Protein AF-A0A961C6P1-F1 (afdb_monomer_lite)

pLDDT: mean 75.28, std 19.53, range [23.03, 97.12]

Radius of gyration: 28.21 Å; chains: 1; bounding box: 97×48×79 Å

Secondary structure (DSSP, 8-state):
-----------------------PPPSSPPPPTTEEEEE-TT--B-TT-EEEEEETTS-EEEEE--TTSEEE--TTS-EEEEEEE-TTB--EEESS--S-EEPPB-S----SS-SS--HHHHHHHT--TT-SSSS-SSS-HHHHHS--SS--HHHHT--TTS-EEEEEEEEEGGGGGGGS--HHHHHHHHHHHHTS-PBPTTS-BS-EEEEESSSSS---EE----TT--S---TTTTT--GGGTTTEEEEEE----GGG--SEEEETTTEEEE-----SSHHHHHHHHHHHHHHHHHHHTT-BTTBSSS----TT--STTSTTTGGGGGGT-----BS-SPPEETTSB-TTS-BTTBS---SS-SSS---S-B---SSSS--S-HHHHHHHHHHH---HHHHS--S----EE---B-HHHHHHHS-------SS---------S-SS-EE-

Structure (mmCIF, N/CA/C/O backbone):
data_AF-A0A961C6P1-F1
#
_entry.id   AF-A0A961C6P1-F1
#
loop_
_atom_site.group_PDB
_atom_site.id
_atom_site.type_symbol
_atom_site.label_atom_id
_atom_site.label_alt_id
_atom_site.label_comp_id
_atom_site.label_asym_id
_atom_site.label_entity_id
_atom_site.label_seq_id
_atom_site.pdbx_PDB_ins_code
_atom_site.Cartn_x
_atom_site.Cartn_y
_atom_site.Cartn_z
_atom_site.occupancy
_atom_site.B_iso_or_equiv
_atom_site.auth_seq_id
_atom_site.auth_comp_id
_atom_site.auth_asym_id
_atom_site.auth_atom_id
_atom_site.pdbx_PDB_model_num
ATOM 1 N N . MET A 1 1 ? 68.893 11.210 13.902 1.00 36.19 1 MET A N 1
ATOM 2 C CA . MET A 1 1 ? 68.799 11.130 12.430 1.00 36.19 1 MET A CA 1
ATOM 3 C C . MET A 1 1 ? 67.414 11.625 12.036 1.00 36.19 1 MET A C 1
ATOM 5 O O . MET A 1 1 ? 66.488 11.353 12.783 1.00 36.19 1 MET A O 1
ATOM 9 N N . SER A 1 2 ? 67.378 12.482 11.010 1.00 33.31 2 SER A N 1
ATOM 10 C CA . SER A 1 2 ? 66.311 13.349 10.457 1.00 33.31 2 SER A CA 1
ATOM 11 C C . SER A 1 2 ? 64.860 13.120 10.928 1.00 33.31 2 SER A C 1
ATOM 13 O O . SER A 1 2 ? 64.399 11.991 10.874 1.00 33.31 2 SER A O 1
ATOM 15 N N . ARG A 1 3 ? 64.097 14.097 11.466 1.00 28.48 3 ARG A N 1
ATOM 16 C CA . ARG A 1 3 ? 63.701 15.450 10.959 1.00 28.48 3 ARG A CA 1
ATOM 17 C C . ARG A 1 3 ? 62.933 15.344 9.616 1.00 28.48 3 ARG A C 1
ATOM 19 O O . ARG A 1 3 ? 63.470 14.721 8.722 1.00 28.48 3 ARG A O 1
ATOM 26 N N . PHE A 1 4 ? 61.750 15.909 9.344 1.00 26.94 4 PHE A N 1
ATOM 27 C CA . PHE A 1 4 ? 61.032 17.069 9.882 1.00 26.94 4 PHE A CA 1
ATOM 28 C C . PHE A 1 4 ? 59.612 17.132 9.253 1.00 26.94 4 PHE A C 1
ATOM 30 O O . PHE A 1 4 ? 59.455 16.862 8.068 1.00 26.94 4 PHE A O 1
ATOM 37 N N . LEU A 1 5 ? 58.627 17.534 10.060 1.00 31.03 5 LEU A N 1
ATOM 38 C CA . LEU A 1 5 ? 57.557 18.513 9.794 1.00 31.03 5 LEU A CA 1
ATOM 39 C C . LEU A 1 5 ? 57.827 19.498 8.632 1.00 31.03 5 LEU A C 1
ATOM 41 O O . LEU A 1 5 ? 58.978 19.914 8.530 1.00 31.03 5 LEU A O 1
ATOM 45 N N . VAL A 1 6 ? 56.785 19.941 7.891 1.00 27.56 6 VAL A N 1
ATOM 46 C CA . VAL A 1 6 ? 56.586 21.266 7.207 1.00 27.56 6 VAL A CA 1
ATOM 47 C C . VAL A 1 6 ? 55.614 21.083 6.013 1.00 27.56 6 VAL A C 1
ATOM 49 O O . VAL A 1 6 ? 55.715 20.059 5.356 1.00 27.56 6 VAL A O 1
ATOM 52 N N . ILE A 1 7 ? 54.692 21.956 5.573 1.00 27.31 7 ILE A N 1
ATOM 53 C CA . ILE A 1 7 ? 54.053 23.235 5.964 1.00 27.31 7 ILE A CA 1
ATOM 54 C C . ILE A 1 7 ? 52.841 23.391 5.005 1.00 27.31 7 ILE A C 1
ATOM 56 O O . ILE A 1 7 ? 52.891 22.939 3.863 1.00 27.31 7 ILE A O 1
ATOM 60 N N . ILE A 1 8 ? 51.782 24.064 5.460 1.00 35.50 8 ILE A N 1
ATOM 61 C CA . ILE A 1 8 ? 50.644 24.565 4.667 1.00 35.50 8 ILE A CA 1
ATOM 62 C C . ILE A 1 8 ? 51.072 25.731 3.759 1.00 35.50 8 ILE A C 1
ATOM 64 O O . ILE A 1 8 ? 51.718 26.650 4.254 1.00 35.50 8 ILE A O 1
ATOM 68 N N . SER A 1 9 ? 50.629 25.740 2.492 1.00 28.17 9 SER A N 1
ATOM 69 C CA . SER A 1 9 ? 50.236 26.916 1.671 1.00 28.17 9 SER A CA 1
ATOM 70 C C . SER A 1 9 ? 50.464 26.611 0.183 1.00 28.17 9 SER A C 1
ATOM 72 O O . SER A 1 9 ? 51.571 26.235 -0.192 1.00 28.17 9 SER A O 1
ATOM 74 N N . THR A 1 10 ? 49.495 26.841 -0.711 1.00 28.47 10 THR A N 1
ATOM 75 C CA . THR A 1 10 ? 49.336 28.107 -1.469 1.00 28.47 10 THR A CA 1
ATOM 76 C C . THR A 1 10 ? 48.247 27.966 -2.546 1.00 28.47 10 THR A C 1
ATOM 78 O O . THR A 1 10 ? 48.074 26.925 -3.169 1.00 28.47 10 THR A O 1
ATOM 81 N N . LEU A 1 11 ? 47.531 29.070 -2.725 1.00 28.34 11 LEU A N 1
ATOM 82 C CA . LEU A 1 11 ? 46.499 29.414 -3.696 1.00 28.34 11 LEU A CA 1
ATOM 83 C C . LEU A 1 11 ? 47.044 29.556 -5.143 1.00 28.34 11 LEU A C 1
ATOM 85 O O . LEU A 1 11 ? 48.117 30.123 -5.316 1.00 28.34 11 LEU A O 1
ATOM 89 N N . ALA A 1 12 ? 46.233 29.117 -6.119 1.00 38.38 12 ALA A N 1
ATOM 90 C CA . ALA A 1 12 ? 46.067 29.529 -7.533 1.00 38.38 12 ALA A CA 1
ATOM 91 C C . ALA A 1 12 ? 47.275 29.692 -8.490 1.00 38.38 12 ALA A C 1
ATOM 93 O O . ALA A 1 12 ? 48.227 30.398 -8.192 1.00 38.38 12 ALA A O 1
ATOM 94 N N . ILE A 1 13 ? 47.125 29.183 -9.728 1.00 27.97 13 ILE A N 1
ATOM 95 C CA . ILE A 1 13 ? 47.265 29.938 -10.997 1.00 27.97 13 ILE A CA 1
ATOM 96 C C . ILE A 1 13 ? 46.628 29.131 -12.149 1.00 27.97 13 ILE A C 1
ATOM 98 O O . ILE A 1 13 ? 46.920 27.959 -12.361 1.00 27.97 13 ILE A O 1
ATOM 102 N N . VAL A 1 14 ? 45.755 29.818 -12.886 1.00 39.97 14 VAL A N 1
ATOM 103 C CA . VAL A 1 14 ? 45.136 29.454 -14.167 1.00 39.97 14 VAL A CA 1
ATOM 104 C C . VAL A 1 14 ? 46.202 29.290 -15.256 1.00 39.97 14 VAL A C 1
ATOM 106 O O . VAL A 1 14 ? 47.006 30.201 -15.447 1.00 39.97 14 VAL A O 1
ATOM 109 N N . ALA A 1 15 ? 46.163 28.202 -16.033 1.00 30.09 15 ALA A N 1
ATOM 110 C CA . ALA A 1 15 ? 46.834 28.144 -17.332 1.00 30.09 15 ALA A CA 1
ATOM 111 C C . ALA A 1 15 ? 46.197 27.114 -18.285 1.00 30.09 15 ALA A C 1
ATOM 113 O O . ALA A 1 15 ? 46.428 25.917 -18.170 1.00 30.09 15 ALA A O 1
ATOM 114 N N . GLY A 1 16 ? 45.470 27.630 -19.282 1.00 27.83 16 GLY A N 1
ATOM 115 C CA . GLY A 1 16 ? 45.610 27.183 -20.669 1.00 27.83 16 GLY A CA 1
ATOM 116 C C . GLY A 1 16 ? 44.780 25.991 -21.139 1.00 27.83 16 GLY A C 1
ATOM 117 O O . GLY A 1 16 ? 45.297 24.886 -21.265 1.00 27.83 16 GLY A O 1
ATOM 118 N N . CYS A 1 17 ? 43.558 26.264 -21.604 1.00 33.59 17 CYS A N 1
ATOM 119 C CA . CYS A 1 17 ? 42.979 25.498 -22.705 1.00 33.59 17 CYS A CA 1
ATOM 120 C C . CYS A 1 17 ? 43.930 25.550 -23.912 1.00 33.59 17 CYS A C 1
ATOM 122 O O . CYS A 1 17 ? 44.190 26.627 -24.452 1.00 33.59 17 CYS A O 1
ATOM 124 N N . THR A 1 18 ? 44.402 24.395 -24.376 1.00 30.31 18 THR A N 1
ATOM 125 C CA . THR A 1 18 ? 44.849 24.228 -25.763 1.00 30.31 18 THR A CA 1
ATOM 126 C C . THR A 1 18 ? 44.145 23.008 -26.335 1.00 30.31 18 THR A C 1
ATOM 128 O O . THR A 1 18 ? 44.368 21.884 -25.905 1.00 30.31 18 THR A O 1
ATOM 131 N N . VAL A 1 19 ? 43.238 23.259 -27.277 1.00 34.91 19 VAL A N 1
ATOM 132 C CA . VAL A 1 19 ? 42.609 22.231 -28.109 1.00 34.91 19 VAL A CA 1
ATOM 133 C C . VAL A 1 19 ? 43.631 21.825 -29.173 1.00 34.91 19 VAL A C 1
ATOM 135 O O . VAL A 1 19 ? 44.040 22.698 -29.949 1.00 34.91 19 VAL A O 1
ATOM 138 N N . PRO A 1 20 ? 44.050 20.553 -29.277 1.00 32.94 20 PRO A N 1
ATOM 139 C CA . PRO A 1 20 ? 44.734 20.089 -30.471 1.00 32.94 20 PRO A CA 1
ATOM 140 C C . PRO A 1 20 ? 43.701 19.993 -31.600 1.00 32.94 20 PRO A C 1
ATOM 142 O O . PRO A 1 20 ? 42.811 19.147 -31.578 1.00 32.94 20 PRO A O 1
ATOM 145 N N . LYS A 1 21 ? 43.806 20.892 -32.584 1.00 43.47 21 LYS A N 1
ATOM 146 C CA . LYS A 1 21 ? 43.282 20.646 -33.932 1.00 43.47 21 LYS A CA 1
ATOM 147 C C . LYS A 1 21 ? 44.183 19.611 -34.610 1.00 43.47 21 LYS A C 1
ATOM 149 O O . LYS A 1 21 ? 45.393 19.657 -34.413 1.00 43.47 21 LYS A O 1
ATOM 154 N N . ASP A 1 22 ? 43.563 18.755 -35.417 1.00 45.12 22 ASP A N 1
ATOM 155 C CA . ASP A 1 22 ? 44.107 17.584 -36.121 1.00 45.12 22 ASP A CA 1
ATOM 156 C C . ASP A 1 22 ? 44.251 16.304 -35.289 1.00 45.12 22 ASP A C 1
ATOM 158 O O . ASP A 1 22 ? 45.338 15.890 -34.888 1.00 45.12 22 ASP A O 1
ATOM 162 N N . LYS A 1 23 ? 43.132 15.588 -35.166 1.00 38.41 23 LYS A N 1
ATOM 163 C CA . LYS A 1 23 ? 43.145 14.137 -35.349 1.00 38.41 23 LYS A CA 1
ATOM 164 C C . LYS A 1 23 ? 42.147 13.797 -36.451 1.00 38.41 23 LYS A C 1
ATOM 166 O O . LYS A 1 23 ? 40.971 14.135 -36.354 1.00 38.41 23 LYS A O 1
ATOM 171 N N . THR A 1 24 ? 42.627 13.157 -37.512 1.00 41.19 24 THR A N 1
ATOM 172 C CA . THR A 1 24 ? 41.777 12.304 -38.350 1.00 41.19 24 THR A CA 1
ATOM 173 C C . THR A 1 24 ? 40.989 11.361 -37.433 1.00 41.19 24 THR A C 1
ATOM 175 O O . THR A 1 24 ? 41.597 10.896 -36.463 1.00 41.19 24 THR A O 1
ATOM 178 N N . PRO A 1 25 ? 39.694 11.085 -37.690 1.00 39.91 25 PRO A N 1
ATOM 179 C CA . PRO A 1 25 ? 38.936 10.135 -36.881 1.00 39.91 25 PRO A CA 1
ATOM 180 C C . PRO A 1 25 ? 39.721 8.830 -36.785 1.00 39.91 25 PRO A C 1
ATOM 182 O O . PRO A 1 25 ? 40.210 8.336 -37.805 1.00 39.91 25 PRO A O 1
ATOM 185 N N . ASP A 1 26 ? 39.907 8.332 -35.565 1.00 43.31 26 ASP A N 1
ATOM 186 C CA . ASP A 1 26 ? 40.445 6.993 -35.367 1.00 43.31 26 ASP A CA 1
ATOM 187 C C . ASP A 1 26 ? 39.476 6.015 -36.050 1.00 43.31 26 ASP A C 1
ATOM 189 O O . ASP A 1 26 ? 38.285 6.055 -35.738 1.00 43.31 26 ASP A O 1
ATOM 193 N N . PRO A 1 27 ? 39.916 5.196 -37.020 1.00 41.09 27 PRO A N 1
ATOM 194 C CA . PRO A 1 27 ? 39.038 4.220 -37.654 1.00 41.09 27 PRO A CA 1
ATOM 195 C C . PRO A 1 27 ? 38.602 3.106 -36.693 1.00 41.09 27 PRO A C 1
ATOM 197 O O . PRO A 1 27 ? 37.782 2.286 -37.092 1.00 41.09 27 PRO A O 1
ATOM 200 N N . ASN A 1 28 ? 39.160 3.048 -35.477 1.00 42.62 28 ASN A N 1
ATOM 201 C CA . ASN A 1 28 ? 38.774 2.096 -34.445 1.00 42.62 28 ASN A CA 1
ATOM 202 C C . ASN A 1 28 ? 38.995 2.713 -33.043 1.00 42.62 28 ASN A C 1
ATOM 204 O O . ASN A 1 28 ? 40.012 2.422 -32.408 1.00 42.62 28 ASN A O 1
ATOM 208 N N . PRO A 1 29 ? 38.105 3.607 -32.567 1.00 46.47 29 PRO A N 1
ATOM 209 C CA . PRO A 1 29 ? 38.232 4.168 -31.223 1.00 46.47 29 PRO A CA 1
ATOM 210 C C . PRO A 1 29 ? 38.259 3.036 -30.183 1.00 46.47 29 PRO A C 1
ATOM 212 O O . PRO A 1 29 ? 37.516 2.062 -30.308 1.00 46.47 29 PRO A O 1
ATOM 215 N N . GLU A 1 30 ? 39.129 3.138 -29.169 1.00 46.06 30 GLU A N 1
ATOM 216 C CA . GLU A 1 30 ? 39.019 2.271 -27.987 1.00 46.06 30 GLU A CA 1
ATOM 217 C C . GLU A 1 30 ? 37.585 2.392 -27.437 1.00 46.06 30 GLU A C 1
ATOM 219 O O . GLU A 1 30 ? 37.083 3.520 -27.372 1.00 46.06 30 GLU A O 1
ATOM 224 N N . PRO A 1 31 ? 36.909 1.274 -27.098 1.00 49.41 31 PRO A N 1
ATOM 225 C CA . PRO A 1 31 ? 35.535 1.325 -26.622 1.00 49.41 31 PRO A CA 1
ATOM 226 C C . PRO A 1 31 ? 35.470 2.232 -25.399 1.00 49.41 31 PRO A C 1
ATOM 228 O O . PRO A 1 31 ? 36.271 2.092 -24.470 1.00 49.41 31 PRO A O 1
ATOM 231 N N . ASP A 1 32 ? 34.544 3.186 -25.444 1.00 55.81 32 ASP A N 1
ATOM 232 C CA . ASP A 1 32 ? 34.260 4.064 -24.321 1.00 55.81 32 ASP A CA 1
ATOM 233 C C . ASP A 1 32 ? 33.943 3.177 -23.103 1.00 55.81 32 ASP A C 1
ATOM 235 O O . ASP A 1 32 ? 33.044 2.336 -23.195 1.00 55.81 32 ASP A O 1
ATOM 239 N N . PRO A 1 33 ? 34.694 3.279 -21.991 1.00 53.69 33 PRO A N 1
ATOM 240 C CA . PRO A 1 33 ? 34.437 2.466 -20.805 1.00 53.69 33 PRO A CA 1
ATOM 241 C C . PRO A 1 33 ? 33.033 2.681 -20.221 1.00 53.69 33 PRO A C 1
ATOM 243 O O . PRO A 1 33 ? 32.589 1.835 -19.444 1.00 53.69 33 PRO A O 1
ATOM 246 N N . ASP A 1 34 ? 32.349 3.761 -20.616 1.00 59.09 34 ASP A N 1
ATOM 247 C CA . ASP A 1 34 ? 30.986 4.099 -20.208 1.00 59.09 34 ASP A CA 1
ATOM 248 C C . ASP A 1 34 ? 29.923 3.732 -21.274 1.00 59.09 34 ASP A C 1
ATOM 250 O O . ASP A 1 34 ? 28.730 3.954 -21.059 1.00 59.09 34 ASP A O 1
ATOM 254 N N . ALA A 1 35 ? 30.315 3.141 -22.413 1.00 68.31 35 ALA A N 1
ATOM 255 C CA . ALA A 1 35 ? 29.375 2.667 -23.431 1.00 68.31 35 ALA A CA 1
ATOM 256 C C . ALA A 1 35 ? 28.857 1.255 -23.123 1.00 68.31 35 ALA A C 1
ATOM 258 O O . ALA A 1 35 ? 29.614 0.300 -22.924 1.00 68.31 35 ALA A O 1
ATOM 259 N N . LEU A 1 36 ? 27.534 1.123 -23.149 1.00 83.75 36 LEU A N 1
ATOM 260 C CA . LEU A 1 36 ? 26.835 -0.153 -23.092 1.00 83.75 36 LEU A CA 1
ATOM 261 C C . LEU A 1 36 ? 26.920 -0.842 -24.460 1.00 83.75 36 LEU A C 1
ATOM 263 O O . LEU A 1 36 ? 26.845 -0.173 -25.488 1.00 83.75 36 LEU A O 1
ATOM 267 N N . VAL A 1 37 ? 27.035 -2.172 -24.487 1.00 88.69 37 VAL A N 1
ATOM 268 C CA . VAL A 1 37 ? 26.961 -2.957 -25.732 1.00 88.69 37 VAL A CA 1
ATOM 269 C C . VAL A 1 37 ? 25.879 -4.021 -25.595 1.00 88.69 37 VAL A C 1
ATOM 271 O O . VAL A 1 37 ? 25.933 -4.827 -24.665 1.00 88.69 37 VAL A O 1
ATOM 274 N N . VAL A 1 38 ? 24.915 -4.024 -26.514 1.00 90.81 38 VAL A N 1
ATOM 275 C CA . VAL A 1 38 ? 23.842 -5.022 -26.597 1.00 90.81 38 VAL A CA 1
ATOM 276 C C . VAL A 1 38 ? 24.258 -6.126 -27.564 1.00 90.81 38 VAL A C 1
ATOM 278 O O . VAL A 1 38 ? 24.630 -5.854 -28.708 1.00 90.81 38 VAL A O 1
ATOM 281 N N . VAL A 1 39 ? 24.222 -7.371 -27.095 1.00 91.94 39 VAL A N 1
ATOM 282 C CA . VAL A 1 39 ? 24.658 -8.558 -27.839 1.00 91.94 39 VAL A CA 1
ATOM 283 C C . VAL A 1 39 ? 23.681 -9.721 -27.672 1.00 91.94 39 VAL A C 1
ATOM 285 O O . VAL A 1 39 ? 22.931 -9.777 -26.699 1.00 91.94 39 VAL A O 1
ATOM 288 N N . ASP A 1 40 ? 23.719 -10.674 -28.596 1.00 90.94 40 ASP A N 1
ATOM 289 C CA . ASP A 1 40 ? 23.045 -11.968 -28.457 1.00 90.94 40 ASP A CA 1
ATOM 290 C C . ASP A 1 40 ? 23.863 -12.960 -27.602 1.00 90.94 40 ASP A C 1
ATOM 292 O O . ASP A 1 40 ? 24.957 -12.652 -27.107 1.00 90.94 40 ASP A O 1
ATOM 296 N N . VAL A 1 41 ? 23.335 -14.177 -27.433 1.00 88.06 41 VAL A N 1
ATOM 297 C CA . VAL A 1 41 ? 23.974 -15.275 -26.682 1.00 88.06 41 VAL A CA 1
ATOM 298 C C . VAL A 1 41 ? 25.337 -15.710 -27.229 1.00 88.06 41 VAL A C 1
ATOM 300 O O . VAL A 1 41 ? 26.160 -16.231 -26.472 1.00 88.06 41 VAL A O 1
ATOM 303 N N . ASP A 1 42 ? 25.598 -15.478 -28.515 1.00 90.12 42 ASP A N 1
ATOM 304 C CA . ASP A 1 42 ? 26.863 -15.786 -29.183 1.00 90.12 42 ASP A CA 1
ATOM 305 C C . ASP A 1 42 ? 27.853 -14.604 -29.125 1.00 90.12 42 ASP A C 1
ATOM 307 O O . ASP A 1 42 ? 29.015 -14.726 -29.533 1.00 90.12 42 ASP A O 1
ATOM 311 N N . GLY A 1 43 ? 27.424 -13.466 -28.569 1.00 87.31 43 GLY A N 1
ATOM 312 C CA . GLY A 1 43 ? 28.201 -12.238 -28.452 1.00 87.31 43 GLY A CA 1
ATOM 313 C C . GLY A 1 43 ? 28.201 -11.383 -29.720 1.00 87.31 43 GLY A C 1
ATOM 314 O O . GLY A 1 43 ? 29.049 -10.494 -29.840 1.00 87.31 43 GLY A O 1
ATOM 315 N N . ALA A 1 44 ? 27.303 -11.642 -30.675 1.00 91.25 44 ALA A N 1
ATOM 316 C CA . ALA A 1 44 ? 27.135 -10.790 -31.845 1.00 91.25 44 ALA A CA 1
ATOM 317 C C . ALA A 1 44 ? 26.340 -9.524 -31.474 1.00 91.25 44 ALA A C 1
ATOM 319 O O . ALA A 1 44 ? 25.391 -9.608 -30.696 1.00 91.25 44 ALA A O 1
ATOM 320 N N . PRO A 1 45 ? 26.711 -8.343 -32.000 1.00 92.56 45 PRO A N 1
ATOM 321 C CA . PRO A 1 45 ? 26.029 -7.096 -31.675 1.00 92.56 45 PRO A CA 1
ATOM 322 C C . PRO A 1 45 ? 24.597 -7.066 -32.215 1.00 92.56 45 PRO A C 1
ATOM 324 O O . PRO A 1 45 ? 24.354 -7.442 -33.364 1.00 92.56 45 PRO A O 1
ATOM 327 N N . ILE A 1 46 ? 23.671 -6.554 -31.404 1.00 92.56 46 ILE A N 1
ATOM 328 C CA . ILE A 1 46 ? 22.269 -6.348 -31.783 1.00 92.56 46 ILE A CA 1
ATOM 329 C C . ILE A 1 46 ? 22.065 -4.866 -32.084 1.00 92.56 46 ILE A C 1
ATOM 331 O O . ILE A 1 46 ? 22.155 -4.026 -31.188 1.00 92.56 46 ILE A O 1
ATOM 335 N N . ALA A 1 47 ? 21.782 -4.547 -33.345 1.00 92.94 47 ALA A N 1
ATOM 336 C CA . ALA A 1 47 ? 21.469 -3.196 -33.797 1.00 92.94 47 ALA A CA 1
ATOM 337 C C . ALA A 1 47 ? 19.968 -2.904 -33.678 1.00 92.94 47 ALA A C 1
ATOM 339 O O . ALA A 1 47 ? 19.144 -3.772 -33.967 1.00 92.94 47 ALA A O 1
ATOM 340 N N . GLY A 1 48 ? 19.608 -1.670 -33.320 1.00 91.12 48 GLY A N 1
ATOM 341 C CA . GLY A 1 48 ? 18.209 -1.254 -33.223 1.00 91.12 48 GLY A CA 1
ATOM 342 C C . GLY A 1 48 ? 17.470 -1.748 -31.976 1.00 91.12 48 GLY A C 1
ATOM 343 O O . GLY A 1 48 ? 16.250 -1.619 -31.934 1.00 91.12 48 GLY A O 1
ATOM 344 N N . ALA A 1 49 ? 18.175 -2.295 -30.982 1.00 91.25 49 ALA A N 1
ATOM 345 C CA . ALA A 1 49 ? 17.586 -2.638 -29.692 1.00 91.25 49 ALA A CA 1
ATOM 346 C C . ALA A 1 49 ? 17.109 -1.361 -28.988 1.00 91.25 49 ALA A C 1
ATOM 348 O O . ALA A 1 49 ? 17.849 -0.371 -28.936 1.00 91.25 49 ALA A O 1
ATOM 349 N N . SER A 1 50 ? 15.890 -1.396 -28.457 1.00 90.94 50 SER A N 1
ATOM 350 C CA . SER A 1 50 ? 15.333 -0.359 -27.595 1.00 90.94 50 SER A CA 1
ATOM 351 C C . SER A 1 50 ? 15.996 -0.446 -26.228 1.00 90.94 50 SER A C 1
ATOM 353 O O . SER A 1 50 ? 16.073 -1.519 -25.633 1.00 90.94 50 SER A O 1
ATOM 355 N N . VAL A 1 51 ? 16.528 0.669 -25.739 1.00 88.69 51 VAL A N 1
ATOM 356 C CA . VAL A 1 51 ? 17.215 0.737 -24.448 1.00 88.69 51 VAL A CA 1
ATOM 357 C C . VAL A 1 51 ? 16.625 1.904 -23.683 1.00 88.69 51 VAL A C 1
ATOM 359 O O . VAL A 1 51 ? 16.931 3.058 -23.977 1.00 88.69 51 VAL A O 1
ATOM 362 N N . VAL A 1 52 ? 15.792 1.607 -22.697 1.00 86.81 52 VAL A N 1
ATOM 363 C CA . VAL A 1 52 ? 15.218 2.619 -21.811 1.00 86.81 52 VAL A CA 1
ATOM 364 C C . VAL A 1 52 ? 16.044 2.636 -20.538 1.00 86.81 52 VAL A C 1
ATOM 366 O O . VAL A 1 52 ? 16.261 1.593 -19.926 1.00 86.81 52 VAL A O 1
ATOM 369 N N . VAL A 1 53 ? 16.556 3.799 -20.146 1.00 83.75 53 VAL A N 1
ATOM 370 C CA . VAL A 1 53 ? 17.360 3.953 -18.927 1.00 83.75 53 VAL A CA 1
ATOM 371 C C . VAL A 1 53 ? 16.667 4.894 -17.963 1.00 83.75 53 VAL A C 1
ATOM 373 O O . VAL A 1 53 ? 16.192 5.943 -18.385 1.00 83.75 53 VAL A O 1
ATOM 376 N N . ALA A 1 54 ? 16.639 4.527 -16.684 1.00 80.69 54 ALA A N 1
ATOM 377 C CA . ALA A 1 54 ? 16.110 5.366 -15.619 1.00 80.69 54 ALA A CA 1
ATOM 378 C C . ALA A 1 54 ? 17.218 5.849 -14.687 1.00 80.69 54 ALA A C 1
ATOM 380 O O . ALA A 1 54 ? 18.146 5.108 -14.316 1.00 80.69 54 ALA A O 1
ATOM 381 N N . ASP A 1 55 ? 17.104 7.111 -14.296 1.00 76.81 55 ASP A N 1
ATOM 382 C CA . ASP A 1 55 ? 17.910 7.680 -13.235 1.00 76.81 55 ASP A CA 1
ATOM 383 C C . ASP A 1 55 ? 17.347 7.341 -11.845 1.00 76.81 55 ASP A C 1
ATOM 385 O O . ASP A 1 55 ? 16.287 6.739 -11.686 1.00 76.81 55 ASP A O 1
ATOM 389 N N . TRP A 1 56 ? 18.108 7.689 -10.812 1.00 69.81 56 TRP A N 1
ATOM 390 C CA . TRP A 1 56 ? 17.736 7.493 -9.410 1.00 69.81 56 TRP A CA 1
ATOM 391 C C . TRP A 1 56 ? 16.451 8.213 -8.975 1.00 69.81 56 TRP A C 1
ATOM 393 O O . TRP A 1 56 ? 15.992 7.936 -7.877 1.00 69.81 56 TRP A O 1
ATOM 403 N N . THR A 1 57 ? 15.897 9.128 -9.774 1.00 68.12 57 THR A N 1
ATOM 404 C CA . THR A 1 57 ? 14.602 9.781 -9.514 1.00 68.12 57 THR A CA 1
ATOM 405 C C . THR A 1 57 ? 13.439 9.083 -10.222 1.00 68.12 57 THR A C 1
ATOM 407 O O . THR A 1 57 ? 12.298 9.514 -10.108 1.00 68.12 57 THR A O 1
ATOM 410 N N . GLY A 1 58 ? 13.711 8.002 -10.961 1.00 68.19 58 GLY A N 1
ATOM 411 C CA . GLY A 1 58 ? 12.712 7.286 -11.751 1.00 68.19 58 GLY A CA 1
ATOM 412 C C . GLY A 1 58 ? 12.418 7.936 -13.104 1.00 68.19 58 GLY A C 1
ATOM 413 O O . GLY A 1 58 ? 11.582 7.420 -13.842 1.00 68.19 58 GLY A O 1
ATOM 414 N N . PHE A 1 59 ? 13.106 9.025 -13.468 1.00 74.38 59 PHE A N 1
ATOM 415 C CA . PHE A 1 59 ? 12.970 9.626 -14.791 1.00 74.38 59 PHE A CA 1
ATOM 416 C C . PHE A 1 59 ? 13.656 8.746 -15.836 1.00 74.38 59 PHE A C 1
ATOM 418 O O . PHE A 1 59 ? 14.834 8.405 -15.696 1.00 74.38 59 PHE A O 1
ATOM 425 N N . ALA A 1 60 ? 12.916 8.393 -16.887 1.00 79.06 60 ALA A N 1
ATOM 426 C CA . ALA A 1 60 ? 13.360 7.467 -17.919 1.00 79.06 60 ALA A CA 1
ATOM 427 C C . ALA A 1 60 ? 13.598 8.159 -19.270 1.00 79.06 60 ALA A C 1
ATOM 429 O O . ALA A 1 60 ? 12.835 9.034 -19.684 1.00 79.06 60 ALA A O 1
ATOM 430 N N . VAL A 1 61 ? 14.639 7.732 -19.988 1.00 80.69 61 VAL A N 1
ATOM 431 C CA . VAL A 1 61 ? 14.932 8.164 -21.362 1.00 80.69 61 VAL A CA 1
ATOM 432 C C . VAL A 1 61 ? 15.167 6.970 -22.280 1.00 80.69 61 VAL A C 1
ATOM 434 O O . VAL A 1 61 ? 15.838 6.007 -21.904 1.00 80.69 61 VAL A O 1
ATOM 437 N N . SER A 1 62 ? 14.663 7.068 -23.510 1.00 87.12 62 SER A N 1
ATOM 438 C CA . SER A 1 62 ? 14.817 6.032 -24.532 1.00 87.12 62 SER A CA 1
ATOM 439 C C . SER A 1 62 ? 15.998 6.288 -25.453 1.00 87.12 62 SER A C 1
ATOM 441 O O . SER A 1 62 ? 16.205 7.385 -25.981 1.00 87.12 62 SER A O 1
ATOM 443 N N . LEU A 1 63 ? 16.755 5.226 -25.681 1.00 88.50 63 LEU A N 1
ATOM 444 C CA . LEU A 1 63 ? 17.926 5.149 -26.536 1.00 88.50 63 LEU A CA 1
ATOM 445 C C . LEU A 1 63 ? 17.764 3.957 -27.485 1.00 88.50 63 LEU A C 1
ATOM 447 O O . LEU A 1 63 ? 16.930 3.078 -27.281 1.00 88.50 63 LEU A O 1
ATOM 451 N N . VAL A 1 64 ? 18.582 3.922 -28.534 1.00 91.06 64 VAL A N 1
ATOM 452 C CA . VAL A 1 64 ? 18.597 2.819 -29.500 1.00 91.06 64 VAL A CA 1
ATOM 453 C C . VAL A 1 64 ? 20.036 2.379 -29.723 1.00 91.06 64 VAL A C 1
ATOM 455 O O . VAL A 1 64 ? 20.925 3.228 -29.848 1.00 91.06 64 VAL A O 1
ATOM 458 N N . SER A 1 65 ? 20.280 1.068 -29.774 1.00 92.31 65 SER A N 1
ATOM 459 C CA . SER A 1 65 ? 21.613 0.541 -30.070 1.00 92.31 65 SER A CA 1
ATOM 460 C C . SER A 1 65 ? 22.034 0.818 -31.516 1.00 92.31 65 SER A C 1
ATOM 462 O O . SER A 1 65 ? 21.256 0.688 -32.467 1.00 92.31 65 SER A O 1
ATOM 464 N N . SER A 1 66 ? 23.297 1.206 -31.678 1.00 92.06 66 SER A N 1
ATOM 465 C CA . SER A 1 66 ? 23.931 1.453 -32.976 1.00 92.06 66 SER A CA 1
ATOM 466 C C . SER A 1 66 ? 24.186 0.145 -33.739 1.00 92.06 66 SER A C 1
ATOM 468 O O . SER A 1 66 ? 24.008 -0.946 -33.203 1.00 92.06 66 SER A O 1
ATOM 470 N N . ASP A 1 67 ? 24.661 0.240 -34.986 1.00 91.75 67 ASP A N 1
ATOM 471 C CA . ASP A 1 67 ? 24.970 -0.921 -35.844 1.00 91.75 67 ASP A CA 1
ATOM 472 C C . ASP A 1 67 ? 25.958 -1.926 -35.212 1.00 91.75 67 ASP A C 1
ATOM 474 O O . ASP A 1 67 ? 25.953 -3.108 -35.547 1.00 91.75 67 ASP A O 1
ATOM 478 N N . ASP A 1 68 ? 26.823 -1.460 -34.310 1.00 89.50 68 ASP A N 1
ATOM 479 C CA . ASP A 1 68 ? 27.789 -2.267 -33.557 1.00 89.50 68 ASP A CA 1
ATOM 480 C C . ASP A 1 68 ? 27.290 -2.664 -32.156 1.00 89.50 68 ASP A C 1
ATOM 482 O O . ASP A 1 68 ? 28.071 -3.122 -31.322 1.00 89.50 68 ASP A O 1
ATOM 486 N N . GLY A 1 69 ? 25.992 -2.494 -31.891 1.00 88.62 69 GLY A N 1
ATOM 487 C CA . GLY A 1 69 ? 25.347 -2.790 -30.615 1.00 88.62 69 GLY A CA 1
ATOM 488 C C . GLY A 1 69 ? 25.629 -1.761 -29.523 1.00 88.62 69 GLY A C 1
ATOM 489 O O . GLY A 1 69 ? 25.121 -1.911 -28.412 1.00 88.62 69 GLY A O 1
ATOM 490 N N . THR A 1 70 ? 26.422 -0.719 -29.795 1.00 90.12 70 THR A N 1
ATOM 491 C CA . THR A 1 70 ? 26.780 0.275 -28.778 1.00 90.12 70 THR A CA 1
ATOM 492 C C . THR A 1 70 ? 25.633 1.239 -28.488 1.00 90.12 70 THR A C 1
ATOM 494 O O . THR A 1 70 ? 24.924 1.697 -29.389 1.00 90.12 70 THR A O 1
ATOM 497 N N . VAL A 1 71 ? 25.475 1.586 -27.214 1.00 87.69 71 VAL A N 1
ATOM 498 C CA . VAL A 1 71 ? 24.535 2.595 -26.725 1.00 87.69 71 VAL A CA 1
ATOM 499 C C . VAL A 1 71 ? 25.330 3.595 -25.899 1.00 87.69 71 VAL A C 1
ATOM 501 O O . VAL A 1 71 ? 25.987 3.235 -24.918 1.00 87.69 71 VAL A O 1
ATOM 504 N N . GLN A 1 72 ? 25.283 4.863 -26.304 1.00 83.88 72 GLN A N 1
ATOM 505 C CA . GLN A 1 72 ? 25.870 5.941 -25.518 1.00 83.88 72 GLN A CA 1
ATOM 506 C C . GLN A 1 72 ? 24.890 6.368 -24.438 1.00 83.88 72 GLN A C 1
ATOM 508 O O . GLN A 1 72 ? 23.836 6.931 -24.733 1.00 83.88 72 GLN A O 1
ATOM 513 N N . LEU A 1 73 ? 25.253 6.099 -23.190 1.00 77.81 73 LEU A N 1
ATOM 514 C CA . LEU A 1 73 ? 24.472 6.531 -22.045 1.00 77.81 73 LEU A CA 1
ATOM 515 C C . LEU A 1 73 ? 24.649 8.045 -21.832 1.00 77.81 73 LEU A C 1
ATOM 517 O O . LEU A 1 73 ? 25.750 8.569 -22.033 1.00 77.81 73 LEU A O 1
ATOM 521 N N . PRO A 1 74 ? 23.595 8.774 -21.427 1.00 72.88 74 PRO A N 1
ATOM 522 C CA . PRO A 1 74 ? 23.714 10.187 -21.093 1.00 72.88 74 PRO A CA 1
ATOM 523 C C . PRO A 1 74 ? 24.716 10.377 -19.941 1.00 72.88 74 PRO A C 1
ATOM 525 O O . PRO A 1 74 ? 24.533 9.890 -18.827 1.00 72.88 74 PRO A O 1
ATOM 528 N N . VAL A 1 75 ? 25.822 11.073 -20.222 1.00 54.12 75 VAL A N 1
ATOM 529 C CA . VAL A 1 75 ? 26.906 11.304 -19.256 1.00 54.12 75 VAL A CA 1
ATOM 530 C C . VAL A 1 75 ? 26.459 12.332 -18.214 1.00 54.12 75 VAL A C 1
ATOM 532 O O . VAL A 1 75 ? 26.285 13.504 -18.545 1.00 54.12 75 VAL A O 1
ATOM 535 N N . GLY A 1 76 ? 26.359 11.928 -16.944 1.00 55.34 76 GLY A N 1
ATOM 536 C CA . GLY A 1 76 ? 26.250 12.857 -15.807 1.00 55.34 76 GLY A CA 1
ATOM 537 C C . GLY A 1 76 ? 25.082 12.627 -14.850 1.00 55.34 76 GLY A C 1
ATOM 538 O O . GLY A 1 76 ? 25.085 13.220 -13.772 1.00 55.34 76 GLY A O 1
ATOM 539 N N . GLU A 1 77 ? 24.140 11.751 -15.186 1.00 56.09 77 GLU A N 1
ATOM 540 C CA . GLU A 1 77 ? 23.028 11.390 -14.304 1.00 56.09 77 GLU A CA 1
ATOM 541 C C . GLU A 1 77 ? 23.339 10.078 -13.580 1.00 56.09 77 GLU A C 1
ATOM 543 O O . GLU A 1 77 ? 24.027 9.195 -14.098 1.00 56.09 77 GLU A O 1
ATOM 548 N N . ARG A 1 78 ? 22.907 9.966 -12.322 1.00 68.19 78 ARG A N 1
ATOM 549 C CA . ARG A 1 78 ? 23.015 8.732 -11.534 1.00 68.19 78 ARG A CA 1
ATOM 550 C C . ARG A 1 78 ? 22.017 7.720 -12.105 1.00 68.19 78 ARG A C 1
ATOM 552 O O . ARG A 1 78 ? 20.954 7.518 -11.531 1.00 68.19 78 ARG A O 1
ATOM 559 N N . LEU A 1 79 ? 22.352 7.126 -13.247 1.00 69.31 79 LEU A N 1
ATOM 560 C CA . LEU A 1 79 ? 21.599 6.023 -13.832 1.00 69.31 79 LEU A CA 1
ATOM 561 C C . LEU A 1 79 ? 21.649 4.830 -12.879 1.00 69.31 79 LEU A C 1
ATOM 563 O O . LEU A 1 79 ? 22.731 4.427 -12.436 1.00 69.31 79 LEU A O 1
ATOM 567 N N . VAL A 1 80 ? 20.483 4.280 -12.558 1.00 71.69 80 VAL A N 1
ATOM 568 C CA . VAL A 1 80 ? 20.360 3.131 -11.652 1.00 71.69 80 VAL A CA 1
ATOM 569 C C . VAL A 1 80 ? 19.887 1.888 -12.390 1.00 71.69 80 VAL A C 1
ATOM 571 O O . VAL A 1 80 ? 20.354 0.800 -12.052 1.00 71.69 80 VAL A O 1
ATOM 574 N N . MET A 1 81 ? 19.076 2.053 -13.444 1.00 79.75 81 MET A N 1
ATOM 575 C CA . MET A 1 81 ? 18.392 0.965 -14.149 1.00 79.75 81 MET A CA 1
ATOM 576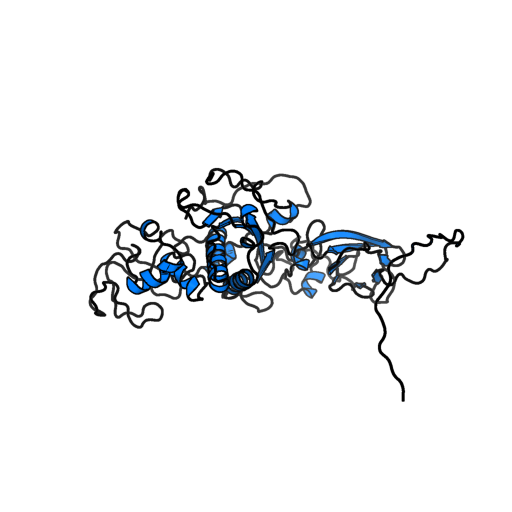 C C . MET A 1 81 ? 18.363 1.132 -15.660 1.00 79.75 81 MET A C 1
ATOM 578 O O . MET A 1 81 ? 18.414 2.247 -16.174 1.00 79.75 81 MET A O 1
ATOM 582 N N . MET A 1 82 ? 18.224 0.009 -16.362 1.00 85.69 82 MET A N 1
ATOM 583 C CA . MET A 1 82 ? 17.827 -0.015 -17.766 1.00 85.69 82 MET A CA 1
ATOM 584 C C . MET A 1 82 ? 16.954 -1.226 -18.066 1.00 85.69 82 MET A C 1
ATOM 586 O O . MET A 1 82 ? 17.179 -2.281 -17.470 1.00 85.69 82 MET A O 1
ATOM 590 N N . THR A 1 83 ? 16.075 -1.093 -19.050 1.00 88.56 83 THR A N 1
ATOM 591 C CA . THR A 1 83 ? 15.428 -2.204 -19.749 1.00 88.56 83 THR A CA 1
ATOM 592 C C . THR A 1 83 ? 15.893 -2.195 -21.195 1.00 88.56 83 THR A C 1
ATOM 594 O O . THR A 1 83 ? 15.900 -1.154 -21.855 1.00 88.56 83 THR A O 1
ATOM 597 N N . VAL A 1 84 ? 16.351 -3.351 -21.668 1.00 87.81 84 VAL A N 1
ATOM 598 C CA . VAL A 1 84 ? 16.793 -3.546 -23.049 1.00 87.81 84 VAL A CA 1
ATOM 599 C C . VAL A 1 84 ? 15.872 -4.552 -23.708 1.00 87.81 84 VAL A C 1
ATOM 601 O O . VAL A 1 84 ? 15.778 -5.678 -23.230 1.00 87.81 84 VAL A O 1
ATOM 604 N N . ASP A 1 85 ? 15.249 -4.142 -24.802 1.00 89.25 85 ASP A N 1
ATOM 605 C CA . ASP A 1 85 ? 14.310 -4.931 -25.592 1.00 89.25 85 ASP A CA 1
ATOM 606 C C . ASP A 1 85 ? 14.766 -4.936 -27.058 1.00 89.25 85 ASP A C 1
ATOM 608 O O . ASP A 1 85 ? 15.238 -3.928 -27.596 1.00 89.25 85 ASP A O 1
ATOM 612 N N . ALA A 1 86 ? 14.674 -6.084 -27.713 1.00 87.88 86 ALA A N 1
ATOM 613 C CA . ALA A 1 86 ? 14.963 -6.223 -29.127 1.00 87.88 86 ALA A CA 1
ATOM 614 C C . ALA A 1 86 ? 13.972 -7.199 -29.765 1.00 87.88 86 ALA A C 1
ATOM 616 O O . ALA A 1 86 ? 13.587 -8.180 -29.131 1.00 87.88 86 ALA A O 1
ATOM 617 N N . PRO A 1 87 ? 13.624 -7.000 -31.052 1.00 83.94 87 PRO A N 1
ATOM 618 C CA . PRO A 1 87 ? 12.773 -7.939 -31.758 1.00 83.94 87 PRO A CA 1
ATOM 619 C C . PRO A 1 87 ? 13.312 -9.354 -31.618 1.00 83.94 87 PRO A C 1
ATOM 621 O O . PRO A 1 87 ? 14.503 -9.583 -31.829 1.00 83.94 87 PRO A O 1
ATOM 624 N N . ASP A 1 88 ? 12.407 -10.280 -31.331 1.00 85.44 88 ASP A N 1
ATOM 625 C CA . ASP A 1 88 ? 12.672 -11.708 -31.233 1.00 85.44 88 ASP A CA 1
ATOM 626 C C . ASP A 1 88 ? 13.410 -12.185 -29.965 1.00 85.44 88 ASP A C 1
ATOM 628 O O . ASP A 1 88 ? 13.642 -13.392 -29.832 1.00 85.44 88 ASP A O 1
ATOM 632 N N . MET A 1 89 ? 13.711 -11.278 -29.031 1.00 87.62 89 MET A N 1
ATOM 633 C CA . MET A 1 89 ? 14.500 -11.529 -27.823 1.00 87.62 89 MET A CA 1
ATOM 634 C C . MET A 1 89 ? 13.702 -11.227 -26.547 1.00 87.62 89 MET A C 1
ATOM 636 O O . MET A 1 89 ? 12.834 -10.364 -26.562 1.00 87.62 89 MET A O 1
ATOM 640 N N . LEU A 1 90 ? 14.035 -11.891 -25.438 1.00 86.19 90 LEU A N 1
ATOM 641 C CA . LEU A 1 90 ? 13.502 -11.566 -24.111 1.00 86.19 90 LEU A CA 1
ATOM 642 C C . LEU A 1 90 ? 14.060 -10.215 -23.664 1.00 86.19 90 LEU A C 1
ATOM 644 O O . LEU A 1 90 ? 15.288 -10.029 -23.711 1.00 86.19 90 LEU A O 1
ATOM 648 N N . ALA A 1 91 ? 13.207 -9.295 -23.200 1.00 84.19 91 ALA A N 1
ATOM 649 C CA . ALA A 1 91 ? 13.716 -8.059 -22.635 1.00 84.19 91 ALA A CA 1
ATOM 650 C C . ALA A 1 91 ? 14.401 -8.336 -21.297 1.00 84.19 91 ALA A C 1
ATOM 652 O O . ALA A 1 91 ? 14.103 -9.276 -20.558 1.00 84.19 91 ALA A O 1
ATOM 653 N N . VAL A 1 92 ? 15.391 -7.506 -20.990 1.00 84.06 92 VAL A N 1
ATOM 654 C CA . VAL A 1 92 ? 16.196 -7.658 -19.783 1.00 84.06 92 VAL A CA 1
ATOM 655 C C . VAL A 1 92 ? 16.246 -6.334 -19.048 1.00 84.06 92 VAL A C 1
ATOM 657 O O . VAL A 1 92 ? 16.846 -5.367 -19.527 1.00 84.06 92 VAL A O 1
ATOM 660 N N . THR A 1 93 ? 15.703 -6.323 -17.834 1.00 82.50 93 THR A N 1
ATOM 661 C CA . THR A 1 93 ? 15.903 -5.239 -16.871 1.00 82.50 93 THR A CA 1
ATOM 662 C C . THR A 1 93 ? 17.181 -5.490 -16.067 1.00 82.50 93 THR A C 1
ATOM 664 O O . THR A 1 93 ? 17.431 -6.594 -15.578 1.00 82.50 93 THR A O 1
ATOM 667 N N . ARG A 1 94 ? 18.054 -4.483 -15.944 1.00 75.69 94 ARG A N 1
ATOM 668 C CA . ARG A 1 94 ? 19.346 -4.607 -15.245 1.00 75.69 94 ARG A CA 1
ATOM 669 C C . ARG A 1 94 ? 19.596 -3.497 -14.236 1.00 75.69 94 ARG A C 1
ATOM 671 O O . ARG A 1 94 ? 19.535 -2.317 -14.573 1.00 75.69 94 ARG A O 1
ATOM 678 N N . GLN A 1 95 ? 20.063 -3.910 -13.053 1.00 71.31 95 GLN A N 1
ATOM 679 C CA . GLN A 1 95 ? 20.760 -3.075 -12.070 1.00 71.31 95 GLN A CA 1
ATOM 680 C C . GLN A 1 95 ? 21.897 -3.846 -11.362 1.00 71.31 95 GLN A C 1
ATOM 682 O O . GLN A 1 95 ? 21.727 -5.025 -11.049 1.00 71.31 95 GLN A O 1
ATOM 687 N N . PRO A 1 96 ? 23.044 -3.210 -11.032 1.00 64.94 96 PRO A N 1
ATOM 688 C CA . PRO A 1 96 ? 23.523 -1.939 -11.573 1.00 64.94 96 PRO A CA 1
ATOM 689 C C . PRO A 1 96 ? 24.018 -2.109 -13.019 1.00 64.94 96 PRO A C 1
ATOM 691 O O . PRO A 1 96 ? 24.457 -3.193 -13.409 1.00 64.94 96 PRO A O 1
ATOM 694 N N . LEU A 1 97 ? 24.021 -1.024 -13.794 1.00 72.19 97 LEU A N 1
ATOM 695 C CA . LEU A 1 97 ? 24.475 -1.005 -15.190 1.00 72.19 97 LEU A CA 1
ATOM 696 C C . LEU A 1 97 ? 25.951 -1.431 -15.310 1.00 72.19 97 LEU A C 1
ATOM 698 O O . LEU A 1 97 ? 26.856 -0.671 -14.960 1.00 72.19 97 LEU A O 1
ATOM 702 N N . LYS A 1 98 ? 26.216 -2.669 -15.754 1.00 66.81 98 LYS A N 1
ATOM 703 C CA . LYS A 1 98 ? 27.579 -3.203 -15.924 1.00 66.81 98 LYS A CA 1
ATOM 704 C C . LYS A 1 98 ? 27.698 -4.151 -17.114 1.00 66.81 98 LYS A C 1
ATOM 706 O O . LYS A 1 98 ? 26.933 -5.107 -17.226 1.00 66.81 98 LYS A O 1
ATOM 711 N N . GLY A 1 99 ? 28.774 -3.966 -17.882 1.00 73.25 99 GLY A N 1
ATOM 712 C CA . GLY A 1 99 ? 29.206 -4.892 -18.931 1.00 73.25 99 GLY A CA 1
ATOM 713 C C . GLY A 1 99 ? 28.255 -4.954 -20.132 1.00 73.25 99 GLY A C 1
ATOM 714 O O . GLY A 1 99 ? 27.345 -4.134 -20.232 1.00 73.25 99 GLY A O 1
ATOM 715 N N . PRO A 1 100 ? 28.463 -5.912 -21.053 1.00 80.69 100 PRO A N 1
ATOM 716 C CA . PRO A 1 100 ? 27.538 -6.126 -22.155 1.00 80.69 100 PRO A CA 1
ATOM 717 C C . PRO A 1 100 ? 26.193 -6.669 -21.653 1.00 80.69 100 PRO A C 1
ATOM 719 O O . PRO A 1 100 ? 26.123 -7.448 -20.688 1.00 80.69 100 PRO A O 1
ATOM 722 N N . VAL A 1 101 ? 25.120 -6.268 -22.328 1.00 86.94 101 VAL A N 1
ATOM 723 C CA . VAL A 1 101 ? 23.778 -6.821 -22.137 1.00 86.94 101 VAL A CA 1
ATOM 724 C C . VAL A 1 101 ? 23.594 -7.923 -23.153 1.00 86.94 101 VAL A C 1
ATOM 726 O O . VAL A 1 101 ? 23.561 -7.667 -24.349 1.00 86.94 101 VAL A O 1
ATOM 729 N N . THR A 1 102 ? 23.518 -9.147 -22.651 1.00 88.81 102 THR A N 1
ATOM 730 C CA . THR A 1 102 ? 23.219 -10.327 -23.453 1.00 88.81 102 THR A CA 1
ATOM 731 C C . THR A 1 102 ? 21.724 -10.574 -23.381 1.00 88.81 102 THR A C 1
ATOM 733 O O . THR A 1 102 ? 21.220 -10.774 -22.274 1.00 88.81 102 THR A O 1
ATOM 736 N N . LEU A 1 103 ? 21.052 -10.547 -24.529 1.00 88.62 103 LEU A N 1
ATOM 737 C CA . LEU A 1 103 ? 19.649 -10.931 -24.650 1.00 88.62 103 LEU A CA 1
ATOM 738 C C . LEU A 1 103 ? 19.538 -12.418 -25.004 1.00 88.62 103 LEU A C 1
ATOM 740 O O . LEU A 1 103 ? 20.408 -12.972 -25.683 1.00 88.62 103 LEU A O 1
ATOM 744 N N . LEU A 1 104 ? 18.475 -13.053 -24.521 1.00 88.56 104 LEU A N 1
ATOM 745 C CA . LEU A 1 104 ? 18.118 -14.440 -24.828 1.00 88.56 104 LEU A CA 1
ATOM 746 C C . LEU A 1 104 ? 16.999 -14.460 -25.876 1.00 88.56 104 LEU A C 1
ATOM 748 O O . LEU A 1 104 ? 16.271 -13.482 -25.990 1.00 88.56 104 LEU A O 1
ATOM 752 N N . ASP A 1 105 ? 16.853 -15.556 -26.621 1.00 87.69 105 ASP A N 1
ATOM 753 C CA . ASP A 1 105 ? 15.734 -15.713 -27.558 1.00 87.69 105 ASP A CA 1
ATOM 754 C C . ASP A 1 105 ? 14.405 -15.780 -26.792 1.00 87.69 105 ASP A C 1
ATOM 756 O O . ASP A 1 105 ? 14.282 -16.575 -25.855 1.00 87.69 105 ASP A O 1
ATOM 760 N N . ASP A 1 106 ? 13.401 -15.019 -27.234 1.00 87.19 106 ASP A N 1
ATOM 761 C CA . ASP A 1 106 ? 12.039 -15.167 -26.719 1.00 87.19 106 ASP A CA 1
ATOM 762 C C . ASP A 1 106 ? 11.302 -16.270 -27.484 1.00 87.19 106 ASP A C 1
ATOM 764 O O . ASP A 1 106 ? 11.023 -16.155 -28.688 1.00 87.19 106 ASP A O 1
ATOM 768 N N . SER A 1 107 ? 11.032 -17.366 -26.771 1.00 87.19 107 SER A N 1
ATOM 769 C CA . SER A 1 107 ? 10.370 -18.552 -27.306 1.00 87.19 107 SER A CA 1
ATOM 770 C C . SER A 1 107 ? 8.846 -18.452 -27.362 1.00 87.19 107 SER A C 1
ATOM 772 O O . SER A 1 107 ? 8.245 -19.229 -28.110 1.00 87.19 107 SER A O 1
ATOM 774 N N . ASP A 1 108 ? 8.242 -17.529 -26.610 1.00 90.56 108 ASP A N 1
ATOM 775 C CA . ASP A 1 108 ? 6.796 -17.306 -26.566 1.00 90.56 108 ASP A CA 1
ATOM 776 C C . ASP A 1 108 ? 6.499 -15.809 -26.430 1.00 90.56 108 ASP A C 1
ATOM 778 O O . ASP A 1 108 ? 6.574 -15.237 -25.352 1.00 90.56 108 ASP A O 1
ATOM 782 N N . ARG A 1 109 ? 6.193 -15.176 -27.563 1.00 89.44 109 ARG A N 1
ATOM 783 C CA . ARG A 1 109 ? 6.101 -13.709 -27.680 1.00 89.44 109 ARG A CA 1
ATOM 784 C C . ARG A 1 109 ? 4.679 -13.189 -27.646 1.00 89.44 109 ARG A C 1
ATOM 786 O O . ARG A 1 109 ? 4.449 -12.019 -27.953 1.00 89.44 109 ARG A O 1
ATOM 793 N N . ASP A 1 110 ? 3.733 -14.094 -27.443 1.00 94.06 110 ASP A N 1
ATOM 794 C CA . ASP A 1 110 ? 2.361 -13.691 -27.225 1.00 94.06 110 ASP A CA 1
ATOM 795 C C . ASP A 1 110 ? 2.325 -12.946 -25.883 1.00 94.06 110 ASP A C 1
ATOM 797 O O . ASP A 1 110 ? 3.046 -13.304 -24.964 1.00 94.06 110 ASP A O 1
ATOM 801 N N . ASP A 1 111 ? 1.554 -11.871 -25.823 1.00 94.06 111 ASP A N 1
ATOM 802 C CA . ASP A 1 111 ? 1.270 -11.091 -24.617 1.00 94.06 111 ASP A CA 1
ATOM 803 C C . ASP A 1 111 ? -0.224 -11.329 -24.372 1.00 94.06 111 ASP A C 1
ATOM 805 O O . ASP A 1 111 ? -1.082 -10.785 -25.086 1.00 94.06 111 ASP A O 1
ATOM 809 N N . SER A 1 112 ? -0.516 -12.344 -23.555 1.00 95.88 112 SER A N 1
ATOM 810 C CA . SER A 1 112 ? -1.851 -12.943 -23.465 1.00 95.88 112 SER A CA 1
ATOM 811 C C . SER A 1 112 ? -2.853 -12.013 -22.767 1.00 95.88 112 SER A C 1
ATOM 813 O O . SER A 1 112 ? -4.031 -11.989 -23.152 1.00 95.88 112 SER A O 1
ATOM 815 N N . ASP A 1 113 ? -2.407 -11.225 -21.792 1.00 94.25 113 ASP A N 1
ATOM 816 C CA . ASP A 1 113 ? -3.232 -10.289 -21.021 1.00 94.25 113 ASP A CA 1
ATOM 817 C C . ASP A 1 113 ? -3.067 -8.812 -21.429 1.00 94.25 113 ASP A C 1
ATOM 819 O O . ASP A 1 113 ? -3.950 -7.996 -21.131 1.00 94.25 113 ASP A O 1
ATOM 823 N N . GLY A 1 114 ? -2.054 -8.491 -22.235 1.00 93.12 114 GLY A N 1
ATOM 824 C CA . GLY A 1 114 ? -1.853 -7.187 -22.855 1.00 93.12 114 GLY A CA 1
ATOM 825 C C . GLY A 1 114 ? -1.169 -6.168 -21.951 1.00 93.12 114 GLY A C 1
ATOM 826 O O . GLY A 1 114 ? -1.419 -4.967 -22.129 1.00 93.12 114 GLY A O 1
ATOM 827 N N . ASP A 1 115 ? -0.388 -6.608 -20.969 1.00 89.12 115 ASP A N 1
ATOM 828 C CA . ASP A 1 115 ? 0.241 -5.745 -19.968 1.00 89.12 115 ASP A CA 1
ATOM 829 C C . ASP A 1 115 ? 1.609 -5.175 -20.406 1.00 89.12 115 ASP A C 1
ATOM 831 O O . ASP A 1 115 ? 2.136 -4.253 -19.777 1.00 89.12 115 ASP A O 1
ATOM 835 N N . GLY A 1 116 ? 2.138 -5.647 -21.543 1.00 87.56 116 GLY A N 1
ATOM 836 C CA . GLY A 1 116 ? 3.418 -5.219 -22.106 1.00 87.56 116 GLY A CA 1
ATOM 837 C C . GLY A 1 116 ? 4.598 -6.143 -21.793 1.00 87.56 116 GLY A C 1
ATOM 838 O O . GLY A 1 116 ? 5.743 -5.799 -22.131 1.00 87.56 116 GLY A O 1
ATOM 839 N N . VAL A 1 117 ? 4.355 -7.306 -21.194 1.00 89.31 117 VAL A N 1
ATOM 840 C CA . VAL A 1 117 ? 5.306 -8.408 -21.006 1.00 89.31 117 VAL A CA 1
ATOM 841 C C . VAL A 1 117 ? 4.869 -9.596 -21.862 1.00 89.31 117 VAL A C 1
ATOM 843 O O . VAL A 1 117 ? 3.688 -9.887 -21.985 1.00 89.31 117 VAL A O 1
ATOM 846 N N . SER A 1 118 ? 5.803 -10.268 -22.539 1.00 92.81 118 SER A N 1
ATOM 847 C CA . SER A 1 118 ? 5.453 -11.496 -23.258 1.00 92.81 118 SER A CA 1
ATOM 848 C C . SER A 1 118 ? 5.331 -12.684 -22.308 1.00 92.81 118 SER A C 1
ATOM 850 O O . SER A 1 118 ? 6.067 -12.779 -21.330 1.00 92.81 118 SER A O 1
ATOM 852 N N . ASN A 1 119 ? 4.527 -13.679 -22.673 1.00 94.62 119 ASN A N 1
ATOM 853 C CA . ASN A 1 119 ? 4.378 -14.939 -21.945 1.00 94.62 119 ASN A CA 1
ATOM 854 C C . ASN A 1 119 ? 5.735 -15.609 -21.639 1.00 94.62 119 ASN A C 1
ATOM 856 O O . ASN A 1 119 ? 5.908 -16.292 -20.625 1.00 94.62 119 ASN A O 1
ATOM 860 N N . GLY A 1 120 ? 6.712 -15.460 -22.541 1.00 92.38 120 GLY A N 1
ATOM 861 C CA . GLY A 1 120 ? 8.079 -15.937 -22.364 1.00 92.38 120 GLY A CA 1
ATOM 862 C C . GLY A 1 120 ? 8.862 -15.147 -21.316 1.00 92.38 120 GLY A C 1
ATOM 863 O O . GLY A 1 120 ? 9.597 -15.746 -20.530 1.00 92.38 120 GLY A O 1
ATOM 864 N N . GLU A 1 121 ? 8.703 -13.826 -21.279 1.00 92.06 121 GLU A N 1
ATOM 865 C CA . GLU A 1 121 ? 9.271 -12.963 -20.239 1.00 92.06 121 GLU A CA 1
ATOM 866 C C . GLU A 1 121 ? 8.615 -13.217 -18.877 1.00 92.06 121 GLU A C 1
ATOM 868 O O . GLU A 1 121 ? 9.316 -13.362 -17.876 1.00 92.06 121 GLU A O 1
ATOM 873 N N . GLU A 1 122 ? 7.295 -13.361 -18.835 1.00 94.94 122 GLU A N 1
ATOM 874 C CA . GLU A 1 122 ? 6.536 -13.668 -17.622 1.00 94.94 122 GLU A CA 1
ATOM 875 C C . GLU A 1 122 ? 6.939 -15.004 -17.006 1.00 94.94 122 GLU A C 1
ATOM 877 O O . GLU A 1 122 ? 7.125 -15.118 -15.794 1.00 94.94 122 GLU A O 1
ATOM 882 N N . ALA A 1 123 ? 7.201 -16.014 -17.839 1.00 94.38 123 ALA A N 1
ATOM 883 C CA . ALA A 1 123 ? 7.732 -17.289 -17.374 1.00 94.38 123 ALA A CA 1
ATOM 884 C C . ALA A 1 123 ? 9.098 -17.150 -16.670 1.00 94.38 123 ALA A C 1
ATOM 886 O O . ALA A 1 123 ? 9.392 -17.921 -15.749 1.00 94.38 123 ALA A O 1
ATOM 887 N N . GLU A 1 124 ? 9.932 -16.189 -17.082 1.00 91.88 124 GLU A N 1
ATOM 888 C CA . GLU A 1 124 ? 11.216 -15.888 -16.433 1.00 91.88 124 GLU A CA 1
ATOM 889 C C . GLU A 1 124 ? 11.047 -15.017 -15.177 1.00 91.88 124 GLU A C 1
ATOM 891 O O . GLU A 1 124 ? 11.801 -15.186 -14.213 1.00 91.88 124 GLU A O 1
ATOM 896 N N . LEU A 1 125 ? 10.054 -14.121 -15.157 1.00 91.56 125 LEU A N 1
ATOM 897 C CA . LEU A 1 125 ? 9.706 -13.298 -13.992 1.00 91.56 125 LEU A CA 1
ATOM 898 C C . LEU A 1 125 ? 8.988 -14.103 -12.902 1.00 91.56 125 LEU A C 1
ATOM 900 O O . LEU A 1 125 ? 9.149 -13.806 -11.720 1.00 91.56 125 LEU A O 1
ATOM 904 N N . GLY A 1 126 ? 8.275 -15.164 -13.283 1.00 95.31 126 GLY A N 1
ATOM 905 C CA . GLY A 1 126 ? 7.428 -15.970 -12.409 1.00 95.31 126 GLY A CA 1
ATOM 906 C C . GLY A 1 126 ? 5.992 -15.458 -12.284 1.00 95.31 126 GLY A C 1
ATOM 907 O O . GLY A 1 126 ? 5.302 -15.904 -11.362 1.00 95.31 126 GLY A O 1
ATOM 908 N N . THR A 1 127 ? 5.575 -14.550 -13.170 1.00 96.75 127 THR A N 1
ATOM 909 C CA . THR A 1 127 ? 4.222 -13.982 -13.256 1.00 96.75 127 THR A CA 1
ATOM 910 C C . THR A 1 127 ? 3.265 -14.909 -14.021 1.00 96.75 127 THR A C 1
ATOM 912 O O . THR A 1 127 ? 3.688 -15.955 -14.534 1.00 96.75 127 THR A O 1
ATOM 915 N N . ASP A 1 128 ? 1.961 -14.623 -13.998 1.00 96.56 128 ASP A N 1
ATOM 916 C CA . ASP A 1 128 ? 0.927 -15.426 -14.664 1.00 96.56 128 ASP A CA 1
ATOM 917 C C . ASP A 1 128 ? 0.505 -14.787 -16.000 1.00 96.56 128 ASP A C 1
ATOM 919 O O . ASP A 1 128 ? -0.203 -13.790 -15.959 1.00 96.56 128 ASP A O 1
ATOM 923 N N . PRO A 1 129 ? 0.784 -15.422 -17.159 1.00 96.44 129 PRO A N 1
ATOM 924 C CA . PRO A 1 129 ? 0.569 -14.826 -18.482 1.00 96.44 129 PRO A CA 1
ATOM 925 C C . PRO A 1 129 ? -0.863 -14.497 -18.876 1.00 96.44 129 PRO A C 1
ATOM 927 O O . PRO A 1 129 ? -1.131 -13.984 -19.956 1.00 96.44 129 PRO A O 1
ATOM 930 N N . GLU A 1 130 ? -1.833 -14.865 -18.052 1.00 96.75 130 GLU A N 1
ATOM 931 C CA . GLU A 1 130 ? -3.237 -14.553 -18.295 1.00 96.75 130 GLU A CA 1
ATOM 932 C C . GLU A 1 130 ? -3.768 -13.499 -17.305 1.00 96.75 130 GLU A C 1
ATOM 934 O O . GLU A 1 130 ? -4.989 -13.286 -17.233 1.00 96.75 130 GLU A O 1
ATOM 939 N N . VAL A 1 131 ? -2.888 -12.882 -16.509 1.00 94.88 131 VAL A N 1
ATOM 940 C CA . VAL A 1 131 ? -3.214 -11.957 -15.423 1.00 94.88 131 VAL A CA 1
ATOM 941 C C . VAL A 1 131 ? -2.225 -10.789 -15.403 1.00 94.88 131 VAL A C 1
ATOM 943 O O . VAL A 1 131 ? -1.195 -10.867 -14.756 1.00 94.88 131 VAL A O 1
ATOM 946 N N . ALA A 1 132 ? -2.660 -9.653 -15.957 1.00 93.19 132 ALA A N 1
ATOM 947 C CA . ALA A 1 132 ? -1.830 -8.454 -16.117 1.00 93.19 132 ALA A CA 1
ATOM 948 C C . ALA A 1 132 ? -1.222 -7.875 -14.824 1.00 93.19 132 ALA A C 1
ATOM 950 O O . ALA A 1 132 ? -0.396 -6.982 -14.905 1.00 93.19 132 ALA A O 1
ATOM 951 N N . ASP A 1 133 ? -1.696 -8.303 -13.655 1.00 93.56 133 ASP A N 1
ATOM 952 C CA . ASP A 1 133 ? -1.268 -7.882 -12.316 1.00 93.56 133 ASP A CA 1
ATOM 953 C C . ASP A 1 133 ? -1.295 -9.135 -11.425 1.00 93.56 133 ASP A C 1
ATOM 955 O O . ASP A 1 133 ? -2.341 -9.537 -10.883 1.00 93.56 133 ASP A O 1
ATOM 959 N N . THR A 1 134 ? -0.159 -9.831 -11.363 1.00 95.56 134 THR A N 1
ATOM 960 C CA . THR A 1 134 ? -0.065 -11.170 -10.771 1.00 95.56 134 THR A CA 1
ATOM 961 C C . THR A 1 134 ? -0.242 -11.146 -9.254 1.00 95.56 134 THR A C 1
ATOM 963 O O . THR A 1 134 ? -0.795 -12.093 -8.669 1.00 95.56 134 THR A O 1
ATOM 966 N N . ASP A 1 135 ? 0.223 -10.099 -8.576 1.00 94.19 135 ASP A N 1
ATOM 967 C CA . ASP A 1 135 ? 0.145 -10.006 -7.120 1.00 94.19 135 ASP A CA 1
ATOM 968 C C . ASP A 1 135 ? -1.078 -9.245 -6.590 1.00 94.19 135 ASP A C 1
ATOM 970 O O . ASP A 1 135 ? -1.432 -9.427 -5.415 1.00 94.19 135 ASP A O 1
ATOM 974 N N . SER A 1 136 ? -1.814 -8.575 -7.476 1.00 91.81 136 SER A N 1
ATOM 975 C CA . SER A 1 136 ? -3.069 -7.871 -7.226 1.00 91.81 136 SER A CA 1
ATOM 976 C C . SER A 1 136 ? -2.938 -6.611 -6.369 1.00 91.81 136 SER A C 1
ATOM 978 O O . SER A 1 136 ? -3.822 -6.353 -5.544 1.00 91.81 136 SER A O 1
ATOM 980 N N . ASP A 1 137 ? -1.865 -5.839 -6.518 1.00 90.62 137 ASP A N 1
ATOM 981 C CA . ASP A 1 137 ? -1.743 -4.500 -5.921 1.00 90.62 137 ASP A CA 1
ATOM 982 C C . ASP A 1 137 ? -2.245 -3.357 -6.816 1.00 90.62 137 ASP A C 1
ATOM 984 O O . ASP A 1 137 ? -2.335 -2.197 -6.389 1.00 90.62 137 ASP A O 1
ATOM 988 N N . GLY A 1 138 ? -2.657 -3.698 -8.033 1.00 86.12 138 GLY A N 1
ATOM 989 C CA . GLY A 1 138 ? -3.174 -2.783 -9.024 1.00 86.12 138 GLY A CA 1
ATOM 990 C C . GLY A 1 138 ? -2.139 -2.284 -10.026 1.00 86.12 138 GLY A C 1
ATOM 991 O O . GLY A 1 138 ? -2.522 -1.497 -10.893 1.00 86.12 138 GLY A O 1
ATOM 992 N N . ILE A 1 139 ? -0.874 -2.667 -9.942 1.00 86.56 139 ILE A N 1
ATOM 993 C CA . ILE A 1 139 ? 0.164 -2.276 -10.892 1.00 86.56 139 ILE A CA 1
ATOM 994 C C . ILE A 1 139 ? 0.395 -3.450 -11.838 1.00 86.56 139 ILE A C 1
ATOM 996 O O . ILE A 1 139 ? 0.455 -4.599 -11.422 1.00 86.56 139 ILE A O 1
ATOM 1000 N N . ASN A 1 140 ? 0.465 -3.171 -13.139 1.00 90.19 140 ASN A N 1
ATOM 1001 C CA . ASN A 1 140 ? 0.663 -4.244 -14.101 1.00 90.19 140 ASN A CA 1
ATOM 1002 C C . ASN A 1 140 ? 2.079 -4.828 -13.988 1.00 90.19 140 ASN A C 1
ATOM 1004 O O . ASN A 1 140 ? 3.034 -4.062 -13.813 1.00 90.19 140 ASN A O 1
ATOM 1008 N N . ASP A 1 141 ? 2.243 -6.131 -14.215 1.00 92.19 141 ASP A N 1
ATOM 1009 C CA . ASP A 1 141 ? 3.536 -6.812 -14.096 1.00 92.19 141 ASP A CA 1
ATOM 1010 C C . ASP A 1 141 ? 4.602 -6.151 -14.989 1.00 92.19 141 ASP A C 1
ATOM 1012 O O . ASP A 1 141 ? 5.760 -5.980 -14.592 1.00 92.19 141 ASP A O 1
ATOM 1016 N N . GLY A 1 142 ? 4.210 -5.682 -16.175 1.00 88.50 142 GLY A N 1
ATOM 1017 C CA . GLY A 1 142 ? 5.059 -4.910 -17.082 1.00 88.50 142 GLY A CA 1
ATOM 1018 C C . GLY A 1 142 ? 5.533 -3.567 -16.548 1.00 88.50 142 GLY A C 1
ATOM 1019 O O . GLY A 1 142 ? 6.709 -3.229 -16.732 1.00 88.50 142 GLY A O 1
ATOM 1020 N N . ASP A 1 143 ? 4.671 -2.827 -15.852 1.00 86.19 143 ASP A N 1
ATOM 1021 C CA . ASP A 1 143 ? 5.023 -1.546 -15.228 1.00 86.19 143 ASP A CA 1
ATOM 1022 C C . ASP A 1 143 ? 6.005 -1.756 -14.056 1.00 86.19 143 ASP A C 1
ATOM 1024 O O . ASP A 1 143 ? 6.851 -0.900 -13.770 1.00 86.19 143 ASP A O 1
ATOM 1028 N N . GLU A 1 144 ? 5.945 -2.918 -13.405 1.00 89.31 144 GLU A N 1
ATOM 1029 C CA . GLU A 1 144 ? 6.802 -3.277 -12.273 1.00 89.31 144 GLU A CA 1
ATOM 1030 C C . GLU A 1 144 ? 8.098 -3.983 -12.660 1.00 89.31 144 GLU A C 1
ATOM 1032 O O . GLU A 1 144 ? 9.091 -3.911 -11.932 1.00 89.31 144 GLU A O 1
ATOM 1037 N N . ALA A 1 145 ? 8.120 -4.668 -13.801 1.00 88.50 145 ALA A N 1
ATOM 1038 C CA . ALA A 1 145 ? 9.282 -5.408 -14.276 1.00 88.50 145 ALA A CA 1
ATOM 1039 C C . ALA A 1 145 ? 10.184 -4.575 -15.195 1.00 88.50 145 ALA A C 1
ATOM 1041 O O . ALA A 1 145 ? 11.392 -4.849 -15.294 1.00 88.50 145 ALA A O 1
ATOM 1042 N N . LYS A 1 146 ? 9.632 -3.569 -15.888 1.00 84.62 146 LYS A N 1
ATOM 1043 C CA . LYS A 1 146 ? 10.329 -2.819 -16.941 1.00 84.62 146 LYS A CA 1
ATOM 1044 C C . LYS A 1 146 ? 10.457 -1.334 -16.613 1.00 84.62 146 LYS A C 1
ATOM 1046 O O . LYS A 1 146 ? 9.633 -0.703 -15.966 1.00 84.62 146 LYS A O 1
ATOM 1051 N N . VAL A 1 147 ? 11.540 -0.748 -17.110 1.00 78.94 147 VAL A N 1
ATOM 1052 C CA . VAL A 1 147 ? 11.687 0.697 -17.236 1.00 78.94 147 VAL A CA 1
ATOM 1053 C C . VAL A 1 147 ? 10.946 1.114 -18.503 1.00 78.94 147 VAL A C 1
ATOM 1055 O O . VAL A 1 147 ? 11.393 0.801 -19.607 1.00 78.94 147 VAL A O 1
ATOM 1058 N N . ILE A 1 148 ? 9.844 1.839 -18.345 1.00 69.38 148 ILE A N 1
ATOM 1059 C CA . ILE A 1 148 ? 9.054 2.400 -19.447 1.00 69.38 148 ILE A CA 1
ATOM 1060 C C . ILE A 1 148 ? 9.222 3.924 -19.530 1.00 69.38 148 ILE A C 1
ATOM 1062 O O . ILE A 1 148 ? 9.757 4.560 -18.620 1.00 69.38 148 ILE A O 1
ATOM 1066 N N . GLU A 1 149 ? 8.834 4.532 -20.655 1.00 62.47 149 GLU A N 1
ATOM 1067 C CA . GLU A 1 149 ? 8.934 5.987 -20.822 1.00 62.47 149 GLU A CA 1
ATOM 1068 C C . GLU A 1 149 ? 8.011 6.732 -19.842 1.00 62.47 149 GLU A C 1
ATOM 1070 O O . GLU A 1 149 ? 6.820 6.447 -19.759 1.00 62.47 149 GLU A O 1
ATOM 1075 N N . GLY A 1 150 ? 8.553 7.740 -19.149 1.00 63.78 150 GLY A N 1
ATOM 1076 C CA . GLY A 1 150 ? 7.799 8.642 -18.269 1.00 63.78 150 GLY A CA 1
ATOM 1077 C C . GLY A 1 150 ? 8.059 8.429 -16.777 1.00 63.78 150 GLY A C 1
ATOM 1078 O O . GLY A 1 150 ? 8.294 9.411 -16.075 1.00 63.78 150 GLY A O 1
ATOM 1079 N N . PHE A 1 151 ? 8.085 7.181 -16.302 1.00 71.94 151 PHE A N 1
ATOM 1080 C CA . PHE A 1 151 ? 8.382 6.828 -14.909 1.00 71.94 151 PHE A CA 1
ATOM 1081 C C . PHE A 1 151 ? 8.689 5.326 -14.770 1.00 71.94 151 PHE A C 1
ATOM 1083 O O . PHE A 1 151 ? 8.164 4.530 -15.541 1.00 71.94 151 PHE A O 1
ATOM 1090 N N . ALA A 1 152 ? 9.514 4.926 -13.795 1.00 77.56 152 ALA A N 1
ATOM 1091 C CA . ALA A 1 152 ? 9.920 3.528 -13.601 1.00 77.56 152 ALA A CA 1
ATOM 1092 C C . ALA A 1 152 ? 9.720 3.051 -12.145 1.00 77.56 152 ALA A C 1
ATOM 1094 O O . ALA A 1 152 ? 10.646 3.195 -11.338 1.00 77.56 152 ALA A O 1
ATOM 1095 N N . PRO A 1 153 ? 8.562 2.450 -11.797 1.00 82.62 153 PRO A N 1
ATOM 1096 C CA . PRO A 1 153 ? 8.296 1.883 -10.464 1.00 82.62 153 PRO A CA 1
ATOM 1097 C C . PRO A 1 153 ? 9.367 0.878 -10.027 1.00 82.62 153 PRO A C 1
ATOM 1099 O O . PRO A 1 153 ? 9.844 0.888 -8.892 1.00 82.62 153 PRO A O 1
ATOM 1102 N N . VAL A 1 154 ? 9.852 0.081 -10.976 1.00 83.12 154 VAL A N 1
ATOM 1103 C CA . VAL A 1 154 ? 10.952 -0.873 -10.798 1.00 83.12 154 VAL A CA 1
ATOM 1104 C C . VAL A 1 154 ? 12.232 -0.229 -10.229 1.00 83.12 154 VAL A C 1
ATOM 1106 O O . VAL A 1 154 ? 12.977 -0.860 -9.477 1.00 83.12 154 VAL A O 1
ATOM 1109 N N . ALA A 1 155 ? 12.483 1.060 -10.501 1.00 77.75 155 ALA A N 1
ATOM 1110 C CA . ALA A 1 155 ? 13.626 1.796 -9.952 1.00 77.75 155 ALA A CA 1
ATOM 1111 C C . ALA A 1 155 ? 13.443 2.183 -8.473 1.00 77.75 155 ALA A C 1
ATOM 1113 O O . ALA A 1 155 ? 14.436 2.435 -7.786 1.00 77.75 155 ALA A O 1
ATOM 1114 N N . LEU A 1 156 ? 12.199 2.202 -7.993 1.00 80.12 156 LEU A N 1
ATOM 1115 C CA . LEU A 1 156 ? 11.833 2.429 -6.595 1.00 80.12 156 LEU A CA 1
ATOM 1116 C C . LEU A 1 156 ? 11.782 1.145 -5.768 1.00 80.12 156 LEU A C 1
ATOM 1118 O O . LEU A 1 156 ? 11.829 1.220 -4.545 1.00 80.12 156 LEU A O 1
ATOM 1122 N N . GLY A 1 157 ? 11.762 -0.015 -6.425 1.00 86.06 157 GLY A N 1
ATOM 1123 C CA . GLY A 1 157 ? 11.722 -1.318 -5.768 1.00 86.06 157 GLY A CA 1
ATOM 1124 C C . GLY A 1 157 ? 10.448 -2.120 -6.009 1.00 86.06 157 GLY A C 1
ATOM 1125 O O . GLY A 1 157 ? 10.265 -3.094 -5.277 1.00 86.06 157 GLY A O 1
ATOM 1126 N N . ALA A 1 158 ? 9.635 -1.737 -7.007 1.00 89.81 158 ALA A N 1
ATOM 1127 C CA . ALA A 1 158 ? 8.466 -2.503 -7.443 1.00 89.81 158 ALA A CA 1
ATOM 1128 C C . ALA A 1 158 ? 8.807 -3.973 -7.748 1.00 89.81 158 ALA A C 1
ATOM 1130 O O . ALA A 1 158 ? 9.953 -4.300 -8.108 1.00 89.81 158 ALA A O 1
ATOM 1131 N N . ASN A 1 159 ? 7.835 -4.862 -7.588 1.00 92.62 159 ASN A N 1
ATOM 1132 C CA . ASN A 1 159 ? 8.000 -6.292 -7.735 1.00 92.62 159 ASN A CA 1
ATOM 1133 C C . ASN A 1 159 ? 6.681 -6.986 -8.112 1.00 92.62 159 ASN A C 1
ATOM 1135 O O . ASN A 1 159 ? 5.892 -7.221 -7.210 1.00 92.62 159 ASN A O 1
ATOM 1139 N N . PRO A 1 160 ? 6.577 -7.567 -9.323 1.00 94.75 160 PRO A N 1
ATOM 1140 C CA . PRO A 1 160 ? 5.328 -8.158 -9.843 1.00 94.75 160 PRO A CA 1
ATOM 1141 C C . PRO A 1 160 ? 4.839 -9.416 -9.111 1.00 94.75 160 PRO A C 1
ATOM 1143 O O . PRO A 1 160 ? 3.886 -10.084 -9.500 1.00 94.75 160 PRO A O 1
ATOM 1146 N N . LEU A 1 161 ? 5.552 -9.836 -8.067 1.00 96.56 161 LEU A N 1
ATOM 1147 C CA . LEU A 1 161 ? 5.221 -10.997 -7.254 1.00 96.56 161 LEU A CA 1
ATOM 1148 C C . LEU A 1 161 ? 5.022 -10.638 -5.782 1.00 96.56 161 LEU A C 1
ATOM 1150 O O . LEU A 1 161 ? 4.958 -11.560 -4.954 1.00 96.56 161 LEU A O 1
ATOM 1154 N N . ARG A 1 162 ? 4.972 -9.353 -5.431 1.00 95.25 162 ARG A N 1
ATOM 1155 C CA . ARG A 1 162 ? 4.730 -8.841 -4.085 1.00 95.25 162 ARG A CA 1
ATOM 1156 C C . ARG A 1 162 ? 4.076 -7.468 -4.166 1.00 95.25 162 ARG A C 1
ATOM 1158 O O . ARG A 1 162 ? 4.752 -6.499 -4.467 1.00 95.25 162 ARG A O 1
ATOM 1165 N N . ARG A 1 163 ? 2.875 -7.409 -3.587 1.00 94.69 163 ARG A N 1
ATOM 1166 C CA . ARG A 1 163 ? 2.110 -6.178 -3.441 1.00 94.69 163 ARG A CA 1
ATOM 1167 C C . ARG A 1 163 ? 2.950 -5.017 -2.933 1.00 94.69 163 ARG A C 1
ATOM 1169 O O . ARG A 1 163 ? 3.480 -5.069 -1.812 1.00 94.69 163 ARG A O 1
ATOM 1176 N N . ASP A 1 164 ? 2.931 -3.951 -3.696 1.00 93.06 164 ASP A N 1
ATOM 1177 C CA . ASP A 1 164 ? 3.606 -2.698 -3.486 1.00 93.06 164 ASP A CA 1
ATOM 1178 C C . ASP A 1 164 ? 2.587 -1.552 -3.336 1.00 93.06 164 ASP A C 1
ATOM 1180 O O . ASP A 1 164 ? 1.473 -1.538 -3.855 1.00 93.06 164 ASP A O 1
ATOM 1184 N N . MET A 1 165 ? 2.951 -0.550 -2.542 1.00 91.81 165 MET A N 1
ATOM 1185 C CA . MET A 1 165 ? 2.177 0.677 -2.388 1.00 91.81 165 MET A CA 1
ATOM 1186 C C . MET A 1 165 ? 3.119 1.871 -2.396 1.00 91.81 165 MET A C 1
ATOM 1188 O O . MET A 1 165 ? 3.978 2.010 -1.527 1.00 91.81 165 MET A O 1
ATOM 1192 N N . PHE A 1 166 ? 2.923 2.774 -3.350 1.00 89.12 166 PHE A N 1
ATOM 1193 C CA . PHE A 1 166 ? 3.742 3.972 -3.500 1.00 89.12 166 PHE A CA 1
ATOM 1194 C C . PHE A 1 166 ? 3.102 5.147 -2.769 1.00 89.12 166 PHE A C 1
ATOM 1196 O O . PHE A 1 166 ? 1.945 5.481 -3.011 1.00 89.12 166 PHE A O 1
ATOM 1203 N N . VAL A 1 167 ? 3.845 5.789 -1.869 1.00 89.31 167 VAL A N 1
ATOM 1204 C CA . VAL A 1 167 ? 3.359 6.921 -1.070 1.00 89.31 167 VAL A CA 1
ATOM 1205 C C . VAL A 1 167 ? 4.295 8.106 -1.248 1.00 89.31 167 VAL A C 1
ATOM 1207 O O . VAL A 1 167 ? 5.479 8.027 -0.934 1.00 89.31 167 VAL A O 1
ATOM 1210 N N . GLU A 1 168 ? 3.761 9.221 -1.730 1.00 87.06 168 GLU A N 1
ATOM 1211 C CA . GLU A 1 168 ? 4.481 10.485 -1.854 1.00 87.06 168 GLU A CA 1
ATOM 1212 C C . GLU A 1 168 ? 4.115 11.395 -0.684 1.00 87.06 168 GLU A C 1
ATOM 1214 O O . GLU A 1 168 ? 2.934 11.579 -0.386 1.00 87.06 168 GLU A O 1
ATOM 1219 N N . LEU A 1 169 ? 5.123 11.955 -0.015 1.00 86.31 169 LEU A N 1
ATOM 1220 C CA . LEU A 1 169 ? 4.952 12.779 1.181 1.00 86.31 169 LEU A CA 1
ATOM 1221 C C . LEU A 1 169 ? 5.467 14.194 0.960 1.00 86.31 169 LEU A C 1
ATOM 1223 O O . LEU A 1 169 ? 6.661 14.471 1.102 1.00 86.31 169 LEU A O 1
ATOM 1227 N N . ASP A 1 170 ? 4.536 15.101 0.714 1.00 83.00 170 ASP A N 1
ATOM 1228 C CA . ASP A 1 170 ? 4.784 16.536 0.699 1.00 83.00 170 ASP A CA 1
ATOM 1229 C C . ASP A 1 170 ? 4.600 17.136 2.095 1.00 83.00 170 ASP A C 1
ATOM 1231 O O . ASP A 1 170 ? 3.915 16.589 2.967 1.00 83.00 170 ASP A O 1
ATOM 1235 N N . TRP A 1 171 ? 5.190 18.305 2.328 1.00 81.38 171 TRP A N 1
ATOM 1236 C CA . TRP A 1 171 ? 5.010 19.026 3.587 1.00 81.38 171 TRP A CA 1
ATOM 1237 C C . TRP A 1 171 ? 4.887 20.523 3.375 1.00 81.38 171 TRP A C 1
ATOM 1239 O O . TRP A 1 171 ? 5.420 21.092 2.427 1.00 81.38 171 TRP A O 1
ATOM 1249 N N . TRP A 1 172 ? 4.208 21.193 4.299 1.00 79.25 172 TRP A N 1
ATOM 1250 C CA . TRP A 1 172 ? 4.074 22.638 4.238 1.00 79.25 172 TRP A CA 1
ATOM 1251 C C . TRP A 1 172 ? 5.425 23.329 4.444 1.00 79.25 172 TRP A C 1
ATOM 1253 O O . TRP A 1 172 ? 6.129 23.091 5.432 1.00 79.25 172 TRP A O 1
ATOM 1263 N N . SER A 1 173 ? 5.773 24.221 3.519 1.00 79.38 173 SER A N 1
ATOM 1264 C CA . SER A 1 173 ? 7.059 24.919 3.475 1.00 79.38 173 SER A CA 1
ATOM 1265 C C . SER A 1 173 ? 7.383 25.697 4.755 1.00 79.38 173 SER A C 1
ATOM 1267 O O . SER A 1 173 ? 8.555 25.782 5.133 1.00 79.38 173 SER A O 1
ATOM 1269 N N . GLU A 1 174 ? 6.374 26.210 5.472 1.00 77.94 174 GLU A N 1
ATOM 1270 C CA . GLU A 1 174 ? 6.567 26.935 6.735 1.00 77.94 174 GLU A CA 1
ATOM 1271 C C . GLU A 1 174 ? 7.189 26.064 7.838 1.00 77.94 174 GLU A C 1
ATOM 1273 O O . GLU A 1 174 ? 7.865 26.590 8.728 1.00 77.94 174 GLU A O 1
ATOM 1278 N N . PHE A 1 175 ? 7.032 24.737 7.777 1.00 74.31 175 PHE A N 1
ATOM 1279 C CA . PHE A 1 175 ? 7.707 23.827 8.704 1.00 74.31 175 PHE A CA 1
ATOM 1280 C C . PHE A 1 175 ? 9.205 23.674 8.411 1.00 74.31 175 PHE A C 1
ATOM 1282 O O . PHE A 1 175 ? 9.954 23.162 9.253 1.00 74.31 175 PHE A O 1
ATOM 1289 N N . GLY A 1 176 ? 9.669 24.088 7.228 1.00 76.19 176 GLY A N 1
ATOM 1290 C CA . GLY A 1 176 ? 10.988 23.721 6.717 1.00 76.19 176 GLY A CA 1
ATOM 1291 C C . GLY A 1 176 ? 11.221 22.209 6.820 1.00 76.19 176 GLY A C 1
ATOM 1292 O O . GLY A 1 176 ? 10.282 21.416 6.797 1.00 76.19 176 GLY A O 1
ATOM 1293 N N . ASP A 1 177 ? 12.468 21.798 7.036 1.00 75.50 177 ASP A N 1
ATOM 1294 C CA . ASP A 1 177 ? 12.823 20.374 7.155 1.00 75.50 177 ASP A CA 1
ATOM 1295 C C . ASP A 1 177 ? 12.188 19.676 8.372 1.00 75.50 177 ASP A C 1
ATOM 1297 O O . ASP A 1 177 ? 12.230 18.453 8.477 1.00 75.50 177 ASP A O 1
ATOM 1301 N N . SER A 1 178 ? 11.612 20.427 9.320 1.00 71.81 178 SER A N 1
ATOM 1302 C CA . SER A 1 178 ? 10.976 19.840 10.504 1.00 71.81 178 SER A CA 1
ATOM 1303 C C . SER A 1 178 ? 9.607 19.224 10.225 1.00 71.81 178 SER A C 1
ATOM 1305 O O . SER A 1 178 ? 9.163 18.422 11.041 1.00 71.81 178 SER A O 1
ATOM 1307 N N . GLY A 1 179 ? 8.983 19.564 9.090 1.00 68.25 179 GLY A N 1
ATOM 1308 C CA . GLY A 1 179 ? 7.754 18.937 8.588 1.00 68.25 179 GLY A CA 1
ATOM 1309 C C . GLY A 1 179 ? 8.012 17.745 7.666 1.00 68.25 179 GLY A C 1
ATOM 1310 O O . GLY A 1 179 ? 7.071 17.053 7.295 1.00 68.25 179 GLY A O 1
ATOM 1311 N N . ARG A 1 180 ? 9.279 17.484 7.315 1.00 77.69 180 ARG A N 1
ATOM 1312 C CA . ARG A 1 180 ? 9.650 16.353 6.466 1.00 77.69 180 ARG A CA 1
ATOM 1313 C C . ARG A 1 180 ? 9.466 15.049 7.230 1.00 77.69 180 ARG A C 1
ATOM 1315 O O . ARG A 1 180 ? 10.034 14.875 8.312 1.00 77.69 180 ARG A O 1
ATOM 1322 N N . PHE A 1 181 ? 8.712 14.126 6.644 1.00 83.56 181 PHE A N 1
ATOM 1323 C CA . PHE A 1 181 ? 8.432 12.822 7.229 1.00 83.56 181 PHE A CA 1
ATOM 1324 C C . PHE A 1 181 ? 9.725 12.011 7.398 1.00 83.56 181 PHE A C 1
ATOM 1326 O O . PHE A 1 181 ? 10.387 11.634 6.429 1.00 83.56 181 PHE A O 1
ATOM 1333 N N . GLY A 1 182 ? 10.130 11.812 8.655 1.00 82.31 182 GLY A N 1
ATOM 1334 C CA . GLY A 1 182 ? 11.424 11.224 8.997 1.00 82.31 182 GLY A CA 1
ATOM 1335 C C . GLY A 1 182 ? 11.513 9.739 8.649 1.00 82.31 182 GLY A C 1
ATOM 1336 O O . GLY A 1 182 ? 10.508 9.037 8.653 1.00 82.31 182 GLY A O 1
ATOM 1337 N N . SER A 1 183 ? 12.730 9.234 8.426 1.00 86.50 183 SER A N 1
ATOM 1338 C CA . SER A 1 183 ? 12.955 7.827 8.057 1.00 86.50 183 SER A CA 1
ATOM 1339 C C . SER A 1 183 ? 12.393 6.827 9.076 1.00 86.50 183 SER A C 1
ATOM 1341 O O . SER A 1 183 ? 11.927 5.768 8.689 1.00 86.50 183 SER A O 1
ATOM 1343 N N . GLY A 1 184 ? 12.376 7.166 10.372 1.00 86.56 184 GLY A N 1
ATOM 1344 C CA . GLY A 1 184 ? 11.759 6.311 11.391 1.00 86.56 184 GLY A CA 1
ATOM 1345 C C . GLY A 1 184 ? 10.243 6.178 11.220 1.00 86.56 184 GLY A C 1
ATOM 1346 O O . GLY A 1 184 ? 9.696 5.102 11.439 1.00 86.56 184 GLY A O 1
ATOM 1347 N N . ALA A 1 185 ? 9.568 7.241 10.775 1.00 86.12 185 ALA A N 1
ATOM 1348 C CA . ALA A 1 185 ? 8.143 7.203 10.462 1.00 86.12 185 ALA A CA 1
ATOM 1349 C C . ALA A 1 185 ? 7.880 6.386 9.185 1.00 86.12 185 ALA A C 1
ATOM 1351 O O . ALA A 1 185 ? 6.918 5.627 9.134 1.00 86.12 185 ALA A O 1
ATOM 1352 N N . GLN A 1 186 ? 8.768 6.486 8.188 1.00 89.94 186 GLN A N 1
ATOM 1353 C CA . GLN A 1 186 ? 8.713 5.675 6.962 1.00 89.94 186 GLN A CA 1
ATOM 1354 C C . GLN A 1 186 ? 8.857 4.181 7.276 1.00 89.94 186 GLN A C 1
ATOM 1356 O O . GLN A 1 186 ? 8.041 3.378 6.829 1.00 89.94 186 GLN A O 1
ATOM 1361 N N . ASP A 1 187 ? 9.837 3.820 8.109 1.00 90.25 187 ASP A N 1
ATOM 1362 C CA . ASP A 1 187 ? 10.059 2.439 8.545 1.00 90.25 187 ASP A CA 1
ATOM 1363 C C . ASP A 1 187 ? 8.834 1.877 9.284 1.00 90.25 187 ASP A C 1
ATOM 1365 O O . ASP A 1 187 ? 8.444 0.730 9.062 1.00 90.25 187 ASP A O 1
ATOM 1369 N N . LEU A 1 188 ? 8.210 2.680 10.155 1.00 89.00 188 LEU A N 1
ATOM 1370 C CA . LEU A 1 188 ? 7.006 2.291 10.895 1.00 89.00 188 LEU A CA 1
ATOM 1371 C C . LEU A 1 188 ? 5.781 2.156 9.986 1.00 89.00 188 LEU A C 1
ATOM 1373 O O . LEU A 1 188 ? 5.013 1.207 10.148 1.00 89.00 188 LEU A O 1
ATOM 1377 N N . LEU A 1 189 ? 5.611 3.063 9.022 1.00 91.06 189 LEU A N 1
ATOM 1378 C CA . LEU A 1 189 ? 4.542 2.980 8.031 1.00 91.06 189 LEU A CA 1
ATOM 1379 C C . LEU A 1 189 ? 4.680 1.694 7.210 1.00 91.06 189 LEU A C 1
ATOM 1381 O O . LEU A 1 189 ? 3.746 0.898 7.161 1.00 91.06 189 LEU A O 1
ATOM 1385 N N . ASN A 1 190 ? 5.866 1.427 6.659 1.00 92.56 190 ASN A N 1
ATOM 1386 C CA . ASN A 1 190 ? 6.119 0.202 5.903 1.00 92.56 190 ASN A CA 1
ATOM 1387 C C . ASN A 1 190 ? 5.921 -1.054 6.776 1.00 92.56 190 ASN A C 1
ATOM 1389 O O . ASN A 1 190 ? 5.256 -2.006 6.375 1.00 92.56 190 ASN A O 1
ATOM 1393 N N . ALA A 1 191 ? 6.411 -1.049 8.021 1.00 91.38 191 ALA A N 1
ATOM 1394 C CA . ALA A 1 191 ? 6.208 -2.165 8.949 1.00 91.38 191 ALA A CA 1
ATOM 1395 C C . ALA A 1 191 ? 4.725 -2.443 9.256 1.00 91.38 191 ALA A C 1
ATOM 1397 O O . ALA A 1 191 ? 4.355 -3.604 9.420 1.00 91.38 191 ALA A O 1
ATOM 1398 N N . THR A 1 192 ? 3.887 -1.404 9.306 1.00 91.12 192 THR A N 1
ATOM 1399 C CA . THR A 1 192 ? 2.441 -1.522 9.555 1.00 91.12 192 THR A CA 1
ATOM 1400 C C . THR A 1 192 ? 1.760 -2.351 8.469 1.00 91.12 192 THR A C 1
ATOM 1402 O O . THR A 1 192 ? 1.015 -3.276 8.778 1.00 91.12 192 THR A O 1
ATOM 1405 N N . PHE A 1 193 ? 2.046 -2.058 7.199 1.00 93.69 193 PHE A N 1
ATOM 1406 C CA . PHE A 1 193 ? 1.453 -2.742 6.045 1.00 93.69 193 PHE A CA 1
ATOM 1407 C C . PHE A 1 193 ? 2.097 -4.109 5.759 1.00 93.69 193 PHE A C 1
ATOM 1409 O O . PHE A 1 193 ? 1.407 -5.056 5.367 1.00 93.69 193 PHE A O 1
ATOM 1416 N N . ARG A 1 194 ? 3.392 -4.268 6.060 1.00 92.56 194 ARG A N 1
ATOM 1417 C CA . ARG A 1 194 ? 4.086 -5.565 6.010 1.00 92.56 194 ARG A CA 1
ATOM 1418 C C . ARG A 1 194 ? 3.573 -6.580 7.031 1.00 92.56 194 ARG A C 1
ATOM 1420 O O . ARG A 1 194 ? 3.725 -7.777 6.810 1.00 92.56 194 ARG A O 1
ATOM 1427 N N . ASP A 1 195 ? 2.975 -6.138 8.140 1.00 88.12 195 ASP A N 1
ATOM 1428 C CA . ASP A 1 195 ? 2.392 -7.041 9.145 1.00 88.12 195 ASP A CA 1
ATOM 1429 C C . ASP A 1 195 ? 1.097 -7.727 8.654 1.00 88.12 195 ASP A C 1
ATOM 1431 O O . ASP A 1 195 ? 0.532 -8.574 9.349 1.00 88.12 195 ASP A O 1
ATOM 1435 N N . SER A 1 196 ? 0.596 -7.425 7.453 1.00 90.06 196 SER A N 1
ATOM 1436 C CA . SER A 1 196 ? -0.606 -8.084 6.936 1.00 90.06 196 SER A CA 1
ATOM 1437 C C . SER A 1 196 ? -0.434 -9.601 6.765 1.00 90.06 196 SER A C 1
ATOM 1439 O O . SER A 1 196 ? 0.659 -10.142 6.603 1.00 90.06 196 SER A O 1
ATOM 1441 N N . SER A 1 197 ? -1.554 -10.325 6.804 1.00 90.38 197 SER A N 1
ATOM 1442 C CA . SER A 1 197 ? -1.592 -11.756 6.464 1.00 90.38 197 SER A CA 1
ATOM 1443 C C . SER A 1 197 ? -1.822 -12.020 4.973 1.00 90.38 197 SER A C 1
ATOM 1445 O O . SER A 1 197 ? -2.052 -13.172 4.597 1.00 90.38 197 SER A O 1
ATOM 1447 N N . LEU A 1 198 ? -1.789 -10.979 4.134 1.00 92.19 198 LEU A N 1
ATOM 1448 C CA . LEU A 1 198 ? -1.913 -11.114 2.684 1.00 92.19 198 LEU A CA 1
ATOM 1449 C C . LEU A 1 198 ? -0.693 -11.863 2.165 1.00 92.19 198 LEU A C 1
ATOM 1451 O O . LEU A 1 198 ? 0.429 -11.560 2.562 1.00 92.19 198 LEU A O 1
ATOM 1455 N N . LYS A 1 199 ? -0.921 -12.887 1.345 1.00 95.31 199 LYS A N 1
ATOM 1456 C CA . LYS A 1 199 ? 0.134 -13.759 0.835 1.00 95.31 199 LYS A CA 1
ATOM 1457 C C . LYS A 1 199 ? 0.447 -13.382 -0.603 1.00 95.31 199 LYS A C 1
ATOM 1459 O O . LYS A 1 199 ? -0.454 -13.388 -1.435 1.00 95.31 199 LYS A O 1
ATOM 1464 N N . ASN A 1 200 ? 1.728 -13.201 -0.885 1.00 96.62 200 ASN A N 1
ATOM 1465 C CA . ASN A 1 200 ? 2.211 -12.822 -2.201 1.00 96.62 200 ASN A CA 1
ATOM 1466 C C . ASN A 1 200 ? 2.642 -14.039 -3.046 1.00 96.62 200 ASN A C 1
ATOM 1468 O O . ASN A 1 200 ? 2.980 -15.096 -2.480 1.00 96.62 200 ASN A O 1
ATOM 1472 N N . PRO A 1 201 ? 2.621 -13.920 -4.387 1.00 97.00 201 PRO A N 1
ATOM 1473 C CA . PRO A 1 201 ? 3.113 -14.940 -5.317 1.00 97.00 201 PRO A CA 1
ATOM 1474 C C . PRO A 1 201 ? 4.546 -15.420 -5.031 1.00 97.00 201 PRO A C 1
ATOM 1476 O O . PRO A 1 201 ? 4.801 -16.628 -5.065 1.00 97.00 201 PRO A O 1
ATOM 1479 N N . ASP A 1 202 ? 5.456 -14.524 -4.626 1.00 94.94 202 ASP A N 1
ATOM 1480 C CA . ASP A 1 202 ? 6.846 -14.858 -4.256 1.00 94.94 202 ASP A CA 1
ATOM 1481 C C . ASP A 1 202 ? 6.980 -15.639 -2.925 1.00 94.94 202 ASP A C 1
ATOM 1483 O O . ASP A 1 202 ? 8.067 -16.089 -2.543 1.00 94.94 202 ASP A O 1
ATOM 1487 N N . GLY A 1 203 ? 5.868 -15.841 -2.210 1.00 95.44 203 GLY A N 1
ATOM 1488 C CA . GLY A 1 203 ? 5.801 -16.528 -0.923 1.00 95.44 203 GLY A CA 1
ATOM 1489 C C . GLY A 1 203 ? 6.036 -15.635 0.297 1.00 95.44 203 GLY A C 1
ATOM 1490 O O . GLY A 1 203 ? 5.999 -16.152 1.422 1.00 95.44 203 GLY A O 1
ATOM 1491 N N . THR A 1 204 ? 6.258 -14.335 0.104 1.00 95.69 204 THR A N 1
ATOM 1492 C CA . THR A 1 204 ? 6.251 -13.331 1.173 1.00 95.69 204 THR A CA 1
ATOM 1493 C C . THR A 1 204 ? 4.825 -13.024 1.641 1.00 95.69 204 THR A C 1
ATOM 1495 O O . THR A 1 204 ? 3.837 -13.567 1.133 1.00 95.69 204 THR A O 1
ATOM 1498 N N . PHE A 1 205 ? 4.727 -12.197 2.679 1.00 94.62 205 PHE A N 1
ATOM 1499 C CA . PHE A 1 205 ? 3.470 -11.680 3.205 1.00 94.62 205 PHE A CA 1
ATOM 1500 C C . PHE A 1 205 ? 3.576 -10.169 3.360 1.00 94.62 205 PHE A C 1
ATOM 1502 O O . PHE A 1 205 ? 4.690 -9.656 3.500 1.00 94.62 205 PHE A O 1
ATOM 1509 N N . GLY A 1 206 ? 2.434 -9.491 3.411 1.00 94.62 206 GLY A N 1
ATOM 1510 C CA . GLY A 1 206 ? 2.406 -8.047 3.596 1.00 94.62 206 GLY A CA 1
ATOM 1511 C C . GLY A 1 206 ? 2.221 -7.274 2.298 1.00 94.62 206 GLY A C 1
ATOM 1512 O O . GLY A 1 206 ? 2.229 -7.848 1.210 1.00 94.62 206 GLY A O 1
ATOM 1513 N N . ILE A 1 207 ? 2.081 -5.962 2.459 1.00 95.25 207 ILE A N 1
ATOM 1514 C CA . ILE A 1 207 ? 2.225 -4.972 1.389 1.00 95.25 207 ILE A CA 1
ATOM 1515 C C . ILE A 1 207 ? 3.508 -4.193 1.684 1.00 95.25 207 ILE A C 1
ATOM 1517 O O . ILE A 1 207 ? 3.720 -3.757 2.821 1.00 95.25 207 ILE A O 1
ATOM 1521 N N . GLU A 1 208 ? 4.376 -4.058 0.694 1.00 95.25 208 GLU A N 1
ATOM 1522 C CA . GLU A 1 208 ? 5.591 -3.256 0.773 1.00 95.25 208 GLU A CA 1
ATOM 1523 C C . GLU A 1 208 ? 5.259 -1.793 0.470 1.00 95.25 208 GLU A C 1
ATOM 1525 O O . GLU A 1 208 ? 4.687 -1.477 -0.565 1.00 95.25 208 GLU A O 1
ATOM 1530 N N . VAL A 1 209 ? 5.607 -0.878 1.375 1.00 93.62 209 VAL A N 1
ATOM 1531 C CA . VAL A 1 209 ? 5.347 0.552 1.157 1.00 93.62 209 VAL A CA 1
ATOM 1532 C C . VAL A 1 209 ? 6.616 1.261 0.711 1.00 93.62 209 VAL A C 1
ATOM 1534 O O . VAL A 1 209 ? 7.578 1.372 1.479 1.00 93.62 209 VAL A O 1
ATOM 1537 N N . HIS A 1 210 ? 6.582 1.804 -0.502 1.00 90.31 210 HIS A N 1
ATOM 1538 C CA . HIS A 1 210 ? 7.636 2.624 -1.091 1.00 90.31 210 HIS A CA 1
ATOM 1539 C C . HIS A 1 210 ? 7.332 4.093 -0.845 1.00 90.31 210 HIS A C 1
ATOM 1541 O O . HIS A 1 210 ? 6.455 4.686 -1.473 1.00 90.31 210 HIS A O 1
ATOM 1547 N N . VAL A 1 211 ? 8.054 4.683 0.101 1.00 89.19 211 VAL A N 1
ATOM 1548 C CA . VAL A 1 211 ? 7.846 6.073 0.494 1.00 89.19 211 VAL A CA 1
ATOM 1549 C C 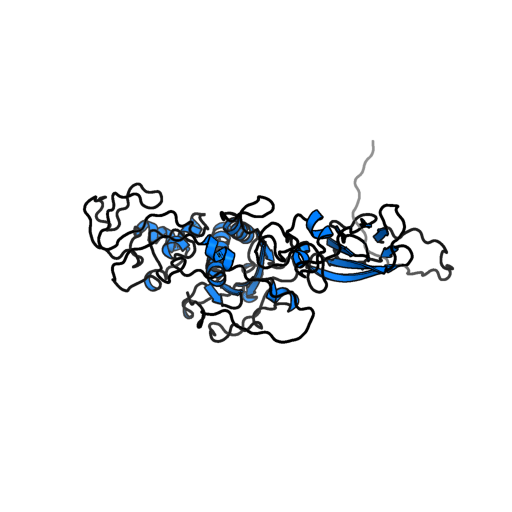. VAL A 1 211 ? 8.824 6.992 -0.234 1.00 89.19 211 VAL A C 1
ATOM 1551 O O . VAL A 1 211 ? 10.037 6.824 -0.117 1.00 89.19 211 VAL A O 1
ATOM 1554 N N . ASP A 1 212 ? 8.301 8.002 -0.926 1.00 86.00 212 ASP A N 1
ATOM 1555 C CA . ASP A 1 212 ? 9.078 9.108 -1.482 1.00 86.00 212 ASP A CA 1
ATOM 1556 C C . ASP A 1 212 ? 8.818 10.392 -0.688 1.00 86.00 212 ASP A C 1
ATOM 1558 O O . ASP A 1 212 ? 7.739 10.983 -0.754 1.00 86.00 212 ASP A O 1
ATOM 1562 N N . ALA A 1 213 ? 9.821 10.830 0.072 1.00 83.12 213 ALA A N 1
ATOM 1563 C CA . ALA A 1 213 ? 9.787 12.065 0.847 1.00 83.12 213 ALA A CA 1
ATOM 1564 C C . ALA A 1 213 ? 10.850 13.065 0.353 1.00 83.12 213 ALA A C 1
ATOM 1566 O O . ALA A 1 213 ? 11.388 13.838 1.157 1.00 83.12 213 ALA A O 1
ATOM 1567 N N . GLY A 1 214 ? 11.224 13.021 -0.931 1.00 78.81 214 GLY A N 1
ATOM 1568 C CA . GLY A 1 214 ? 12.286 13.848 -1.525 1.00 78.81 214 GLY A CA 1
ATOM 1569 C C . GLY A 1 214 ? 13.422 13.046 -2.157 1.00 78.81 214 GLY A C 1
ATOM 1570 O O . GLY A 1 214 ? 14.330 13.619 -2.764 1.00 78.81 214 GLY A O 1
ATOM 1571 N N . GLU A 1 215 ? 13.428 11.730 -1.963 1.00 74.88 215 GLU A N 1
ATOM 1572 C CA . GLU A 1 215 ? 14.459 10.811 -2.436 1.00 74.88 215 GLU A CA 1
ATOM 1573 C C . GLU A 1 215 ? 14.310 10.449 -3.915 1.00 74.88 215 GLU A C 1
ATOM 1575 O O . GLU A 1 215 ? 15.315 10.097 -4.530 1.00 74.88 215 GLU A O 1
ATOM 1580 N N . PHE A 1 216 ? 13.109 10.548 -4.489 1.00 72.19 216 PHE A N 1
ATOM 1581 C CA . PHE A 1 216 ? 12.821 10.061 -5.842 1.00 72.19 216 PHE A CA 1
ATOM 1582 C C . PHE A 1 216 ? 12.069 11.078 -6.706 1.00 72.19 216 PHE A C 1
ATOM 1584 O O . PHE A 1 216 ? 11.266 10.730 -7.567 1.00 72.19 216 PHE A O 1
ATOM 1591 N N . GLY A 1 217 ? 12.351 12.363 -6.490 1.00 70.69 217 GLY A N 1
ATOM 1592 C CA . GLY A 1 217 ? 11.820 13.454 -7.307 1.00 70.69 217 GLY A CA 1
ATOM 1593 C C . GLY A 1 217 ? 10.427 13.950 -6.909 1.00 70.69 217 GLY A C 1
ATOM 1594 O O . GLY A 1 217 ? 10.065 15.037 -7.354 1.00 70.69 217 GLY A O 1
ATOM 1595 N N . GLY A 1 218 ? 9.687 13.222 -6.066 1.00 74.69 218 GLY A N 1
ATOM 1596 C CA . GLY A 1 218 ? 8.526 13.739 -5.334 1.00 74.69 218 GLY A CA 1
ATOM 1597 C C . GLY A 1 218 ? 8.919 14.285 -3.962 1.00 74.69 218 GLY A C 1
ATOM 1598 O O . GLY A 1 218 ? 10.096 14.541 -3.708 1.00 74.69 218 GLY A O 1
ATOM 1599 N N . GLY A 1 219 ? 7.939 14.459 -3.075 1.00 76.19 219 GLY A N 1
ATOM 1600 C CA . GLY A 1 219 ? 8.156 14.807 -1.670 1.00 76.19 219 GLY A CA 1
ATOM 1601 C C . GLY A 1 219 ? 8.830 16.165 -1.492 1.00 76.19 219 GLY A C 1
ATOM 1602 O O . GLY A 1 219 ? 10.034 16.284 -1.237 1.00 76.19 219 GLY A O 1
ATOM 1603 N N . THR A 1 220 ? 8.031 17.213 -1.640 1.00 78.62 220 THR A N 1
ATOM 1604 C CA . THR A 1 220 ? 8.491 18.595 -1.716 1.00 78.62 220 THR A CA 1
ATOM 1605 C C . THR A 1 220 ? 7.845 19.488 -0.662 1.00 78.62 220 THR A C 1
ATOM 1607 O O . THR A 1 220 ? 6.797 19.200 -0.081 1.00 78.62 220 THR A O 1
ATOM 1610 N N . ALA A 1 221 ? 8.507 20.615 -0.402 1.00 78.44 221 ALA A N 1
ATOM 1611 C CA . ALA A 1 221 ? 7.925 21.686 0.385 1.00 78.44 221 ALA A CA 1
ATOM 1612 C C . ALA A 1 221 ? 6.887 22.437 -0.467 1.00 78.44 221 ALA A C 1
ATOM 1614 O O . ALA A 1 221 ? 7.259 23.107 -1.432 1.00 78.44 221 ALA A O 1
ATOM 1615 N N . VAL A 1 222 ? 5.615 22.370 -0.082 1.00 76.25 222 VAL A N 1
ATOM 1616 C CA . VAL A 1 222 ? 4.497 23.025 -0.777 1.00 76.25 222 VAL A CA 1
ATOM 1617 C C . VAL A 1 222 ? 4.026 24.272 -0.028 1.00 76.25 222 VAL A C 1
ATOM 1619 O O . VAL A 1 222 ? 4.079 24.334 1.200 1.00 76.25 222 VAL A O 1
ATOM 1622 N N . GLU A 1 223 ? 3.552 25.281 -0.758 1.00 73.12 223 GLU A N 1
ATOM 1623 C CA . GLU A 1 223 ? 2.887 26.466 -0.198 1.00 73.12 223 GLU A CA 1
ATOM 1624 C C . GLU A 1 223 ? 1.368 26.241 -0.216 1.00 73.12 223 GLU A C 1
ATOM 1626 O O . GLU A 1 223 ? 0.797 25.935 -1.262 1.00 73.12 223 GLU A O 1
ATOM 1631 N N . VAL A 1 224 ? 0.695 26.397 0.927 1.00 66.00 224 VAL A N 1
ATOM 1632 C CA . VAL A 1 224 ? -0.756 26.175 1.042 1.00 66.00 224 VAL A CA 1
ATOM 1633 C C . VAL A 1 224 ? -1.450 27.483 1.423 1.00 66.00 224 VAL A C 1
ATOM 1635 O O . VAL A 1 224 ? -1.330 27.952 2.553 1.00 66.00 224 VAL A O 1
ATOM 1638 N N . ASP A 1 225 ? -2.182 28.068 0.467 1.00 54.97 225 ASP A N 1
ATOM 1639 C CA . ASP A 1 225 ? -2.727 29.433 0.567 1.00 54.97 225 ASP A CA 1
ATOM 1640 C C . ASP A 1 225 ? -4.041 29.558 1.380 1.00 54.97 225 ASP A C 1
ATOM 1642 O O . ASP A 1 225 ? -4.349 30.652 1.856 1.00 54.97 225 ASP A O 1
ATOM 1646 N N . GLU A 1 226 ? -4.822 28.483 1.595 1.00 56.00 226 GLU A N 1
ATOM 1647 C CA . GLU A 1 226 ? -6.104 28.560 2.333 1.00 56.00 226 GLU A CA 1
ATOM 1648 C C . GLU A 1 226 ? -6.356 27.389 3.306 1.00 56.00 226 GLU A C 1
ATOM 1650 O O . GLU A 1 226 ? -6.388 26.215 2.926 1.00 56.00 226 GLU A O 1
ATOM 1655 N N . TRP A 1 227 ? -6.580 27.757 4.576 1.00 55.06 227 TRP A N 1
ATOM 1656 C CA . TRP A 1 227 ? -6.415 26.931 5.782 1.00 55.06 227 TRP A CA 1
ATOM 1657 C C . TRP A 1 227 ? -7.539 25.945 6.146 1.00 55.06 227 TRP A C 1
ATOM 1659 O O . TRP A 1 227 ? -7.261 25.045 6.923 1.00 55.06 227 TRP A O 1
ATOM 1669 N N . CYS A 1 228 ? -8.765 26.068 5.625 1.00 56.06 228 CYS A N 1
ATOM 1670 C CA . CYS A 1 228 ? -9.840 25.086 5.872 1.00 56.06 228 CYS A CA 1
ATOM 1671 C C . CYS A 1 228 ? -10.836 25.019 4.680 1.00 56.06 228 CYS A C 1
ATOM 1673 O O . CYS A 1 228 ? -12.048 24.959 4.886 1.00 56.06 228 CYS A O 1
ATOM 1675 N N . ASP A 1 229 ? -10.372 25.138 3.427 1.00 55.16 229 ASP A N 1
ATOM 1676 C CA . ASP A 1 229 ? -11.265 24.942 2.269 1.00 55.16 229 ASP A CA 1
ATOM 1677 C C . ASP A 1 229 ? -11.353 23.452 1.914 1.00 55.16 229 ASP A C 1
ATOM 1679 O O . ASP A 1 229 ? -10.439 22.886 1.320 1.00 55.16 229 ASP A O 1
ATOM 1683 N N . TYR A 1 230 ? -12.464 22.839 2.325 1.00 54.50 230 TYR A N 1
ATOM 1684 C CA . TYR A 1 230 ? -12.793 21.422 2.142 1.00 54.50 230 TYR A CA 1
ATOM 1685 C C . TYR A 1 230 ? -13.529 21.127 0.828 1.00 54.50 230 TYR A C 1
ATOM 1687 O O . TYR A 1 230 ? -13.985 20.000 0.624 1.00 54.50 230 TYR A O 1
ATOM 1695 N N . SER A 1 231 ? -13.780 22.149 0.000 1.00 49.47 231 SER A N 1
ATOM 1696 C CA . SER A 1 231 ? -14.744 22.039 -1.098 1.00 49.47 231 SER A CA 1
ATOM 1697 C C . SER A 1 231 ? -14.178 21.425 -2.375 1.00 49.47 231 SER A C 1
ATOM 1699 O O . SER A 1 231 ? -14.964 20.908 -3.166 1.00 49.47 231 SER A O 1
ATOM 1701 N N . GLU A 1 232 ? -12.852 21.382 -2.546 1.00 48.25 232 GLU A N 1
ATOM 1702 C CA . GLU A 1 232 ? -12.217 20.632 -3.631 1.00 48.25 232 GLU A CA 1
ATOM 1703 C C . GLU A 1 232 ? -10.884 20.004 -3.178 1.00 48.25 232 GLU A C 1
ATOM 1705 O O . GLU A 1 232 ? -10.032 20.716 -2.633 1.00 48.25 232 GLU A O 1
ATOM 1710 N N . PRO A 1 233 ? -10.640 18.703 -3.449 1.00 46.31 233 PRO A N 1
ATOM 1711 C CA . PRO A 1 233 ? -9.283 18.184 -3.518 1.00 46.31 233 PRO A CA 1
ATOM 1712 C C . PRO A 1 233 ? -8.654 18.898 -4.706 1.00 46.31 233 PRO A C 1
ATOM 1714 O O . PRO A 1 233 ? -8.855 18.493 -5.841 1.00 46.31 233 PRO A O 1
ATOM 1717 N N . ASN A 1 234 ? -8.015 20.046 -4.497 1.00 45.00 234 ASN A N 1
ATOM 1718 C CA . ASN A 1 234 ? -7.363 20.726 -5.599 1.00 45.00 234 ASN A CA 1
ATOM 1719 C C . ASN A 1 234 ? -6.023 20.013 -5.829 1.00 45.00 234 ASN A C 1
ATOM 1721 O O . ASN A 1 234 ? -5.098 20.244 -5.046 1.00 45.00 234 ASN A O 1
ATOM 1725 N N . PRO A 1 235 ? -5.866 19.175 -6.876 1.00 42.88 235 PRO A N 1
ATOM 1726 C CA . PRO A 1 235 ? -4.587 18.547 -7.201 1.00 42.88 235 PRO A CA 1
ATOM 1727 C C . PRO A 1 235 ? -3.502 19.574 -7.567 1.00 42.88 235 PRO A C 1
ATOM 1729 O O . PRO A 1 235 ? -2.388 19.178 -7.862 1.00 42.88 235 PRO A O 1
ATOM 1732 N N . LEU A 1 236 ? -3.805 20.883 -7.567 1.00 39.19 236 LEU A N 1
ATOM 1733 C CA . LEU A 1 236 ? -2.825 21.974 -7.643 1.00 39.19 236 LEU A CA 1
ATOM 1734 C C . LEU A 1 236 ? -2.212 22.363 -6.282 1.00 39.19 236 LEU A C 1
ATOM 1736 O O . LEU A 1 236 ? -1.345 23.231 -6.261 1.00 39.19 236 LEU A O 1
ATOM 1740 N N . ARG A 1 237 ? -2.667 21.797 -5.151 1.00 50.78 237 ARG A N 1
ATOM 1741 C CA . ARG A 1 237 ? -1.999 21.970 -3.839 1.00 50.78 237 ARG A CA 1
ATOM 1742 C C . ARG A 1 237 ? -0.842 20.992 -3.631 1.00 50.78 237 ARG A C 1
ATOM 1744 O O . ARG A 1 237 ? 0.061 21.288 -2.860 1.00 50.78 237 ARG A O 1
ATOM 1751 N N . PHE A 1 238 ? -0.898 19.860 -4.317 1.00 54.41 238 PHE A N 1
ATOM 1752 C CA . PHE A 1 238 ? 0.128 18.831 -4.341 1.00 54.41 238 PHE A CA 1
ATOM 1753 C C . PHE A 1 238 ? 0.908 19.058 -5.641 1.00 54.41 238 PHE A C 1
ATOM 1755 O O . PHE A 1 238 ? 0.295 19.071 -6.709 1.00 54.41 238 PHE A O 1
ATOM 1762 N N . ASP A 1 239 ? 2.214 19.315 -5.595 1.00 56.88 239 ASP A N 1
ATOM 1763 C CA . ASP A 1 239 ? 3.028 19.521 -6.806 1.00 56.88 239 ASP A CA 1
ATOM 1764 C C . ASP A 1 239 ? 3.301 18.173 -7.494 1.00 56.88 239 ASP A C 1
ATOM 1766 O O . ASP A 1 239 ? 4.433 17.720 -7.622 1.00 56.88 239 ASP A O 1
ATOM 1770 N N . VAL A 1 240 ? 2.231 17.475 -7.890 1.00 62.06 240 VAL A N 1
ATOM 1771 C CA . VAL A 1 240 ? 2.335 16.114 -8.409 1.00 62.06 240 VAL A CA 1
ATOM 1772 C C . VAL A 1 240 ? 2.604 16.160 -9.900 1.00 62.06 240 VAL A C 1
ATOM 1774 O O . VAL A 1 240 ? 1.718 16.531 -10.695 1.00 62.06 240 VAL A O 1
ATOM 1777 N N . ALA A 1 241 ? 3.799 15.707 -10.277 1.00 63.00 241 ALA A N 1
ATOM 1778 C CA . ALA A 1 241 ? 4.143 15.410 -11.660 1.00 63.00 241 ALA A CA 1
ATOM 1779 C C . ALA A 1 241 ? 3.069 14.480 -12.268 1.00 63.00 241 ALA A C 1
ATOM 1781 O O . ALA A 1 241 ? 2.737 13.459 -11.658 1.00 63.00 241 ALA A O 1
ATOM 1782 N N . PRO A 1 242 ? 2.460 14.820 -13.420 1.00 66.06 242 PRO A N 1
ATOM 1783 C CA . PRO A 1 242 ? 1.367 14.047 -14.016 1.00 66.06 242 PRO A CA 1
ATOM 1784 C C . PRO A 1 242 ? 1.621 12.538 -14.117 1.00 66.06 242 PRO A C 1
ATOM 1786 O O . PRO A 1 242 ? 0.686 11.759 -13.956 1.00 66.06 242 PRO A O 1
ATOM 1789 N N . GLU A 1 243 ? 2.874 12.149 -14.331 1.00 65.44 243 GLU A N 1
ATOM 1790 C CA . GLU A 1 243 ? 3.358 10.777 -14.486 1.00 65.44 243 GLU A CA 1
ATOM 1791 C C . GLU A 1 243 ? 3.270 9.955 -13.187 1.00 65.44 243 GLU A C 1
ATOM 1793 O O . GLU A 1 243 ? 3.241 8.732 -13.236 1.00 65.44 243 GLU A O 1
ATOM 1798 N N . ARG A 1 244 ? 3.184 10.612 -12.023 1.00 71.38 244 ARG A N 1
ATOM 1799 C CA . ARG A 1 244 ? 3.152 9.973 -10.693 1.00 71.38 244 ARG A CA 1
ATOM 1800 C C . ARG A 1 244 ? 1.736 9.782 -10.143 1.00 71.38 244 ARG A C 1
ATOM 1802 O O . ARG A 1 244 ? 1.516 8.955 -9.264 1.00 71.38 244 ARG A O 1
ATOM 1809 N N . ARG A 1 245 ? 0.753 10.516 -10.676 1.00 69.50 245 ARG A N 1
ATOM 1810 C CA . ARG A 1 245 ? -0.606 10.621 -10.101 1.00 69.50 245 ARG A CA 1
ATOM 1811 C C . ARG A 1 245 ? -1.385 9.311 -10.030 1.00 69.50 245 ARG A C 1
ATOM 1813 O O . ARG A 1 245 ? -2.273 9.191 -9.195 1.00 69.50 245 ARG A O 1
ATOM 1820 N N . SER A 1 246 ? -1.146 8.383 -10.953 1.00 70.31 246 SER A N 1
ATOM 1821 C CA . SER A 1 246 ? -1.872 7.106 -11.003 1.00 70.31 246 SER A CA 1
ATOM 1822 C C . SER A 1 246 ? -1.270 6.044 -10.087 1.00 70.31 246 SER A C 1
ATOM 1824 O O . SER A 1 246 ? -1.988 5.134 -9.679 1.00 70.31 246 SER A O 1
ATOM 1826 N N . LEU A 1 247 ? 0.018 6.172 -9.764 1.00 78.06 247 LEU A N 1
ATOM 1827 C CA . LEU A 1 247 ? 0.761 5.199 -8.973 1.00 78.06 247 LEU A CA 1
ATOM 1828 C C . LEU A 1 247 ? 0.751 5.550 -7.482 1.00 78.06 247 LEU A C 1
ATOM 1830 O O . LEU A 1 247 ? 0.535 4.684 -6.639 1.00 78.06 247 LEU A O 1
ATOM 1834 N N . PHE A 1 248 ? 0.961 6.825 -7.151 1.00 82.38 248 PHE A N 1
ATOM 1835 C CA . PHE A 1 248 ? 1.179 7.249 -5.774 1.00 82.38 248 PHE A CA 1
ATOM 1836 C C . PHE A 1 248 ? -0.119 7.561 -5.021 1.00 82.38 248 PHE A C 1
ATOM 1838 O O . PHE A 1 248 ? -1.058 8.168 -5.538 1.00 82.38 248 PHE A O 1
ATOM 1845 N N . PHE A 1 249 ? -0.129 7.209 -3.739 1.00 84.38 249 PHE A N 1
ATOM 1846 C CA . PHE A 1 249 ? -0.947 7.864 -2.729 1.00 84.38 249 PHE A CA 1
ATOM 1847 C C . PHE A 1 249 ? -0.237 9.147 -2.295 1.00 84.38 249 PHE A C 1
ATOM 1849 O O . PHE A 1 249 ? 0.932 9.120 -1.911 1.00 84.38 249 PHE A O 1
ATOM 1856 N N . HIS A 1 250 ? -0.936 10.276 -2.352 1.00 82.31 250 HIS A N 1
ATOM 1857 C CA . HIS A 1 250 ? -0.360 11.590 -2.081 1.00 82.31 250 HIS A CA 1
ATOM 1858 C C . HIS A 1 250 ? -0.729 12.059 -0.688 1.00 82.31 250 HIS A C 1
ATOM 1860 O O . HIS A 1 250 ? -1.891 12.312 -0.386 1.00 82.31 250 HIS A O 1
ATOM 1866 N N . VAL A 1 251 ? 0.263 12.225 0.165 1.00 84.44 251 VAL A N 1
ATOM 1867 C CA . VAL A 1 251 ? 0.073 12.660 1.539 1.00 84.44 251 VAL A CA 1
ATOM 1868 C C . VAL A 1 251 ? 0.737 14.021 1.701 1.00 84.44 251 VAL A C 1
ATOM 1870 O O . VAL A 1 251 ? 1.892 14.211 1.334 1.00 84.44 251 VAL A O 1
ATOM 1873 N N . THR A 1 252 ? 0.027 14.988 2.273 1.00 80.44 252 THR A N 1
ATOM 1874 C CA . THR A 1 252 ? 0.578 16.308 2.589 1.00 80.44 252 THR A CA 1
ATOM 1875 C C . THR A 1 252 ? 0.493 16.600 4.077 1.00 80.44 252 THR A C 1
ATOM 1877 O O . THR A 1 252 ? -0.581 16.603 4.678 1.00 80.44 252 THR A O 1
ATOM 1880 N N . MET A 1 253 ? 1.644 16.920 4.662 1.00 79.31 253 MET A N 1
ATOM 1881 C CA . MET A 1 253 ? 1.780 17.334 6.055 1.00 79.31 253 MET A CA 1
ATOM 1882 C C . MET A 1 253 ? 1.496 18.835 6.182 1.00 79.31 253 MET A C 1
ATOM 1884 O O . MET A 1 253 ? 2.329 19.664 5.806 1.00 79.31 253 MET A O 1
ATOM 1888 N N . VAL A 1 254 ? 0.337 19.206 6.724 1.00 74.69 254 VAL A N 1
ATOM 1889 C CA . VAL A 1 254 ? -0.131 20.597 6.875 1.00 74.69 254 VAL A CA 1
ATOM 1890 C C . VAL A 1 254 ? -0.728 20.811 8.258 1.00 74.69 254 VAL A C 1
ATOM 1892 O O . VAL A 1 254 ? -1.430 19.937 8.737 1.00 74.69 254 VAL A O 1
ATOM 1895 N N . PRO A 1 255 ? -0.534 21.968 8.911 1.00 67.81 255 PRO A N 1
ATOM 1896 C CA . PRO A 1 255 ? -1.119 22.184 10.222 1.00 67.81 255 PRO A CA 1
ATOM 1897 C C . PRO A 1 255 ? -2.626 22.345 10.096 1.00 67.81 255 PRO A C 1
ATOM 1899 O O . PRO A 1 255 ? -3.110 23.372 9.606 1.00 67.81 255 PRO A O 1
ATOM 1902 N N . LEU A 1 256 ? -3.366 21.367 10.599 1.00 62.16 256 LEU A N 1
ATOM 1903 C CA . LEU A 1 256 ? -4.808 21.476 10.757 1.00 62.16 256 LEU A CA 1
ATOM 1904 C C . LEU A 1 256 ? -5.053 22.131 12.117 1.00 62.16 256 LEU A C 1
ATOM 1906 O O . LEU A 1 256 ? -4.814 21.565 13.176 1.00 62.16 256 LEU A O 1
ATOM 1910 N N . ARG A 1 257 ? -5.442 23.408 12.119 1.00 55.91 257 ARG A N 1
ATOM 1911 C CA . ARG A 1 257 ? -5.670 24.123 13.386 1.00 55.91 257 ARG A CA 1
ATOM 1912 C C . ARG A 1 257 ? -6.939 23.612 14.066 1.00 55.91 257 ARG A C 1
ATOM 1914 O O . ARG A 1 257 ? -7.873 23.220 13.382 1.00 55.91 257 ARG A O 1
ATOM 1921 N N . GLU A 1 258 ? -7.046 23.806 15.385 1.00 52.78 258 GLU A N 1
ATOM 1922 C CA . GLU A 1 258 ? -8.261 23.536 16.191 1.00 52.78 258 GLU A CA 1
ATOM 1923 C C . GLU A 1 258 ? -9.561 24.108 15.579 1.00 52.78 258 GLU A C 1
ATOM 1925 O O . GLU A 1 258 ? -10.651 23.611 15.825 1.00 52.78 258 GLU A O 1
ATOM 1930 N N . GLN A 1 259 ? -9.465 25.163 14.762 1.00 52.50 259 GLN A N 1
ATOM 1931 C CA . GLN A 1 259 ? -10.607 25.776 14.069 1.00 52.50 259 GLN A CA 1
ATOM 1932 C C . GLN A 1 259 ? -11.150 24.926 12.911 1.00 52.50 259 GLN A C 1
ATOM 1934 O O . GLN A 1 259 ? -12.288 25.143 12.502 1.00 52.50 259 GLN A O 1
ATOM 1939 N N . CYS A 1 260 ? -10.336 24.009 12.383 1.00 55.12 260 CYS A N 1
ATOM 1940 C CA . CYS A 1 260 ? -10.696 23.083 11.318 1.00 55.12 260 CYS A CA 1
ATOM 1941 C C . CYS A 1 260 ? -11.226 21.738 11.856 1.00 55.12 260 CYS A C 1
ATOM 1943 O O . CYS A 1 260 ? -11.742 20.975 11.053 1.00 55.12 260 CYS A O 1
ATOM 1945 N N . GLY A 1 261 ? -11.119 21.465 13.167 1.00 54.66 261 GLY A N 1
ATOM 1946 C CA . GLY A 1 261 ? -11.769 20.335 13.847 1.00 54.66 261 GLY A CA 1
ATOM 1947 C C . GLY A 1 261 ? -11.216 18.932 13.575 1.00 54.66 261 GLY A C 1
ATOM 1948 O O . GLY A 1 261 ? -11.829 17.996 14.065 1.00 54.66 261 GLY A O 1
ATOM 1949 N N . HIS A 1 262 ? -10.107 18.790 12.833 1.00 62.88 262 HIS A N 1
ATOM 1950 C CA . HIS A 1 262 ? -9.635 17.496 12.324 1.00 62.88 262 HIS A CA 1
ATOM 1951 C C . HIS A 1 262 ? -8.112 17.313 12.419 1.00 62.88 262 HIS A C 1
ATOM 1953 O O . HIS A 1 262 ? -7.384 18.309 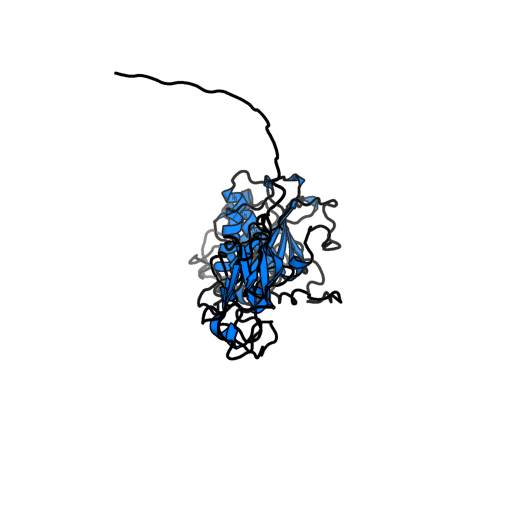12.412 1.00 62.88 262 HIS A O 1
ATOM 1959 N N . ARG A 1 263 ? -7.625 16.061 12.513 1.00 63.94 263 ARG A N 1
ATOM 1960 C CA . ARG A 1 263 ? -6.180 15.713 12.612 1.00 63.94 263 ARG A CA 1
ATOM 1961 C C . ARG A 1 263 ? -5.612 15.044 11.369 1.00 63.94 263 ARG A C 1
ATOM 1963 O O . ARG A 1 263 ? -4.412 15.187 11.116 1.00 63.94 263 ARG A O 1
ATOM 1970 N N . GLY A 1 264 ? -6.462 14.437 10.562 1.00 65.81 264 GLY A N 1
ATOM 1971 C CA . GLY A 1 264 ? -6.201 14.227 9.157 1.00 65.81 264 GLY A CA 1
ATOM 1972 C C . GLY A 1 264 ? -7.498 14.213 8.353 1.00 65.81 264 GLY A C 1
ATOM 1973 O O . GLY A 1 264 ? -8.585 14.465 8.877 1.00 65.81 264 GLY A O 1
ATOM 1974 N N . ILE A 1 265 ? -7.352 14.105 7.036 1.00 66.44 265 ILE A N 1
ATOM 1975 C CA . ILE A 1 265 ? -8.463 14.019 6.090 1.00 66.44 265 ILE A CA 1
ATOM 1976 C C . ILE A 1 265 ? -8.029 13.144 4.921 1.00 66.44 265 ILE A C 1
ATOM 1978 O O . ILE A 1 265 ? -7.096 13.503 4.191 1.00 66.44 265 ILE A O 1
ATOM 1982 N N . ALA A 1 266 ? -8.777 12.074 4.679 1.00 66.19 266 ALA A N 1
ATOM 1983 C CA . ALA A 1 266 ? -8.670 11.250 3.489 1.00 66.19 266 ALA A CA 1
ATOM 1984 C C . ALA A 1 266 ? -9.664 11.681 2.402 1.00 66.19 266 ALA A C 1
ATOM 1986 O O . ALA A 1 266 ? -10.867 11.857 2.619 1.00 66.19 266 ALA A O 1
ATOM 1987 N N . TYR A 1 267 ? -9.157 11.799 1.179 1.00 62.09 267 TYR A N 1
ATOM 1988 C CA . TYR A 1 267 ? -9.936 12.109 -0.012 1.00 62.09 267 TYR A CA 1
ATOM 1989 C C . TYR A 1 267 ? -10.021 10.887 -0.927 1.00 62.09 267 TYR A C 1
ATOM 1991 O O . TYR A 1 267 ? -9.064 10.128 -1.081 1.00 62.09 267 TYR A O 1
ATOM 1999 N N . ALA A 1 268 ? -11.137 10.765 -1.649 1.00 57.72 268 ALA A N 1
ATOM 2000 C CA . ALA A 1 268 ? -11.345 9.712 -2.648 1.00 57.72 268 ALA A CA 1
ATOM 2001 C C . ALA A 1 268 ? -10.318 9.731 -3.806 1.00 57.72 268 ALA A C 1
ATOM 2003 O O . ALA A 1 268 ? -10.232 8.782 -4.578 1.00 57.72 268 ALA A O 1
ATOM 2004 N N . THR A 1 269 ? -9.525 10.800 -3.940 1.00 58.66 269 THR A N 1
ATOM 2005 C CA . THR A 1 269 ? -8.475 10.971 -4.956 1.00 58.66 269 THR A CA 1
ATOM 2006 C C . THR A 1 269 ? -7.123 10.369 -4.557 1.00 58.66 269 THR A C 1
ATOM 2008 O O . THR A 1 269 ? -6.104 10.805 -5.085 1.00 58.66 269 THR A O 1
ATOM 2011 N N . ARG A 1 270 ? -7.086 9.412 -3.613 1.00 66.56 270 ARG A N 1
ATOM 2012 C CA . ARG A 1 270 ? -5.843 8.889 -3.000 1.00 66.56 270 ARG A CA 1
ATOM 2013 C C . ARG A 1 270 ? -4.983 9.995 -2.383 1.00 66.56 270 ARG A C 1
ATOM 2015 O O . ARG A 1 270 ? -3.757 9.949 -2.436 1.00 66.56 270 ARG A O 1
ATOM 2022 N N . SER A 1 271 ? -5.633 11.028 -1.857 1.00 64.81 271 SER A N 1
ATOM 2023 C CA . SER A 1 271 ? -4.951 12.164 -1.246 1.00 64.81 271 SER A CA 1
ATOM 2024 C C . SER A 1 271 ? -5.258 12.200 0.239 1.00 64.81 271 SER A C 1
ATOM 2026 O O . SER A 1 271 ? -6.392 11.946 0.636 1.00 64.81 271 SER A O 1
ATOM 2028 N N . VAL A 1 272 ? -4.266 12.542 1.046 1.00 69.12 272 VAL A N 1
ATOM 2029 C CA . VAL A 1 272 ? -4.382 12.650 2.496 1.00 69.12 272 VAL A CA 1
ATOM 2030 C C . VAL A 1 272 ? -3.773 13.973 2.945 1.00 69.12 272 VAL A C 1
ATOM 2032 O O . VAL A 1 272 ? -2.711 14.370 2.467 1.00 69.12 272 VAL A O 1
ATOM 2035 N N . MET A 1 273 ? -4.421 14.653 3.886 1.00 66.00 273 MET A N 1
ATOM 2036 C CA . MET A 1 273 ? -3.820 15.757 4.637 1.00 66.00 273 MET A CA 1
ATOM 2037 C C . MET A 1 273 ? -3.679 15.351 6.097 1.00 66.00 273 MET A C 1
ATOM 2039 O O . MET A 1 273 ? -4.630 14.830 6.658 1.00 66.00 273 MET A O 1
ATOM 2043 N N . VAL A 1 274 ? -2.525 15.600 6.712 1.00 69.00 274 VAL A N 1
ATOM 2044 C CA . VAL A 1 274 ? -2.263 15.249 8.120 1.00 69.00 274 VAL A CA 1
ATOM 2045 C C . VAL A 1 274 ? -1.718 16.456 8.864 1.00 69.00 274 VAL A C 1
ATOM 2047 O O . VAL A 1 274 ? -0.828 17.120 8.335 1.00 69.00 274 VAL A O 1
ATOM 2050 N N . ASP A 1 275 ? -2.192 16.696 10.092 1.00 70.88 275 ASP A N 1
ATOM 2051 C CA . ASP A 1 275 ? -1.589 17.650 11.030 1.00 70.88 275 ASP A CA 1
ATOM 2052 C C . ASP A 1 275 ? -0.314 17.085 11.659 1.00 70.88 275 ASP A C 1
ATOM 2054 O O . ASP A 1 275 ? -0.375 16.196 12.523 1.00 70.88 275 ASP A O 1
ATOM 2058 N N . PRO A 1 276 ? 0.872 17.600 11.288 1.00 65.06 276 PRO A N 1
ATOM 2059 C CA . PRO A 1 276 ? 2.088 17.186 11.940 1.00 65.06 276 PRO A CA 1
ATOM 2060 C C . PRO A 1 276 ? 2.157 17.872 13.306 1.00 65.06 276 PRO A C 1
ATOM 2062 O O . PRO A 1 276 ? 2.699 18.971 13.450 1.00 65.06 276 PRO A O 1
ATOM 2065 N N . ILE A 1 277 ? 1.679 17.194 14.355 1.00 65.62 277 ILE A N 1
ATOM 2066 C CA . ILE A 1 277 ? 1.972 17.620 15.728 1.00 65.62 277 ILE A CA 1
ATOM 2067 C C . ILE A 1 277 ? 3.491 17.733 15.859 1.00 65.62 277 ILE A C 1
ATOM 2069 O O . ILE A 1 277 ? 4.227 16.748 15.733 1.00 65.62 277 ILE A O 1
ATOM 2073 N N . VAL A 1 278 ? 3.973 18.942 16.143 1.00 59.47 278 VAL A N 1
ATOM 2074 C CA . VAL A 1 278 ? 5.399 19.195 16.348 1.00 59.47 278 VAL A CA 1
ATOM 2075 C C . VAL A 1 278 ? 5.783 18.707 17.746 1.00 59.47 278 VAL A C 1
ATOM 2077 O O . VAL A 1 278 ? 5.790 19.465 18.719 1.00 59.47 278 VAL A O 1
ATOM 2080 N N . GLN A 1 279 ? 6.088 17.415 17.864 1.00 62.47 279 GLN A N 1
ATOM 2081 C CA . GLN A 1 279 ? 6.655 16.836 19.082 1.00 62.47 279 GLN A CA 1
ATOM 2082 C C . GLN A 1 279 ? 8.181 16.983 19.110 1.00 62.47 279 GLN A C 1
ATOM 2084 O O . GLN A 1 279 ? 8.862 16.822 18.099 1.00 62.47 279 GLN A O 1
ATOM 2089 N N . GLN A 1 280 ? 8.732 17.294 20.291 1.00 60.28 280 GLN A N 1
ATOM 2090 C CA . GLN A 1 280 ? 10.182 17.477 20.462 1.00 60.28 280 GLN A CA 1
ATOM 2091 C C . GLN A 1 280 ? 10.958 16.153 20.493 1.00 60.28 280 GLN A C 1
ATOM 2093 O O . GLN A 1 280 ? 12.156 16.152 20.207 1.00 60.28 280 GLN A O 1
ATOM 2098 N N . ASP A 1 281 ? 10.303 15.045 20.852 1.00 73.38 281 ASP A N 1
ATOM 2099 C CA . ASP A 1 281 ? 10.902 13.714 20.792 1.00 73.38 281 ASP A CA 1
ATOM 2100 C C . ASP A 1 281 ? 10.649 13.093 19.415 1.00 73.38 281 ASP A C 1
ATOM 2102 O O . ASP A 1 281 ? 9.503 12.890 19.016 1.00 73.38 281 ASP A O 1
ATOM 2106 N N . ALA A 1 282 ? 11.731 12.804 18.691 1.00 71.56 282 ALA A N 1
ATOM 2107 C CA . ALA A 1 282 ? 11.652 12.282 17.332 1.00 71.56 282 ALA A CA 1
ATOM 2108 C C . ALA A 1 282 ? 10.984 10.899 17.264 1.00 71.56 282 ALA A C 1
ATOM 2110 O O . ALA A 1 282 ? 10.268 10.636 16.310 1.00 71.56 282 ALA A O 1
ATOM 2111 N N . GLY A 1 283 ? 11.166 10.035 18.270 1.00 74.56 283 GLY A N 1
ATOM 2112 C CA . GLY A 1 283 ? 10.559 8.703 18.269 1.00 74.56 283 GLY A CA 1
ATOM 2113 C C . GLY A 1 283 ? 9.049 8.761 18.481 1.00 74.56 283 GLY A C 1
ATOM 2114 O O . GLY A 1 283 ? 8.300 8.090 17.778 1.00 74.56 283 GLY A O 1
ATOM 2115 N N . VAL A 1 284 ? 8.593 9.605 19.410 1.00 74.25 284 VAL A N 1
ATOM 2116 C CA . VAL A 1 284 ? 7.154 9.817 19.646 1.00 74.25 284 VAL A CA 1
ATOM 2117 C C . VAL A 1 284 ? 6.491 10.484 18.441 1.00 74.25 284 VAL A C 1
ATOM 2119 O O . VAL A 1 284 ? 5.390 10.099 18.051 1.00 74.25 284 VAL A O 1
ATOM 2122 N N . ARG A 1 285 ? 7.173 11.456 17.828 1.00 76.88 285 ARG A N 1
ATOM 2123 C CA . ARG A 1 285 ? 6.722 12.109 16.597 1.00 76.88 285 ARG A CA 1
ATOM 2124 C C . ARG A 1 285 ? 6.565 11.108 15.454 1.00 76.88 285 ARG A C 1
ATOM 2126 O O . ARG A 1 285 ? 5.503 11.059 14.850 1.00 76.88 285 ARG A O 1
ATOM 2133 N N . ASP A 1 286 ? 7.606 10.327 15.172 1.00 80.38 286 ASP A N 1
ATOM 2134 C CA . ASP A 1 286 ? 7.631 9.400 14.039 1.00 80.38 286 ASP A CA 1
ATOM 2135 C C . ASP A 1 286 ? 6.544 8.322 14.175 1.00 80.38 286 ASP A C 1
ATOM 2137 O O . ASP A 1 286 ? 5.870 7.988 13.205 1.00 80.38 286 ASP A O 1
ATOM 2141 N N . LEU A 1 287 ? 6.321 7.844 15.401 1.00 78.88 287 LEU A N 1
ATOM 2142 C CA . LEU A 1 287 ? 5.254 6.907 15.735 1.00 78.88 287 LEU A CA 1
ATOM 2143 C C . LEU A 1 287 ? 3.864 7.499 15.496 1.00 78.88 287 LEU A C 1
ATOM 2145 O O . LEU A 1 287 ? 3.030 6.868 14.853 1.00 78.88 287 LEU A O 1
ATOM 2149 N N . PHE A 1 288 ? 3.635 8.725 15.971 1.00 77.12 288 PHE A N 1
ATOM 2150 C CA . PHE A 1 288 ? 2.372 9.427 15.763 1.00 77.12 288 PHE A CA 1
ATOM 2151 C C . PHE A 1 288 ? 2.103 9.673 14.274 1.00 77.12 288 PHE A C 1
ATOM 2153 O O . PHE A 1 288 ? 1.026 9.351 13.784 1.00 77.12 288 PHE A O 1
ATOM 2160 N N . TRP A 1 289 ? 3.091 10.184 13.537 1.00 81.44 289 TRP A N 1
ATOM 2161 C CA . TRP A 1 289 ? 2.951 10.463 12.109 1.00 81.44 289 TRP A CA 1
ATOM 2162 C C . TRP A 1 289 ? 2.697 9.200 11.289 1.00 81.44 289 TRP A C 1
ATOM 2164 O O . TRP A 1 289 ? 1.797 9.204 10.457 1.00 81.44 289 TRP A O 1
ATOM 2174 N N . ALA A 1 290 ? 3.433 8.114 11.541 1.00 85.81 290 ALA A N 1
ATOM 2175 C CA . ALA A 1 290 ? 3.198 6.844 10.858 1.00 85.81 290 ALA A CA 1
ATOM 2176 C C . ALA A 1 290 ? 1.780 6.317 11.105 1.00 85.81 290 ALA A C 1
ATOM 2178 O O . ALA A 1 290 ? 1.123 5.875 10.169 1.00 85.81 290 ALA A O 1
ATOM 2179 N N . GLY A 1 291 ? 1.296 6.398 12.348 1.00 83.25 291 GLY A N 1
ATOM 2180 C CA . GLY A 1 291 ? -0.034 5.916 12.699 1.00 83.25 291 GLY A CA 1
ATOM 2181 C C . GLY A 1 291 ? -1.171 6.751 12.108 1.00 83.25 291 GLY A C 1
ATOM 2182 O O . GLY A 1 291 ? -2.121 6.163 11.603 1.00 83.25 291 GLY A O 1
ATOM 2183 N N . VAL A 1 292 ? -1.064 8.087 12.103 1.00 80.62 292 VAL A N 1
ATOM 2184 C CA . VAL A 1 292 ? -2.079 8.947 11.461 1.00 80.62 292 VAL A CA 1
ATOM 2185 C C . VAL A 1 292 ? -2.061 8.766 9.944 1.00 80.62 292 VAL A C 1
ATOM 2187 O O . VAL A 1 292 ? -3.107 8.554 9.351 1.00 80.62 292 VAL A O 1
ATOM 2190 N N . VAL A 1 293 ? -0.886 8.742 9.304 1.00 85.75 293 VAL A N 1
ATOM 2191 C CA . VAL A 1 293 ? -0.809 8.465 7.858 1.00 85.75 293 VAL A CA 1
ATOM 2192 C C . VAL A 1 293 ? -1.399 7.096 7.525 1.00 85.75 293 VAL A C 1
ATOM 2194 O O . VAL A 1 293 ? -2.160 6.985 6.571 1.00 85.75 293 VAL A O 1
ATOM 2197 N N . ALA A 1 294 ? -1.089 6.059 8.307 1.00 89.31 294 ALA A N 1
ATOM 2198 C CA . ALA A 1 294 ? -1.665 4.735 8.099 1.00 89.31 294 ALA A CA 1
ATOM 2199 C C . ALA A 1 294 ? -3.194 4.735 8.269 1.00 89.31 294 ALA A C 1
ATOM 2201 O O . ALA A 1 294 ? -3.877 4.120 7.456 1.00 89.31 294 ALA A O 1
ATOM 2202 N N . HIS A 1 295 ? -3.729 5.437 9.275 1.00 87.75 295 HIS A N 1
ATOM 2203 C CA . HIS A 1 295 ? -5.173 5.590 9.482 1.00 87.75 295 HIS A CA 1
ATOM 2204 C C . HIS A 1 295 ? -5.852 6.188 8.246 1.00 87.75 295 HIS A C 1
ATOM 2206 O O . HIS A 1 295 ? -6.760 5.593 7.668 1.00 87.75 295 HIS A O 1
ATOM 2212 N N . GLU A 1 296 ? -5.350 7.328 7.785 1.00 84.88 296 GLU A N 1
ATOM 2213 C CA . GLU A 1 296 ? -5.927 8.040 6.649 1.00 84.88 296 GLU A CA 1
ATOM 2214 C C . GLU A 1 296 ? -5.790 7.264 5.341 1.00 84.88 296 GLU A C 1
ATOM 2216 O O . GLU A 1 296 ? -6.715 7.214 4.527 1.00 84.88 296 GLU A O 1
ATOM 2221 N N . LEU A 1 297 ? -4.656 6.585 5.142 1.00 87.94 297 LEU A N 1
ATOM 2222 C CA . LEU A 1 297 ? -4.519 5.641 4.039 1.00 87.94 297 LEU A CA 1
ATOM 2223 C C . LEU A 1 297 ? -5.574 4.536 4.149 1.00 87.94 297 LEU A C 1
ATOM 2225 O O . LEU A 1 297 ? -6.194 4.209 3.143 1.00 87.94 297 LEU A O 1
ATOM 2229 N N . GLY A 1 298 ? -5.862 4.029 5.350 1.00 88.75 298 GLY A N 1
ATOM 2230 C CA . GLY A 1 298 ? -6.955 3.089 5.602 1.00 88.75 298 GLY A CA 1
ATOM 2231 C C . GLY A 1 298 ? -8.302 3.576 5.060 1.00 88.75 298 GLY A C 1
ATOM 2232 O O . GLY A 1 298 ? -8.999 2.808 4.393 1.00 88.75 298 GLY A O 1
ATOM 2233 N N . HIS A 1 299 ? -8.640 4.856 5.239 1.00 84.19 299 HIS A N 1
ATOM 2234 C CA . HIS A 1 299 ? -9.823 5.457 4.612 1.00 84.19 299 HIS A CA 1
ATOM 2235 C C . HIS A 1 299 ? -9.747 5.482 3.085 1.00 84.19 299 HIS A C 1
ATOM 2237 O O . HIS A 1 299 ? -10.716 5.104 2.422 1.00 84.19 299 HIS A O 1
ATOM 2243 N N . THR A 1 300 ? -8.603 5.865 2.504 1.00 82.25 300 THR A N 1
ATOM 2244 C CA . THR A 1 300 ? -8.424 5.817 1.037 1.00 82.25 300 THR A CA 1
ATOM 2245 C C . THR A 1 300 ? -8.515 4.395 0.474 1.00 82.25 300 THR A C 1
ATOM 2247 O O . THR A 1 300 ? -8.968 4.208 -0.652 1.00 82.25 300 THR A O 1
ATOM 2250 N N . LEU A 1 301 ? -8.165 3.398 1.288 1.00 86.12 301 LEU A N 1
ATOM 2251 C CA . LEU A 1 301 ? -8.245 1.963 1.005 1.00 86.12 301 LEU A CA 1
ATOM 2252 C C . LEU A 1 301 ? -9.625 1.374 1.367 1.00 86.12 301 LEU A C 1
ATOM 2254 O O . LEU A 1 301 ? -9.841 0.162 1.324 1.00 86.12 301 LEU A O 1
ATOM 2258 N N . GLY A 1 302 ? -10.592 2.232 1.702 1.00 83.62 302 GLY A N 1
ATOM 2259 C CA . GLY A 1 302 ? -12.001 1.886 1.834 1.00 83.62 302 GLY A CA 1
ATOM 2260 C C . GLY A 1 302 ? -12.451 1.462 3.229 1.00 83.62 302 GLY A C 1
ATOM 2261 O O . GLY A 1 302 ? -13.576 0.966 3.344 1.00 83.62 302 GLY A O 1
ATOM 2262 N N . LEU A 1 303 ? -11.629 1.626 4.267 1.00 87.12 303 LEU A N 1
ATOM 2263 C CA . LEU A 1 303 ? -12.032 1.387 5.654 1.00 87.12 303 LEU A CA 1
ATOM 2264 C C . LEU A 1 303 ? -12.823 2.567 6.233 1.00 87.12 303 LEU A C 1
ATOM 2266 O O . LEU A 1 303 ? -12.610 3.732 5.905 1.00 87.12 303 LEU A O 1
ATOM 2270 N N . SER A 1 304 ? -13.721 2.245 7.151 1.00 87.19 304 SER A N 1
ATOM 2271 C CA . SER A 1 304 ? -14.388 3.174 8.062 1.00 87.19 304 SER A CA 1
ATOM 2272 C C . SER A 1 304 ? -13.862 2.959 9.486 1.00 87.19 304 SER A C 1
ATOM 2274 O O . SER A 1 304 ? -13.138 1.997 9.751 1.00 87.19 304 SER A O 1
ATOM 2276 N N . HIS A 1 305 ? -14.245 3.816 10.435 1.00 86.19 305 HIS A N 1
ATOM 2277 C CA . HIS A 1 305 ? -13.750 3.722 11.815 1.00 86.19 305 HIS A CA 1
ATOM 2278 C C . HIS A 1 305 ? -14.133 2.433 12.557 1.00 86.19 305 HIS A C 1
ATOM 2280 O O . HIS A 1 305 ? -13.541 2.096 13.581 1.00 86.19 305 HIS A O 1
ATOM 2286 N N . GLY A 1 306 ? -15.123 1.701 12.048 1.00 86.81 306 GLY A N 1
ATOM 2287 C CA . GLY A 1 306 ? -15.510 0.384 12.525 1.00 86.81 306 GLY A CA 1
ATOM 2288 C C . GLY A 1 306 ? -15.066 -0.762 11.623 1.00 86.81 306 GLY A C 1
ATOM 2289 O O . GLY A 1 306 ? -15.583 -1.858 11.803 1.00 86.81 306 GLY A O 1
ATOM 2290 N N . GLY A 1 307 ? -14.170 -0.547 10.661 1.00 85.75 307 GLY A N 1
ATOM 2291 C CA . GLY A 1 307 ? -13.792 -1.543 9.655 1.00 85.75 307 GLY A CA 1
ATOM 2292 C C . GLY A 1 307 ? -14.608 -1.344 8.389 1.00 85.75 307 GLY A C 1
ATOM 2293 O O . GLY A 1 307 ? -14.292 -0.477 7.578 1.00 85.75 307 GLY A O 1
ATOM 2294 N N . ASP A 1 308 ? -15.686 -2.106 8.212 1.00 82.12 308 ASP A N 1
ATOM 2295 C CA . ASP A 1 308 ? -16.626 -1.926 7.096 1.00 82.12 308 ASP A CA 1
ATOM 2296 C C . ASP A 1 308 ? -17.918 -1.181 7.475 1.00 82.12 308 ASP A C 1
ATOM 2298 O O . ASP A 1 308 ? -18.836 -1.071 6.658 1.00 82.12 308 ASP A O 1
ATOM 2302 N N . GLU A 1 309 ? -17.962 -0.639 8.692 1.00 85.38 309 GLU A N 1
ATOM 2303 C CA . GLU A 1 309 ? -19.084 0.102 9.257 1.00 85.38 309 GLU A CA 1
ATOM 2304 C C . GLU A 1 309 ? -18.637 1.427 9.891 1.00 85.38 309 GLU A C 1
ATOM 2306 O O . GLU A 1 309 ? -17.490 1.593 10.307 1.00 85.38 309 GLU A O 1
ATOM 2311 N N . GLU A 1 310 ? -19.564 2.379 9.997 1.00 81.31 310 GLU A N 1
ATOM 2312 C CA . GLU A 1 310 ? -19.305 3.713 10.565 1.00 81.31 310 GLU A CA 1
ATOM 2313 C C . GLU A 1 310 ? -19.188 3.708 12.100 1.00 81.31 310 GLU A C 1
ATOM 2315 O O . GLU A 1 310 ? -18.799 4.712 12.694 1.00 81.31 310 GLU A O 1
ATOM 2320 N N . VAL A 1 311 ? -19.515 2.588 12.758 1.00 85.44 311 VAL A N 1
ATOM 2321 C CA . VAL A 1 311 ? -19.510 2.477 14.223 1.00 85.44 311 VAL A CA 1
ATOM 2322 C C . VAL A 1 311 ? -18.077 2.563 14.757 1.00 85.44 311 VAL A C 1
ATOM 2324 O O . VAL A 1 311 ? -17.317 1.597 14.694 1.00 85.44 311 VAL A O 1
ATOM 2327 N N . ASN A 1 312 ? -17.723 3.725 15.304 1.00 84.88 312 ASN A N 1
ATOM 2328 C CA . ASN A 1 312 ? -16.426 4.004 15.925 1.00 84.88 312 ASN A CA 1
ATOM 2329 C C . ASN A 1 312 ? -16.377 3.543 17.397 1.00 84.88 312 ASN A C 1
ATOM 2331 O O . ASN A 1 312 ? -17.401 3.180 17.974 1.00 84.88 312 ASN A O 1
ATOM 2335 N N . CYS A 1 313 ? -15.193 3.589 18.014 1.00 86.25 313 CYS A N 1
ATOM 2336 C CA . CYS A 1 313 ? -14.981 3.418 19.457 1.00 86.25 313 CYS A CA 1
ATOM 2337 C C . CYS A 1 313 ? -15.447 2.062 20.002 1.00 86.25 313 CYS A C 1
ATOM 2339 O O . CYS A 1 313 ? -15.793 1.903 21.170 1.00 86.25 313 CYS A O 1
ATOM 2341 N N . LYS A 1 314 ? -15.455 1.041 19.138 1.00 89.50 314 LYS A N 1
ATOM 2342 C CA . LYS A 1 314 ? -15.825 -0.323 19.519 1.00 89.50 314 LYS A CA 1
ATOM 2343 C C . LYS A 1 314 ? -14.696 -0.952 20.341 1.00 89.50 314 LYS A C 1
ATOM 2345 O O . LYS A 1 314 ? -13.606 -1.148 19.801 1.00 89.50 314 LYS A O 1
ATOM 2350 N N . PRO A 1 315 ? -14.926 -1.389 21.588 1.00 88.94 315 PRO A N 1
ATOM 2351 C CA . PRO A 1 315 ? -13.864 -1.986 22.397 1.00 88.94 315 PRO A CA 1
ATOM 2352 C C . PRO A 1 315 ? -13.308 -3.290 21.808 1.00 88.94 315 PRO A C 1
ATOM 2354 O O . PRO A 1 315 ? -12.198 -3.702 22.110 1.00 88.94 315 PRO A O 1
ATOM 2357 N N . ASN A 1 316 ? -14.081 -4.017 21.003 1.00 91.06 316 ASN A N 1
ATOM 2358 C CA . ASN A 1 316 ? -13.633 -5.275 20.404 1.00 91.06 316 ASN A CA 1
ATOM 2359 C C . ASN A 1 316 ? -13.058 -5.117 18.994 1.00 91.06 316 ASN A C 1
ATOM 2361 O O . ASN A 1 316 ? -12.840 -6.126 18.340 1.00 91.06 316 ASN A O 1
ATOM 2365 N N . TYR A 1 317 ? -12.784 -3.897 18.534 1.00 91.56 317 TYR A N 1
ATOM 2366 C CA . TYR A 1 317 ? -12.191 -3.642 17.222 1.00 91.56 317 TYR A CA 1
ATOM 2367 C C . TYR A 1 317 ? -10.810 -2.981 17.389 1.00 91.56 317 TYR A C 1
ATOM 2369 O O . TYR A 1 317 ? -10.698 -1.756 17.304 1.00 91.56 317 TYR A O 1
ATOM 2377 N N . PRO A 1 318 ? -9.754 -3.760 17.699 1.00 89.44 318 PRO A N 1
ATOM 2378 C CA . PRO A 1 318 ? -8.403 -3.248 17.915 1.00 89.44 318 PRO A CA 1
ATOM 2379 C C . PRO A 1 318 ? -7.722 -2.937 16.574 1.00 89.44 318 PRO A C 1
ATOM 2381 O O . PRO A 1 318 ? -6.861 -3.685 16.112 1.00 89.44 318 PRO A O 1
ATOM 2384 N N . SER A 1 319 ? -8.131 -1.837 15.949 1.00 89.81 319 SER A N 1
ATOM 2385 C CA . SER A 1 319 ? -7.610 -1.352 14.668 1.00 89.81 319 SER A CA 1
ATOM 2386 C C . SER A 1 319 ? -7.099 0.074 14.800 1.00 89.81 319 SER A C 1
ATOM 2388 O O . SER A 1 319 ? -7.631 0.848 15.593 1.00 89.81 319 SER A O 1
ATOM 2390 N N . LEU A 1 320 ? -6.138 0.452 13.956 1.00 87.56 320 LEU A N 1
ATOM 2391 C CA . LEU A 1 320 ? -5.774 1.854 13.749 1.00 87.56 320 LEU A CA 1
ATOM 2392 C C . LEU A 1 320 ? -6.965 2.724 13.377 1.00 87.56 320 LEU A C 1
ATOM 2394 O O . LEU A 1 320 ? -6.992 3.873 13.800 1.00 87.56 320 LEU A O 1
ATOM 2398 N N . MET A 1 321 ? -7.948 2.172 12.661 1.00 86.75 321 MET A N 1
ATOM 2399 C CA . MET A 1 321 ? -9.157 2.900 12.264 1.00 86.75 321 MET A CA 1
ATOM 2400 C C . MET A 1 321 ? -10.050 3.274 13.451 1.00 86.75 321 MET A C 1
ATOM 2402 O O . MET A 1 321 ? -10.951 4.093 13.319 1.00 86.75 321 MET A O 1
ATOM 2406 N N . ASN A 1 322 ? -9.828 2.672 14.617 1.00 85.56 322 ASN A N 1
ATOM 2407 C CA . ASN A 1 322 ? -10.626 2.914 15.802 1.00 85.56 322 ASN A CA 1
ATOM 2408 C C . ASN A 1 322 ? -9.967 3.972 16.687 1.00 85.56 322 ASN A C 1
ATOM 2410 O O . ASN A 1 322 ? -8.848 3.784 17.171 1.00 85.56 322 ASN A O 1
ATOM 2414 N N . TYR A 1 323 ? -10.680 5.060 16.961 1.00 77.50 323 TYR A N 1
ATOM 2415 C CA . TYR A 1 323 ? -10.114 6.215 17.665 1.00 77.50 323 TYR A CA 1
ATOM 2416 C C . TYR A 1 323 ? -9.683 5.903 19.094 1.00 77.50 323 TYR A C 1
ATOM 2418 O O . TYR A 1 323 ? -8.709 6.468 19.590 1.00 77.50 323 TYR A O 1
ATOM 2426 N N . ASP A 1 324 ? -10.349 4.944 19.728 1.00 79.62 324 ASP A N 1
ATOM 2427 C CA . ASP A 1 324 ? -9.965 4.451 21.044 1.00 79.62 324 ASP A CA 1
ATOM 2428 C C . ASP A 1 324 ? -8.575 3.789 21.046 1.00 79.62 324 ASP A C 1
ATOM 2430 O O . ASP A 1 324 ? -7.858 3.777 22.049 1.00 79.62 324 ASP A O 1
ATOM 2434 N N . TYR A 1 325 ? -8.143 3.283 19.897 1.00 79.25 325 TYR A N 1
ATOM 2435 C CA . TYR A 1 325 ? -6.847 2.642 19.714 1.00 79.25 325 TYR A CA 1
ATOM 2436 C C . TYR A 1 325 ? -5.811 3.572 19.089 1.00 79.25 325 TYR A C 1
ATOM 2438 O O . TYR A 1 325 ? -4.623 3.248 19.118 1.00 79.25 325 TYR A O 1
ATOM 2446 N N . LEU A 1 326 ? -6.201 4.760 18.618 1.00 69.00 326 LEU A N 1
ATOM 2447 C CA . LEU A 1 326 ? -5.267 5.750 18.086 1.00 69.00 326 LEU A CA 1
ATOM 2448 C C . LEU A 1 326 ? -4.153 6.093 19.099 1.00 69.00 326 LEU A C 1
ATOM 2450 O O . LEU A 1 326 ? -2.986 6.109 18.725 1.00 69.00 326 LEU A O 1
ATOM 2454 N N . PRO A 1 327 ? -4.395 6.248 20.414 1.00 64.75 327 PRO A N 1
ATOM 2455 C CA . PRO A 1 327 ? -3.295 6.429 21.361 1.00 64.75 327 PRO A CA 1
ATOM 2456 C C . PRO A 1 327 ? -2.428 5.187 21.580 1.00 64.75 327 PRO A C 1
ATOM 2458 O O . PRO A 1 327 ? -1.300 5.316 22.055 1.00 64.75 327 PRO A O 1
ATOM 2461 N N . MET A 1 328 ? -2.919 3.983 21.262 1.00 63.22 328 MET A N 1
ATOM 2462 C CA . MET A 1 328 ? -2.104 2.764 21.320 1.00 63.22 328 MET A CA 1
ATOM 2463 C C . MET A 1 328 ? -0.992 2.767 20.264 1.00 63.22 328 MET A C 1
ATOM 2465 O O . MET A 1 328 ? 0.014 2.080 20.473 1.00 63.22 328 MET A O 1
ATOM 2469 N N . ILE A 1 329 ? -1.089 3.634 19.242 1.00 63.97 329 ILE A N 1
ATOM 2470 C CA . ILE A 1 329 ? 0.043 4.026 18.392 1.00 63.97 329 ILE A CA 1
ATOM 2471 C C . ILE A 1 329 ? 1.234 4.393 19.277 1.00 63.97 329 ILE A C 1
ATOM 2473 O O . ILE A 1 329 ? 2.299 3.813 19.117 1.00 63.97 329 ILE A O 1
ATOM 2477 N N . LEU A 1 330 ? 1.052 5.240 20.301 1.00 56.59 330 LEU A N 1
ATOM 2478 C CA . LEU A 1 330 ? 2.120 5.696 21.207 1.00 56.59 330 LEU A CA 1
ATOM 2479 C C . LEU A 1 330 ? 2.724 4.580 22.078 1.00 56.59 330 LEU A C 1
ATOM 2481 O O . LEU A 1 330 ? 3.785 4.765 22.676 1.00 56.59 330 LEU A O 1
ATOM 2485 N N . MET A 1 331 ? 2.070 3.419 22.149 1.00 57.12 331 MET A N 1
ATOM 2486 C CA . MET A 1 331 ? 2.567 2.220 22.828 1.00 57.12 331 MET A CA 1
ATOM 2487 C C . MET A 1 331 ? 3.293 1.251 21.879 1.00 57.12 331 MET A C 1
ATOM 2489 O O . MET A 1 331 ? 3.681 0.162 22.305 1.00 57.12 331 MET A O 1
ATOM 2493 N N . GLY A 1 332 ? 3.517 1.648 20.622 1.00 57.75 332 GLY A N 1
ATOM 2494 C CA . GLY A 1 332 ? 4.252 0.873 19.621 1.00 57.75 332 GLY A CA 1
ATOM 2495 C C . GLY A 1 332 ? 3.410 -0.178 18.899 1.00 57.75 332 GLY A C 1
ATOM 2496 O O . GLY A 1 332 ? 3.979 -1.073 18.279 1.00 57.75 332 GLY A O 1
ATOM 2497 N N . SER A 1 333 ? 2.079 -0.095 18.995 1.00 64.75 333 SER A N 1
ATOM 2498 C CA . SER A 1 333 ? 1.154 -0.949 18.249 1.00 64.75 333 SER A CA 1
ATOM 2499 C C . SER A 1 333 ? 0.511 -0.126 17.141 1.00 64.75 333 SER A C 1
ATOM 2501 O O . SER A 1 333 ? -0.383 0.673 17.406 1.00 64.75 333 SER A O 1
ATOM 2503 N N . VAL A 1 334 ? 0.978 -0.316 15.908 1.00 68.38 334 VAL A N 1
ATOM 2504 C CA . VAL A 1 334 ? 0.441 0.329 14.704 1.00 68.38 334 VAL A CA 1
ATOM 2505 C C . VAL A 1 334 ? -0.016 -0.802 13.787 1.00 68.38 334 VAL A C 1
ATOM 2507 O O . VAL A 1 334 ? 0.789 -1.379 13.066 1.00 68.38 334 VAL A O 1
ATOM 2510 N N . SER A 1 335 ? -1.273 -1.231 13.921 1.00 85.19 335 SER A N 1
ATOM 2511 C CA . SER A 1 335 ? -1.814 -2.360 13.154 1.00 85.19 335 SER A CA 1
ATOM 2512 C C . SER A 1 335 ? -3.311 -2.220 12.910 1.00 85.19 335 SER A C 1
ATOM 2514 O O . SER A 1 335 ? -4.057 -1.817 13.803 1.00 85.19 335 SER A O 1
ATOM 2516 N N . PHE A 1 336 ? -3.753 -2.634 11.729 1.00 91.50 336 PHE A N 1
ATOM 2517 C CA . PHE A 1 336 ? -5.166 -2.840 11.429 1.00 91.50 336 PHE A CA 1
ATOM 2518 C C . PHE A 1 336 ? -5.695 -4.119 12.095 1.00 91.50 336 PHE A C 1
ATOM 2520 O O . PHE A 1 336 ? -4.915 -5.010 12.460 1.00 91.50 336 PHE A O 1
ATOM 2527 N N . SER A 1 337 ? -7.013 -4.215 12.276 1.00 92.75 337 SER A N 1
ATOM 2528 C CA . SER A 1 337 ? -7.612 -5.383 12.916 1.00 92.75 337 SER A CA 1
ATOM 2529 C C . SER A 1 337 ? -7.546 -6.614 12.011 1.00 92.75 337 SER A C 1
ATOM 2531 O O . SER A 1 337 ? -7.524 -6.539 10.784 1.00 92.75 337 SER A O 1
ATOM 2533 N N . ARG A 1 338 ? -7.512 -7.782 12.659 1.00 92.00 338 ARG A N 1
ATOM 2534 C CA . ARG A 1 338 ? -7.520 -9.111 12.031 1.00 92.00 338 ARG A CA 1
ATOM 2535 C C . ARG A 1 338 ? -8.847 -9.850 12.228 1.00 92.00 338 ARG A C 1
ATOM 2537 O O . ARG A 1 338 ? -8.905 -11.055 11.990 1.00 92.00 338 ARG A O 1
ATOM 2544 N N . GLY A 1 339 ? -9.878 -9.189 12.763 1.00 92.31 339 GLY A N 1
ATOM 2545 C CA . GLY A 1 339 ? -11.201 -9.794 12.958 1.00 92.31 339 GLY A CA 1
ATOM 2546 C C . GLY A 1 339 ? -11.206 -10.998 13.903 1.00 92.31 339 GLY A C 1
ATOM 2547 O O . GLY A 1 339 ? -11.902 -11.985 13.662 1.00 92.31 339 GLY A O 1
ATOM 2548 N N . THR A 1 340 ? -10.378 -10.973 14.950 1.00 92.12 340 THR A N 1
ATOM 2549 C CA . THR A 1 340 ? -10.185 -12.124 15.855 1.00 92.12 340 THR A CA 1
ATOM 2550 C C . THR A 1 340 ? -10.962 -12.018 17.161 1.00 92.12 340 THR A C 1
ATOM 2552 O O . THR A 1 340 ? -11.073 -13.015 17.882 1.00 92.12 340 THR A O 1
ATOM 2555 N N . GLN A 1 341 ? -11.492 -10.840 17.491 1.00 92.62 341 GLN A N 1
ATOM 2556 C CA . GLN A 1 341 ? -12.204 -10.622 18.742 1.00 92.62 341 GLN A CA 1
ATOM 2557 C C . GLN A 1 341 ? -13.669 -11.074 18.642 1.00 92.62 341 GLN A C 1
ATOM 2559 O O . GLN A 1 341 ? -14.320 -10.906 17.609 1.00 92.62 341 GLN A O 1
ATOM 2564 N N . PRO A 1 342 ? -14.227 -11.662 19.716 1.00 92.31 342 PRO A N 1
ATOM 2565 C CA . PRO A 1 342 ? -15.629 -12.051 19.736 1.00 92.31 342 PRO A CA 1
ATOM 2566 C C . PRO A 1 342 ? -16.560 -10.822 19.724 1.00 92.31 342 PRO A C 1
ATOM 2568 O O . PRO A 1 342 ? -16.188 -9.758 20.229 1.00 92.31 342 PRO A O 1
ATOM 2571 N N . PRO A 1 343 ? -17.798 -10.962 19.213 1.00 93.69 343 PRO A N 1
ATOM 2572 C CA . PRO A 1 343 ? -18.806 -9.914 19.320 1.00 93.69 343 PRO A CA 1
ATOM 2573 C C . PRO A 1 343 ? -19.169 -9.594 20.774 1.00 93.69 343 PRO A C 1
ATOM 2575 O O . PRO A 1 343 ? -19.204 -10.497 21.618 1.00 93.69 343 PRO A O 1
ATOM 2578 N N . ILE A 1 344 ? -19.516 -8.336 21.045 1.00 93.94 344 ILE A N 1
ATOM 2579 C CA . ILE A 1 344 ? -20.032 -7.883 22.343 1.00 93.94 344 ILE A CA 1
ATOM 2580 C C . ILE A 1 344 ? -21.482 -7.432 22.161 1.00 93.94 344 ILE A C 1
ATOM 2582 O O . ILE A 1 344 ? -21.752 -6.520 21.392 1.00 93.94 344 ILE A O 1
ATOM 2586 N N . ASP A 1 345 ? -22.418 -8.074 22.864 1.00 95.50 345 ASP A N 1
ATOM 2587 C CA . ASP A 1 345 ? -23.819 -7.639 22.919 1.00 95.50 345 ASP A CA 1
ATOM 2588 C C . ASP A 1 345 ? -23.998 -6.644 24.068 1.00 95.50 345 ASP A C 1
ATOM 2590 O O . ASP A 1 345 ? -23.979 -7.029 25.241 1.00 95.50 345 ASP A O 1
ATOM 2594 N N . GLU A 1 346 ? -24.194 -5.372 23.731 1.00 94.62 346 GLU A N 1
ATOM 2595 C CA . GLU A 1 346 ? -24.355 -4.261 24.677 1.00 94.62 346 GLU A CA 1
ATOM 2596 C C . GLU A 1 346 ? -25.624 -4.382 25.531 1.00 94.62 346 GLU A C 1
ATOM 2598 O O . GLU A 1 346 ? -25.743 -3.740 26.573 1.00 94.62 346 GLU A O 1
ATOM 2603 N N . ASN A 1 347 ? -26.567 -5.254 25.154 1.00 97.12 347 ASN A N 1
ATOM 2604 C CA . ASN A 1 347 ? -27.740 -5.574 25.970 1.00 97.12 347 ASN A CA 1
ATOM 2605 C C . ASN A 1 347 ? -27.445 -6.627 27.054 1.00 97.12 347 ASN A C 1
ATOM 2607 O O . ASN A 1 347 ? -28.279 -6.848 27.942 1.00 97.12 347 ASN A O 1
ATOM 2611 N N . ALA A 1 348 ? -26.304 -7.315 26.970 1.00 96.56 348 ALA A N 1
ATOM 2612 C CA . ALA A 1 348 ? -25.986 -8.482 27.787 1.00 96.56 348 ALA A CA 1
ATOM 2613 C C . ALA A 1 348 ? -24.471 -8.670 28.013 1.00 96.56 348 ALA A C 1
ATOM 2615 O O . ALA A 1 348 ? -23.949 -9.781 27.886 1.00 96.56 348 ALA A O 1
ATOM 2616 N N . ILE A 1 349 ? -23.771 -7.608 28.410 1.00 95.56 349 ILE A N 1
ATOM 2617 C CA . ILE A 1 349 ? -22.325 -7.603 28.667 1.00 95.56 349 ILE A CA 1
ATOM 2618 C C . ILE A 1 349 ? -21.983 -8.509 29.848 1.00 95.56 349 ILE A C 1
ATOM 2620 O O . ILE A 1 349 ? -22.580 -8.411 30.921 1.00 95.56 349 ILE A O 1
ATOM 2624 N N . VAL A 1 350 ? -20.980 -9.372 29.666 1.00 95.69 350 VAL A N 1
ATOM 2625 C CA . VAL A 1 350 ? -20.452 -10.268 30.703 1.00 95.69 350 VAL A CA 1
ATOM 2626 C C . VAL A 1 350 ? -18.949 -10.040 30.853 1.00 95.69 350 VAL A C 1
ATOM 2628 O O . VAL A 1 350 ? -18.152 -10.583 30.095 1.00 95.69 350 VAL A O 1
ATOM 2631 N N . GLU A 1 351 ? -18.554 -9.284 31.872 1.00 95.06 351 GLU A N 1
ATOM 2632 C CA . GLU A 1 351 ? -17.166 -8.848 32.120 1.00 95.06 351 GLU A CA 1
ATOM 2633 C C . GLU A 1 351 ? -16.185 -9.993 32.374 1.00 95.06 351 GLU A C 1
ATOM 2635 O O . GLU A 1 351 ? -14.986 -9.851 32.156 1.00 95.06 351 GLU A O 1
ATOM 2640 N N . SER A 1 352 ? -16.670 -11.140 32.853 1.00 95.25 352 SER A N 1
ATOM 2641 C CA . SER A 1 352 ? -15.838 -12.329 33.055 1.00 95.25 352 SER A CA 1
ATOM 2642 C C . SER A 1 352 ? -15.480 -13.066 31.760 1.00 95.25 352 SER A C 1
ATOM 2644 O O . SER A 1 352 ? -14.818 -14.102 31.834 1.00 95.25 352 SER A O 1
ATOM 2646 N N . GLN A 1 353 ? -15.985 -12.624 30.604 1.00 92.62 353 GLN A N 1
ATOM 2647 C CA . GLN A 1 353 ? -15.551 -13.147 29.309 1.00 92.62 353 GLN A CA 1
ATOM 2648 C C . GLN A 1 353 ? -14.188 -12.552 28.935 1.00 92.62 353 GLN A C 1
ATOM 2650 O O . GLN A 1 353 ? -13.941 -11.383 29.229 1.00 92.62 353 GLN A O 1
ATOM 2655 N N . PRO A 1 354 ? -13.312 -13.322 28.267 1.00 90.12 354 PRO A N 1
ATOM 2656 C CA . PRO A 1 354 ? -12.073 -12.781 27.730 1.00 90.12 354 PRO A CA 1
ATOM 2657 C C . PRO A 1 354 ? -12.337 -11.605 26.787 1.00 90.12 354 PRO A C 1
ATOM 2659 O O . PRO A 1 354 ? -13.239 -11.664 25.952 1.00 90.12 354 PRO A O 1
ATOM 2662 N N . PHE A 1 355 ? -11.518 -10.569 26.913 1.00 89.19 355 PHE A N 1
ATOM 2663 C CA . PHE A 1 355 ? -11.597 -9.346 26.129 1.00 89.19 355 PHE A CA 1
ATOM 2664 C C . PHE A 1 355 ? -10.184 -8.909 25.744 1.00 89.19 355 PHE A C 1
ATOM 2666 O O . PHE A 1 355 ? -9.356 -8.657 26.625 1.00 89.19 355 PHE A O 1
ATOM 2673 N N . LEU A 1 356 ? -9.893 -8.835 24.441 1.00 86.00 356 LEU A N 1
ATOM 2674 C CA . LEU A 1 356 ? 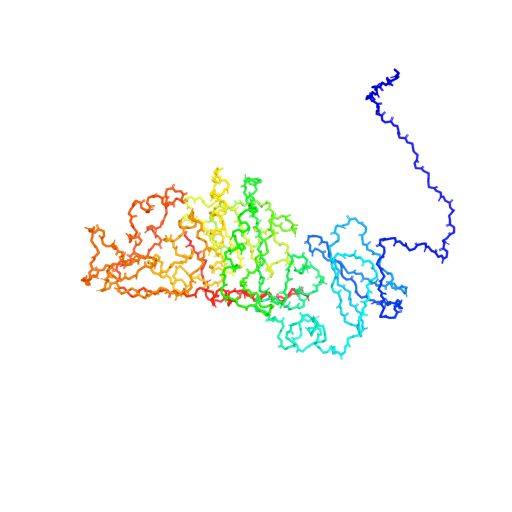-8.541 -8.609 23.925 1.00 86.00 356 LEU A CA 1
ATOM 2675 C C . LEU A 1 356 ? -7.550 -9.613 24.548 1.00 86.00 356 LEU A C 1
ATOM 2677 O O . LEU A 1 356 ? -7.719 -10.828 24.451 1.00 86.00 356 LEU A O 1
ATOM 2681 N N . VAL A 1 357 ? -6.521 -9.107 25.231 1.00 83.81 357 VAL A N 1
ATOM 2682 C CA . VAL A 1 357 ? -5.522 -9.904 25.958 1.00 83.81 357 VAL A CA 1
ATOM 2683 C C . VAL A 1 357 ? -5.892 -10.153 27.426 1.00 83.81 357 VAL A C 1
ATOM 2685 O O . VAL A 1 357 ? -5.157 -10.839 28.141 1.00 83.81 357 VAL A O 1
ATOM 2688 N N . TYR A 1 358 ? -7.010 -9.602 27.902 1.00 86.62 358 TYR A N 1
ATOM 2689 C CA . TYR A 1 358 ? -7.449 -9.708 29.289 1.00 86.62 358 TYR A CA 1
ATOM 2690 C C . TYR A 1 358 ? -8.398 -10.901 29.486 1.00 86.62 358 TYR A C 1
ATOM 2692 O O . TYR A 1 358 ? -9.278 -11.148 28.663 1.00 86.62 358 TYR A O 1
ATOM 2700 N N . PRO A 1 359 ? -8.293 -11.638 30.608 1.00 90.19 359 PRO A N 1
ATOM 2701 C CA . PRO A 1 359 ? -9.230 -12.718 30.934 1.00 90.19 359 PRO A CA 1
ATOM 2702 C C . PRO A 1 359 ? -10.635 -12.216 31.323 1.00 90.19 359 PRO A C 1
ATOM 2704 O O . PRO A 1 359 ? -11.535 -13.032 31.498 1.00 90.19 359 PRO A O 1
ATOM 2707 N N . GLY A 1 360 ? -10.792 -10.904 31.502 1.00 92.00 360 GLY A N 1
ATOM 2708 C CA . GLY A 1 360 ? -12.025 -10.188 31.810 1.00 92.00 360 GLY A CA 1
ATOM 2709 C C . GLY A 1 360 ? -11.738 -8.695 31.969 1.00 92.00 360 GLY A C 1
ATOM 2710 O O . GLY A 1 360 ? -10.599 -8.330 32.284 1.00 92.00 360 GLY A O 1
ATOM 2711 N N . TYR A 1 361 ? -12.740 -7.847 31.750 1.00 92.06 361 TYR A N 1
ATOM 2712 C CA . TYR A 1 361 ? -12.595 -6.388 31.775 1.00 92.06 361 TYR A CA 1
ATOM 2713 C C . TYR A 1 361 ? -13.771 -5.723 32.503 1.00 92.06 361 TYR A C 1
ATOM 2715 O O . TYR A 1 361 ? -14.920 -6.083 32.273 1.00 92.06 361 TYR A O 1
ATOM 2723 N N . ASP A 1 362 ? -13.472 -4.786 33.405 1.00 92.75 362 ASP A N 1
ATOM 2724 C CA . ASP A 1 362 ? -14.449 -4.052 34.225 1.00 92.75 362 ASP A CA 1
ATOM 2725 C C . ASP A 1 362 ? -14.986 -2.850 33.433 1.00 92.75 362 ASP A C 1
ATOM 2727 O O . ASP A 1 362 ? -14.489 -1.731 33.566 1.00 92.75 362 ASP A O 1
ATOM 2731 N N . PHE A 1 363 ? -15.954 -3.101 32.547 1.00 91.94 363 PHE A N 1
ATOM 2732 C CA . PHE A 1 363 ? -16.507 -2.072 31.661 1.00 91.94 363 PHE A CA 1
ATOM 2733 C C . PHE A 1 363 ? -17.278 -0.992 32.433 1.00 91.94 363 PHE A C 1
ATOM 2735 O O . PHE A 1 363 ? -17.205 0.184 32.080 1.00 91.94 363 PHE A O 1
ATOM 2742 N N . ASN A 1 364 ? -17.976 -1.361 33.514 1.00 91.19 364 ASN A N 1
ATOM 2743 C CA . ASN A 1 364 ? -18.777 -0.410 34.292 1.00 91.19 364 ASN A CA 1
ATOM 2744 C C . ASN A 1 364 ? -17.998 0.319 35.398 1.00 91.19 364 ASN A C 1
ATOM 2746 O O . ASN A 1 364 ? -18.539 1.244 36.016 1.00 91.19 364 ASN A O 1
ATOM 2750 N N . LYS A 1 365 ? -16.739 -0.066 35.626 1.00 91.56 365 LYS A N 1
ATOM 2751 C CA . LYS A 1 365 ? -15.797 0.577 36.549 1.00 91.56 365 LYS A CA 1
ATOM 2752 C C . LYS A 1 365 ? -16.265 0.535 38.006 1.00 91.56 365 LYS A C 1
ATOM 2754 O O . LYS A 1 365 ? -15.959 1.444 38.787 1.00 91.56 365 LYS A O 1
ATOM 2759 N N . ASP A 1 366 ? -17.006 -0.500 38.407 1.00 92.19 366 ASP A N 1
ATOM 2760 C CA . ASP A 1 366 ? -17.441 -0.690 39.799 1.00 92.19 366 ASP A CA 1
ATOM 2761 C C . ASP A 1 366 ? -16.373 -1.365 40.686 1.00 92.19 366 ASP A C 1
ATOM 2763 O O . ASP A 1 366 ? -16.548 -1.504 41.909 1.00 92.19 366 ASP A O 1
ATOM 2767 N N . GLY A 1 367 ? -15.243 -1.741 40.083 1.00 92.44 367 GLY A N 1
ATOM 2768 C CA . GLY A 1 367 ? -14.109 -2.399 40.714 1.00 92.44 367 GLY A CA 1
ATOM 2769 C C . GLY A 1 367 ? -14.247 -3.919 40.795 1.00 92.44 367 GLY A C 1
ATOM 2770 O O . GLY A 1 367 ? -13.509 -4.543 41.572 1.00 92.44 367 GLY A O 1
ATOM 2771 N N . LYS A 1 368 ? -15.196 -4.538 40.080 1.00 93.12 368 LYS A N 1
ATOM 2772 C CA . LYS A 1 368 ? -15.440 -5.987 40.108 1.00 93.12 368 LYS A CA 1
ATOM 2773 C C . LYS A 1 368 ? -15.717 -6.539 38.719 1.00 93.12 368 LYS A C 1
ATOM 2775 O O . LYS A 1 368 ? -16.602 -6.097 38.018 1.00 93.12 368 LYS A O 1
ATOM 2780 N N . ILE A 1 369 ? -15.069 -7.660 38.417 1.00 95.31 369 ILE A N 1
ATOM 2781 C CA . ILE A 1 369 ? -15.409 -8.470 37.247 1.00 95.31 369 ILE A CA 1
ATOM 2782 C C . ILE A 1 369 ? -16.650 -9.318 37.546 1.00 95.31 369 ILE A C 1
ATOM 2784 O O . ILE A 1 369 ? -16.606 -10.232 38.383 1.00 95.31 369 ILE A O 1
ATOM 2788 N N . SER A 1 370 ? -17.756 -9.031 36.862 1.00 93.88 370 SER A N 1
ATOM 2789 C CA . SER A 1 370 ? -19.033 -9.730 37.002 1.00 93.88 370 SER A CA 1
ATOM 2790 C C . SER A 1 370 ? -19.259 -10.807 35.932 1.00 93.88 370 SER A C 1
ATOM 2792 O O . SER A 1 370 ? -18.940 -10.653 34.758 1.00 93.88 370 SER A O 1
ATOM 2794 N N . SER A 1 371 ? -19.894 -11.913 36.334 1.00 95.50 371 SER A N 1
ATOM 2795 C CA . SER A 1 371 ? -20.473 -12.909 35.408 1.00 95.50 371 SER A CA 1
ATOM 2796 C C . SER A 1 371 ? -21.978 -12.713 35.186 1.00 95.50 371 SER A C 1
ATOM 2798 O O . SER A 1 371 ? -22.612 -13.483 34.466 1.00 95.50 371 SER A O 1
ATOM 2800 N N . THR A 1 372 ? -22.572 -11.713 35.845 1.00 95.75 372 THR A N 1
ATOM 2801 C CA . THR A 1 372 ? -23.993 -11.374 35.703 1.00 95.75 372 THR A CA 1
ATOM 2802 C C . THR A 1 372 ? -24.151 -10.376 34.558 1.00 95.75 372 THR A C 1
ATOM 2804 O O . THR A 1 372 ? -23.551 -9.306 34.663 1.00 95.75 372 THR A O 1
ATOM 2807 N N . PRO A 1 373 ? -24.950 -10.687 33.518 1.00 96.50 373 PRO A N 1
ATOM 2808 C CA . PRO A 1 373 ? -25.135 -9.794 32.384 1.00 96.50 373 PRO A CA 1
ATOM 2809 C C . PRO A 1 373 ? -25.764 -8.456 32.773 1.00 96.50 373 PRO A C 1
ATOM 2811 O O . PRO A 1 373 ? -26.680 -8.425 33.605 1.00 96.50 373 PRO A O 1
ATOM 2814 N N . TYR A 1 374 ? -25.327 -7.376 32.133 1.00 95.88 374 TYR A N 1
ATOM 2815 C CA . TYR A 1 374 ? -25.964 -6.063 32.217 1.00 95.88 374 TYR A CA 1
ATOM 2816 C C . TYR A 1 374 ? -25.910 -5.331 30.873 1.00 95.88 374 TYR A C 1
ATOM 2818 O O . TYR A 1 374 ? -25.225 -5.762 29.951 1.00 95.88 374 TYR A O 1
ATOM 2826 N N . ALA A 1 375 ? -26.670 -4.244 30.779 1.00 95.75 375 ALA A N 1
ATOM 2827 C CA . ALA A 1 375 ? -26.747 -3.412 29.591 1.00 95.75 375 ALA A CA 1
ATOM 2828 C C . ALA A 1 375 ? -25.941 -2.122 29.782 1.00 95.75 375 ALA A C 1
ATOM 2830 O O . ALA A 1 375 ? -26.080 -1.474 30.825 1.00 95.75 375 ALA A O 1
ATOM 2831 N N . MET A 1 376 ? -25.119 -1.767 28.801 1.00 92.81 376 MET A N 1
ATOM 2832 C CA . MET A 1 376 ? -24.304 -0.551 28.780 1.00 92.81 376 MET A CA 1
ATOM 2833 C C . MET A 1 376 ? -23.891 -0.267 27.338 1.00 92.81 376 MET A C 1
ATOM 2835 O O . MET A 1 376 ? -23.545 -1.194 26.617 1.00 92.81 376 MET A O 1
ATOM 2839 N N . ASP A 1 377 ? -23.952 1.001 26.951 1.00 91.56 377 ASP A N 1
ATOM 2840 C CA . ASP A 1 377 ? -23.392 1.481 25.692 1.00 91.56 377 ASP A CA 1
ATOM 2841 C C . ASP A 1 377 ? -21.866 1.520 25.844 1.00 91.56 377 ASP A C 1
ATOM 2843 O O . ASP A 1 377 ? -21.358 2.120 26.792 1.00 91.56 377 ASP A O 1
ATOM 2847 N N . LEU A 1 378 ? -21.155 0.781 24.999 1.00 90.81 378 LEU A N 1
ATOM 2848 C CA . LEU A 1 378 ? -19.704 0.646 25.043 1.00 90.81 378 LEU A CA 1
ATOM 2849 C C . LEU A 1 378 ? -19.007 1.413 23.923 1.00 90.81 378 LEU A C 1
ATOM 2851 O O . LEU A 1 378 ? -17.787 1.564 23.997 1.00 90.81 378 LEU A O 1
ATOM 2855 N N . ASN A 1 379 ? -19.740 1.876 22.909 1.00 87.81 379 ASN A N 1
ATOM 2856 C CA . ASN A 1 379 ? -19.189 2.646 21.794 1.00 87.81 379 ASN A CA 1
ATOM 2857 C C . ASN A 1 379 ? -19.327 4.172 21.981 1.00 87.81 379 ASN A C 1
ATOM 2859 O O . ASN A 1 379 ? -19.017 4.938 21.068 1.00 87.81 379 ASN A O 1
ATOM 2863 N N . ASP A 1 380 ? -19.694 4.606 23.193 1.00 86.50 380 ASP A N 1
ATOM 2864 C CA . ASP A 1 380 ? -19.783 6.008 23.620 1.00 86.50 380 ASP A CA 1
ATOM 2865 C C . ASP A 1 380 ? -18.424 6.664 23.945 1.00 86.50 380 ASP A C 1
ATOM 2867 O O . ASP A 1 380 ? -18.370 7.821 24.368 1.00 86.50 380 ASP A O 1
ATOM 2871 N N . GLY A 1 381 ? -17.318 5.931 23.769 1.00 81.44 381 GLY A N 1
ATOM 2872 C CA . GLY A 1 381 ? -15.954 6.398 24.045 1.00 81.44 381 GLY A CA 1
ATOM 2873 C C . GLY A 1 381 ? -15.560 6.387 25.523 1.00 81.44 381 GLY A C 1
ATOM 2874 O O . GLY A 1 381 ? -14.495 6.887 25.892 1.00 81.44 381 GLY A O 1
ATOM 2875 N N . THR A 1 382 ? -16.392 5.827 26.408 1.00 82.81 382 THR A N 1
ATOM 2876 C CA . THR A 1 382 ? -16.144 5.861 27.855 1.00 82.81 382 THR A CA 1
ATOM 2877 C C . THR A 1 382 ? -15.724 4.524 28.447 1.00 82.81 382 THR A C 1
ATOM 2879 O O . THR A 1 382 ? -15.425 4.471 29.638 1.00 82.81 382 THR A O 1
ATOM 2882 N N . TRP A 1 383 ? -15.620 3.442 27.674 1.00 83.25 383 TRP A N 1
ATOM 2883 C CA . TRP A 1 383 ? -15.306 2.108 28.208 1.00 83.25 383 TRP A CA 1
ATOM 2884 C C . TRP A 1 383 ? -13.882 1.981 28.789 1.00 83.25 383 TRP A C 1
ATOM 2886 O O . TRP A 1 383 ? -13.635 1.166 29.686 1.00 83.25 383 TRP A O 1
ATOM 2896 N N . MET A 1 384 ? -12.926 2.794 28.330 1.00 81.25 384 MET A N 1
ATOM 2897 C CA . MET A 1 384 ? -11.557 2.774 28.851 1.00 81.25 384 MET A CA 1
ATOM 2898 C C . MET A 1 384 ? -11.446 3.323 30.275 1.00 81.25 384 MET A C 1
ATOM 2900 O O . MET A 1 384 ? -12.124 4.278 30.666 1.00 81.25 384 MET A O 1
ATOM 2904 N N . ASP A 1 385 ? -10.544 2.738 31.068 1.00 79.06 385 ASP A N 1
ATOM 2905 C CA . ASP A 1 385 ? -10.207 3.267 32.391 1.00 79.06 385 ASP A CA 1
ATOM 2906 C C . ASP A 1 385 ? -9.750 4.741 32.286 1.00 79.06 385 ASP A C 1
ATOM 2908 O O . ASP A 1 385 ? -8.886 5.048 31.463 1.00 79.06 385 ASP A O 1
ATOM 2912 N N . PRO A 1 386 ? -10.279 5.669 33.109 1.00 76.75 386 PRO A N 1
ATOM 2913 C CA . PRO A 1 386 ? -9.950 7.088 32.997 1.00 76.75 386 PRO A CA 1
ATOM 2914 C C . PRO A 1 386 ? -8.466 7.415 33.182 1.00 76.75 386 PRO A C 1
ATOM 2916 O O . PRO A 1 386 ? -7.998 8.381 32.590 1.00 76.75 386 PRO A O 1
ATOM 2919 N N . ALA A 1 387 ? -7.717 6.647 33.981 1.00 74.31 387 ALA A N 1
ATOM 2920 C CA . ALA A 1 387 ? -6.284 6.872 34.156 1.00 74.31 387 ALA A CA 1
ATOM 2921 C C . ALA A 1 387 ? -5.487 6.359 32.950 1.00 74.31 387 ALA A C 1
ATOM 2923 O O . ALA A 1 387 ? -4.496 6.982 32.564 1.00 74.31 387 ALA A O 1
ATOM 2924 N N . LEU A 1 388 ? -5.928 5.255 32.336 1.00 71.12 388 LEU A N 1
ATOM 2925 C CA . LEU A 1 388 ? -5.388 4.790 31.058 1.00 71.12 388 LEU A CA 1
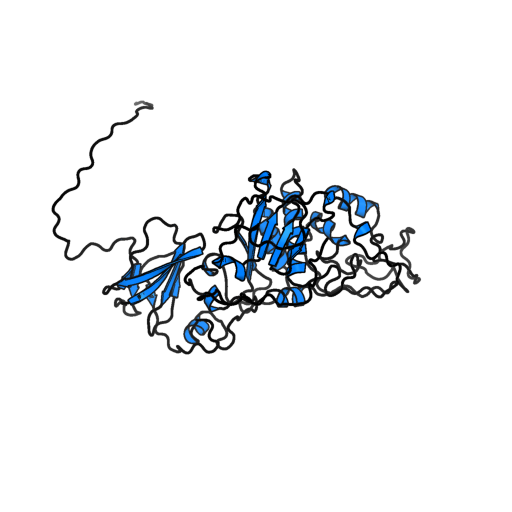ATOM 2926 C C . LEU A 1 388 ? -5.679 5.808 29.949 1.00 71.12 388 LEU A C 1
ATOM 2928 O O . LEU A 1 388 ? -4.752 6.231 29.266 1.00 71.12 388 LEU A O 1
ATOM 2932 N N . ALA A 1 389 ? -6.924 6.269 29.840 1.00 72.31 389 ALA A N 1
ATOM 2933 C CA . ALA A 1 389 ? -7.325 7.305 28.897 1.00 72.31 389 ALA A CA 1
ATOM 2934 C C . ALA A 1 389 ? -6.530 8.605 29.127 1.00 72.31 389 ALA A C 1
ATOM 2936 O O . ALA A 1 389 ? -5.953 9.155 28.197 1.00 72.31 389 ALA A O 1
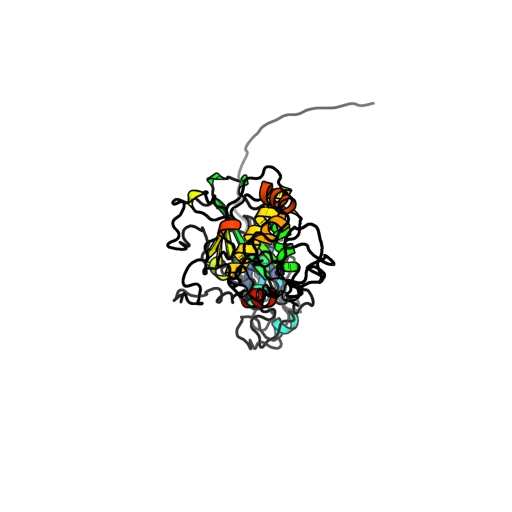ATOM 2937 N N . GLU A 1 390 ? -6.416 9.093 30.365 1.00 71.56 390 GLU A N 1
ATOM 2938 C CA . GLU A 1 390 ? -5.644 10.304 30.668 1.00 71.56 390 GLU A CA 1
ATOM 2939 C C . GLU A 1 390 ? -4.164 10.156 30.288 1.00 71.56 390 GLU A C 1
ATOM 2941 O O . GLU A 1 390 ? -3.602 11.066 29.679 1.00 71.56 390 GLU A O 1
ATOM 2946 N N . MET A 1 391 ? -3.541 9.010 30.581 1.00 68.44 391 MET A N 1
ATOM 2947 C CA . MET A 1 391 ? -2.164 8.731 30.165 1.00 68.44 391 MET A CA 1
ATOM 2948 C C . MET A 1 391 ? -2.025 8.795 28.639 1.00 68.44 391 MET A C 1
ATOM 2950 O O . MET A 1 391 ? -1.183 9.533 28.130 1.00 68.44 391 MET A O 1
ATOM 2954 N N . LEU A 1 392 ? -2.868 8.046 27.933 1.00 64.88 392 LEU A N 1
ATOM 2955 C CA . LEU A 1 392 ? -2.856 7.883 26.483 1.00 64.88 392 LEU A CA 1
ATOM 2956 C C . LEU A 1 392 ? -3.118 9.204 25.743 1.00 64.88 392 LEU A C 1
ATOM 2958 O O . LEU A 1 392 ? -2.367 9.595 24.848 1.00 64.88 392 LEU A O 1
ATOM 2962 N N . TYR A 1 393 ? -4.136 9.946 26.171 1.00 65.25 393 TYR A N 1
ATOM 2963 C CA . TYR A 1 393 ? -4.575 11.165 25.498 1.00 65.25 393 TYR A CA 1
ATOM 2964 C C . TYR A 1 393 ? -3.815 12.427 25.923 1.00 65.25 393 TYR A C 1
ATOM 2966 O O . TYR A 1 393 ? -3.885 13.441 25.229 1.00 65.25 393 TYR A O 1
ATOM 2974 N N . SER A 1 394 ? -3.051 12.395 27.023 1.00 60.00 394 SER A N 1
ATOM 2975 C CA . SER A 1 394 ? -2.207 13.536 27.429 1.00 60.00 394 SER A CA 1
ATOM 2976 C C . SER A 1 394 ? -1.111 13.882 26.414 1.00 60.00 394 SER A C 1
ATOM 2978 O O . SER A 1 394 ? -0.616 15.008 26.411 1.00 60.00 394 SER A O 1
ATOM 2980 N N . VAL A 1 395 ? -0.748 12.923 25.557 1.00 54.38 395 VAL A N 1
ATOM 2981 C CA . VAL A 1 395 ? 0.288 13.056 24.524 1.00 54.38 395 VAL A CA 1
ATOM 2982 C C . VAL A 1 395 ? -0.328 13.212 23.136 1.00 54.38 395 VAL A C 1
ATOM 2984 O O . VAL A 1 395 ? 0.157 14.022 22.350 1.00 54.38 395 VAL A O 1
ATOM 2987 N N . ALA A 1 396 ? -1.398 12.468 22.841 1.00 55.16 396 ALA A N 1
ATOM 2988 C CA . ALA A 1 396 ? -2.073 12.537 21.550 1.00 55.16 396 ALA A CA 1
ATOM 2989 C C . ALA A 1 396 ? -2.903 13.820 21.384 1.00 55.16 396 ALA A C 1
ATOM 2991 O O . ALA A 1 396 ? -3.058 14.276 20.265 1.00 55.16 396 ALA A O 1
ATOM 2992 N N . GLY A 1 397 ? -3.382 14.448 22.465 1.00 55.47 397 GLY A N 1
ATOM 2993 C CA . GLY A 1 397 ? -4.407 15.495 22.400 1.00 55.47 397 GLY A CA 1
ATOM 2994 C C . GLY A 1 397 ? -5.804 14.880 22.232 1.00 55.47 397 GLY A C 1
ATOM 2995 O O . GLY A 1 397 ? -5.963 13.855 21.578 1.00 55.47 397 GLY A O 1
ATOM 2996 N N . ARG A 1 398 ? -6.808 15.445 22.912 1.00 51.72 398 ARG A N 1
ATOM 2997 C CA . ARG A 1 398 ? -8.167 14.883 22.991 1.00 51.72 398 ARG A CA 1
ATOM 2998 C C . ARG A 1 398 ? -9.106 15.579 22.020 1.00 51.72 398 ARG A C 1
ATOM 3000 O O . ARG A 1 398 ? -9.284 16.768 22.224 1.00 51.72 398 ARG A O 1
ATOM 3007 N N . ASP A 1 399 ? -9.778 14.802 21.166 1.00 52.16 399 ASP A N 1
ATOM 3008 C CA . ASP A 1 399 ? -11.106 15.108 20.590 1.00 52.16 399 ASP A CA 1
ATOM 3009 C C . ASP A 1 399 ? -11.987 13.831 20.427 1.00 52.16 399 ASP A C 1
ATOM 3011 O O . ASP A 1 399 ? -12.960 13.815 19.685 1.00 52.16 399 ASP A O 1
ATOM 3015 N N . VAL A 1 400 ? -11.678 12.726 21.130 1.00 52.91 400 VAL A N 1
ATOM 3016 C CA . VAL A 1 400 ? -12.327 11.409 20.899 1.00 52.91 400 VAL A CA 1
ATOM 3017 C C . VAL A 1 400 ? -13.787 11.338 21.382 1.00 52.91 400 VAL A C 1
ATOM 3019 O O . VAL A 1 400 ? -14.604 10.694 20.734 1.00 52.91 400 VAL A O 1
ATOM 3022 N N . GLU A 1 401 ? -14.156 12.044 22.462 1.00 52.00 401 GLU A N 1
ATOM 3023 C CA . GLU A 1 401 ? -15.545 12.063 22.974 1.00 52.00 401 GLU A CA 1
ATOM 3024 C C . GLU A 1 401 ? -16.554 12.646 21.964 1.00 52.00 401 GLU A C 1
ATOM 3026 O O . GLU A 1 401 ? -17.724 12.273 21.998 1.00 52.00 401 GLU A O 1
ATOM 3031 N N . GLU A 1 402 ? -16.129 13.542 21.064 1.00 56.25 402 GLU A N 1
ATOM 3032 C CA . GLU A 1 402 ? -17.008 14.111 20.029 1.00 56.25 402 GLU A CA 1
ATOM 3033 C C . GLU A 1 402 ? -17.108 13.216 18.776 1.00 56.25 402 GLU A C 1
ATOM 3035 O O . GLU A 1 402 ? -18.068 13.349 18.017 1.00 56.25 402 GLU A O 1
ATOM 3040 N N . ALA A 1 403 ? -16.174 12.271 18.596 1.00 66.50 403 ALA A N 1
ATOM 3041 C CA . ALA A 1 403 ? -16.056 11.405 17.416 1.00 66.50 403 ALA A CA 1
ATOM 3042 C C . ALA A 1 403 ? -16.610 9.974 17.608 1.00 66.50 403 ALA A C 1
ATOM 3044 O O . ALA A 1 403 ? -16.745 9.221 16.638 1.00 66.50 403 ALA A O 1
ATOM 3045 N N . CYS A 1 404 ? -16.924 9.581 18.847 1.00 76.75 404 CYS A N 1
ATOM 3046 C CA . CYS A 1 404 ? -17.556 8.299 19.158 1.00 76.75 404 CYS A CA 1
ATOM 3047 C C . CYS A 1 404 ? -19.079 8.326 18.939 1.00 76.75 404 CYS A C 1
ATOM 3049 O O . CYS A 1 404 ? -19.722 9.381 18.909 1.00 76.75 404 CYS A O 1
ATOM 3051 N N . SER A 1 405 ? -19.685 7.145 18.805 1.00 70.00 405 SER A N 1
ATOM 3052 C CA . SER A 1 405 ? -21.130 7.030 18.597 1.00 70.00 405 SER A CA 1
ATOM 3053 C C . SER A 1 405 ? -21.877 7.452 19.866 1.00 70.00 405 SER A C 1
ATOM 3055 O O . SER A 1 405 ? -21.908 6.732 20.848 1.00 70.00 405 SER A O 1
ATOM 3057 N N . SER A 1 406 ? -22.523 8.620 19.860 1.00 67.50 406 SER A N 1
ATOM 3058 C CA . SER A 1 406 ? -23.250 9.154 21.032 1.00 67.50 406 SER A CA 1
ATOM 3059 C C . SER A 1 406 ? -24.754 8.830 21.034 1.00 67.50 406 SER A C 1
ATOM 3061 O O . SER A 1 406 ? -25.553 9.509 21.685 1.00 67.50 406 SER A O 1
ATOM 3063 N N . SER A 1 407 ? -25.169 7.812 20.272 1.00 70.06 407 SER A N 1
ATOM 3064 C CA . SER A 1 407 ? -26.588 7.501 20.048 1.00 70.06 407 SER A CA 1
ATOM 3065 C C . SER A 1 407 ? -27.306 6.968 21.295 1.00 70.06 407 SER A C 1
ATOM 3067 O O . SER A 1 407 ? -28.512 7.193 21.440 1.00 70.06 407 SER A O 1
ATOM 3069 N N . GLY A 1 408 ? -26.586 6.303 22.211 1.00 78.69 408 GLY A N 1
ATOM 3070 C CA . GLY A 1 408 ? -27.175 5.581 23.340 1.00 78.69 408 GLY A CA 1
ATOM 3071 C C . GLY A 1 408 ? -27.869 4.272 22.945 1.00 78.69 408 GLY A C 1
ATOM 3072 O O . GLY A 1 408 ? -28.514 3.646 23.795 1.00 78.69 408 GLY A O 1
ATOM 3073 N N . ASP A 1 409 ? -27.805 3.882 21.668 1.00 86.12 409 ASP A N 1
ATOM 3074 C CA . ASP A 1 409 ? -28.424 2.665 21.156 1.00 86.12 409 ASP A CA 1
ATOM 3075 C C . ASP A 1 409 ? -27.552 1.450 21.487 1.00 86.12 409 ASP A C 1
ATOM 3077 O O . ASP A 1 409 ? -26.389 1.378 21.112 1.00 86.12 409 ASP A O 1
ATOM 3081 N N . LEU A 1 410 ? -28.145 0.454 22.151 1.00 92.44 410 LEU A N 1
ATOM 3082 C CA . LEU A 1 410 ? -27.455 -0.789 22.494 1.00 92.44 410 LEU A CA 1
ATOM 3083 C C . LEU A 1 410 ? -27.492 -1.766 21.321 1.00 92.44 410 LEU A C 1
ATOM 3085 O O . LEU A 1 410 ? -28.559 -2.257 20.928 1.00 92.44 410 LEU A O 1
ATOM 3089 N N . THR A 1 411 ? -26.320 -2.101 20.809 1.00 92.31 411 THR A N 1
ATOM 3090 C CA . THR A 1 411 ? -26.114 -2.913 19.613 1.00 92.31 411 THR A CA 1
ATOM 3091 C C . THR A 1 411 ? -25.257 -4.150 19.900 1.00 92.31 411 THR A C 1
ATOM 3093 O O . THR A 1 411 ? -24.931 -4.474 21.042 1.00 92.31 411 THR A O 1
ATOM 3096 N N . VAL A 1 412 ? -24.959 -4.918 18.851 1.00 93.75 412 VAL A N 1
ATOM 3097 C CA . VAL A 1 412 ? -23.945 -5.973 18.910 1.00 93.75 412 VAL A CA 1
ATOM 3098 C C . VAL A 1 412 ? -22.725 -5.450 18.174 1.00 93.75 412 VAL A C 1
ATOM 3100 O O . VAL A 1 412 ? -22.768 -5.304 16.956 1.00 93.75 412 VAL A O 1
ATOM 3103 N N . LEU A 1 413 ? -21.651 -5.187 18.909 1.00 93.56 413 LEU A N 1
ATOM 3104 C CA . LEU A 1 413 ? -20.393 -4.708 18.352 1.00 93.56 413 LEU A CA 1
ATOM 3105 C C . LEU A 1 413 ? -19.601 -5.887 17.798 1.00 93.56 413 LEU A C 1
ATOM 3107 O O . LEU A 1 413 ? -19.418 -6.895 18.489 1.00 93.56 413 LEU A O 1
ATOM 3111 N N . THR A 1 414 ? -19.100 -5.769 16.573 1.00 93.00 414 THR A N 1
ATOM 3112 C CA . THR A 1 414 ? -18.309 -6.812 15.907 1.00 93.00 414 THR A CA 1
ATOM 3113 C C . THR A 1 414 ? -16.911 -6.321 15.559 1.00 93.00 414 THR A C 1
ATOM 3115 O O . THR A 1 414 ? -16.721 -5.170 15.174 1.00 93.00 414 THR A O 1
ATOM 3118 N N . ASP A 1 415 ? -15.933 -7.213 15.695 1.00 93.44 415 ASP A N 1
ATOM 3119 C CA . ASP A 1 415 ? -14.602 -7.037 15.118 1.00 93.44 415 ASP A CA 1
ATOM 3120 C C . ASP A 1 415 ? -14.633 -7.361 13.622 1.00 93.44 415 ASP A C 1
ATOM 3122 O O . ASP A 1 415 ? -15.461 -8.165 13.182 1.00 93.44 415 ASP A O 1
ATOM 3126 N N . HIS A 1 416 ? -13.698 -6.791 12.869 1.00 92.44 416 HIS A N 1
ATOM 3127 C CA . HIS A 1 416 ? -13.564 -7.002 11.431 1.00 92.44 416 HIS A CA 1
ATOM 3128 C C . HIS A 1 416 ? -12.106 -7.231 11.058 1.00 92.44 416 HIS A C 1
ATOM 3130 O O . HIS A 1 416 ? -11.199 -6.706 11.696 1.00 92.44 416 HIS A O 1
ATOM 3136 N N . ASP A 1 417 ? -11.885 -8.074 10.052 1.00 93.75 417 ASP A N 1
ATOM 3137 C CA . ASP A 1 417 ? -10.572 -8.214 9.427 1.00 93.75 417 ASP A CA 1
ATOM 3138 C C . ASP A 1 417 ? -10.455 -7.140 8.347 1.00 93.75 417 ASP A C 1
ATOM 3140 O O . ASP A 1 417 ? -11.201 -7.158 7.364 1.00 93.75 417 ASP A O 1
ATOM 3144 N N . ASP A 1 418 ? -9.550 -6.191 8.558 1.00 93.88 418 ASP A N 1
ATOM 3145 C CA . ASP A 1 418 ? -9.403 -5.015 7.701 1.00 93.88 418 ASP A CA 1
ATOM 3146 C C . ASP A 1 418 ? -8.656 -5.347 6.406 1.00 93.88 418 ASP A C 1
ATOM 3148 O O . ASP A 1 418 ? -8.884 -4.734 5.359 1.00 93.88 418 ASP A O 1
ATOM 3152 N N . TRP A 1 419 ? -7.785 -6.358 6.446 1.00 93.62 419 TRP A N 1
ATOM 3153 C CA . TRP A 1 419 ? -6.855 -6.663 5.361 1.00 93.62 419 TRP A CA 1
ATOM 3154 C C . TRP A 1 419 ? -7.527 -7.041 4.038 1.00 93.62 419 TRP A C 1
ATOM 3156 O O . TRP A 1 419 ? -7.097 -6.520 3.014 1.00 93.62 419 TRP A O 1
ATOM 3166 N N . PRO A 1 420 ? -8.608 -7.847 3.993 1.00 91.25 420 PRO A N 1
ATOM 3167 C CA . PRO A 1 420 ? -9.332 -8.109 2.746 1.00 91.25 420 PRO A CA 1
ATOM 3168 C C . PRO A 1 420 ? -9.981 -6.867 2.122 1.00 91.25 420 PRO A C 1
ATOM 3170 O O . PRO A 1 420 ? -10.407 -6.897 0.965 1.00 91.25 420 PRO A O 1
ATOM 3173 N N . ARG A 1 421 ? -10.179 -5.797 2.897 1.00 89.25 421 ARG A N 1
ATOM 3174 C CA . ARG A 1 421 ? -10.713 -4.533 2.386 1.00 89.25 421 ARG A CA 1
ATOM 3175 C C . ARG A 1 421 ? -9.591 -3.622 1.913 1.00 89.25 421 ARG A C 1
ATOM 3177 O O . ARG A 1 421 ? -9.719 -3.115 0.809 1.00 89.25 421 ARG A O 1
ATOM 3184 N N . ILE A 1 422 ? -8.494 -3.548 2.668 1.00 91.00 422 ILE A N 1
ATOM 3185 C CA . ILE A 1 422 ? -7.244 -2.908 2.238 1.00 91.00 422 ILE A CA 1
ATOM 3186 C C . ILE A 1 422 ? -6.764 -3.480 0.898 1.00 91.00 422 ILE A C 1
ATOM 3188 O O . ILE A 1 422 ? -6.516 -2.716 -0.022 1.00 91.00 422 ILE A O 1
ATOM 3192 N N . ASP A 1 423 ? -6.719 -4.807 0.764 1.00 90.12 423 ASP A N 1
ATOM 3193 C CA . ASP A 1 423 ? -6.291 -5.519 -0.451 1.00 90.12 423 ASP A CA 1
ATOM 3194 C C . ASP A 1 423 ? -7.129 -5.124 -1.676 1.00 90.12 423 ASP A C 1
ATOM 3196 O O . ASP A 1 423 ? -6.602 -4.762 -2.714 1.00 90.12 423 ASP A O 1
ATOM 3200 N N . ARG A 1 424 ? -8.460 -5.074 -1.532 1.00 85.06 424 ARG A N 1
ATOM 3201 C CA . ARG A 1 424 ? -9.362 -4.594 -2.599 1.00 85.06 424 ARG A CA 1
ATOM 3202 C C . ARG A 1 424 ? -9.297 -3.084 -2.825 1.00 85.06 424 ARG A C 1
ATOM 3204 O O . ARG A 1 424 ? -9.831 -2.594 -3.820 1.00 85.06 424 ARG A O 1
ATOM 3211 N N . GLY A 1 425 ? -8.783 -2.366 -1.836 1.00 76.25 425 GLY A N 1
ATOM 3212 C CA . GLY A 1 425 ? -8.651 -0.924 -1.810 1.00 76.25 425 GLY A CA 1
ATOM 3213 C C . GLY A 1 425 ? -7.381 -0.435 -2.486 1.00 76.25 425 GLY A C 1
ATOM 3214 O O . GLY A 1 425 ? -7.370 0.736 -2.841 1.00 76.25 425 GLY A O 1
ATOM 3215 N N . LEU A 1 426 ? -6.369 -1.294 -2.688 1.00 78.62 426 LEU A N 1
ATOM 3216 C CA . LEU A 1 426 ? -5.239 -1.063 -3.590 1.00 78.62 426 LEU A CA 1
ATOM 3217 C C . LEU A 1 426 ? -5.815 -0.981 -5.010 1.00 78.62 426 LEU A C 1
ATOM 3219 O O . LEU A 1 426 ? -6.227 -1.997 -5.572 1.00 78.62 426 LEU A O 1
ATOM 3223 N N . PRO A 1 427 ? -6.044 0.218 -5.568 1.00 60.91 427 PRO A N 1
ATOM 3224 C CA . PRO A 1 427 ? -6.803 0.308 -6.797 1.00 60.91 427 PRO A CA 1
ATOM 3225 C C . PRO A 1 427 ? -5.840 0.110 -7.959 1.00 60.91 427 PRO A C 1
ATOM 3227 O O . PRO A 1 427 ? -4.726 0.628 -7.905 1.00 60.91 427 PRO A O 1
ATOM 3230 N N . ALA A 1 428 ? -6.321 -0.497 -9.048 1.00 53.69 428 ALA A N 1
ATOM 3231 C CA . ALA A 1 428 ? -5.598 -0.534 -10.315 1.00 53.69 428 ALA A CA 1
ATOM 3232 C C . ALA A 1 428 ? -4.988 0.847 -10.610 1.00 53.69 428 ALA A C 1
ATOM 3234 O O . ALA A 1 428 ? -5.721 1.845 -10.700 1.00 53.69 428 ALA A O 1
ATOM 3235 N N . ALA A 1 429 ? -3.661 0.930 -10.691 1.00 49.34 429 ALA A N 1
ATOM 3236 C CA . ALA A 1 429 ? -2.968 1.971 -11.413 1.00 49.34 429 ALA A CA 1
ATOM 3237 C C . ALA A 1 429 ? -3.580 1.948 -12.813 1.00 49.34 429 ALA A C 1
ATOM 3239 O O . ALA A 1 429 ? -3.312 1.083 -13.637 1.00 49.34 429 ALA A O 1
ATOM 3240 N N . VAL A 1 430 ? -4.543 2.842 -13.048 1.00 40.75 430 VAL A N 1
ATOM 3241 C CA . VAL A 1 430 ? -5.143 2.997 -14.370 1.00 40.75 430 VAL A CA 1
ATOM 3242 C C . VAL A 1 430 ? -3.971 3.295 -15.289 1.00 40.75 430 VAL A C 1
ATOM 3244 O O . VAL A 1 430 ? -3.329 4.325 -15.073 1.00 40.75 430 VAL A O 1
ATOM 3247 N N . GLY A 1 431 ? -3.690 2.356 -16.205 1.00 40.34 431 GLY A N 1
ATOM 3248 C CA . GLY A 1 431 ? -2.438 2.247 -16.953 1.00 40.34 431 GLY A CA 1
ATOM 3249 C C . GLY A 1 431 ? -1.780 3.593 -17.206 1.00 40.34 431 GLY A C 1
ATOM 3250 O O . GLY A 1 431 ? -2.442 4.522 -17.688 1.00 40.34 431 GLY A O 1
ATOM 3251 N N . LEU A 1 432 ? -0.502 3.698 -16.834 1.00 37.41 432 LEU A N 1
ATOM 3252 C CA . LEU A 1 432 ? 0.316 4.893 -17.027 1.00 37.41 432 LEU A CA 1
ATOM 3253 C C . LEU A 1 432 ? 0.044 5.439 -18.440 1.00 37.41 432 LEU A C 1
ATOM 3255 O O . LEU A 1 432 ? 0.269 4.737 -19.429 1.00 37.41 432 LEU A O 1
ATOM 3259 N N . PRO A 1 433 ? -0.567 6.630 -18.585 1.00 37.41 433 PRO A N 1
ATOM 3260 C CA . PRO A 1 433 ? -1.206 6.958 -19.843 1.00 37.41 433 PRO A CA 1
ATOM 3261 C C . PRO A 1 433 ? -0.152 7.297 -20.894 1.00 37.41 433 PRO A C 1
ATOM 3263 O O . PRO A 1 433 ? 0.337 8.424 -20.963 1.00 37.41 433 PRO A O 1
ATOM 3266 N N . LEU A 1 434 ? 0.087 6.371 -21.822 1.00 35.53 434 LEU A N 1
ATOM 3267 C CA . LEU A 1 434 ? 0.541 6.698 -23.173 1.00 35.53 434 LEU A CA 1
ATOM 3268 C C . LEU A 1 434 ? -0.634 7.301 -23.968 1.00 35.53 434 LEU A C 1
ATOM 3270 O O . LEU A 1 434 ? -1.134 6.713 -24.926 1.00 35.53 434 LEU A O 1
ATOM 3274 N N . GLY A 1 435 ? -1.113 8.485 -23.576 1.00 29.30 435 GLY A N 1
ATOM 3275 C CA . GLY A 1 435 ? -2.047 9.252 -24.405 1.00 29.30 435 GLY A CA 1
ATOM 3276 C C . GLY A 1 435 ? -2.978 10.210 -23.668 1.00 29.30 435 GLY A C 1
ATOM 3277 O O . GLY A 1 435 ? -3.726 9.837 -22.770 1.00 29.30 435 GLY A O 1
ATOM 3278 N N . GLU A 1 436 ? -2.996 11.462 -24.130 1.00 35.06 436 GLU A N 1
ATOM 3279 C CA . GLU A 1 436 ? -3.950 12.491 -23.718 1.00 35.06 436 GLU A CA 1
ATOM 3280 C C . GLU A 1 436 ? -5.398 12.081 -24.061 1.00 35.06 436 GLU A C 1
ATOM 3282 O O . GLU A 1 436 ? -5.801 12.111 -25.227 1.00 35.06 436 GLU A O 1
ATOM 3287 N N . GLY A 1 437 ? -6.228 11.759 -23.062 1.00 28.41 437 GLY A N 1
ATOM 3288 C CA . GLY A 1 437 ? -7.674 11.702 -23.291 1.00 28.41 437 GLY A CA 1
ATOM 3289 C C . GLY A 1 437 ? -8.528 11.009 -22.231 1.00 28.41 437 GLY A C 1
ATOM 3290 O O . GLY A 1 437 ? -8.577 9.791 -22.172 1.00 28.41 437 GLY A O 1
ATOM 3291 N N . ASN A 1 438 ? -9.345 11.814 -21.543 1.00 25.92 438 ASN A N 1
ATOM 3292 C CA . ASN A 1 438 ? -10.561 11.449 -20.796 1.00 25.92 438 ASN A CA 1
ATOM 3293 C C . ASN A 1 438 ? -10.418 10.601 -19.519 1.00 25.92 438 ASN A C 1
ATOM 3295 O O . ASN A 1 438 ? -10.699 9.407 -19.486 1.00 25.92 438 ASN A O 1
ATOM 3299 N N . TRP A 1 439 ? -10.179 11.317 -18.422 1.00 29.20 439 TRP A N 1
ATOM 3300 C CA . TRP A 1 439 ? -10.423 10.879 -17.051 1.00 29.20 439 TRP A CA 1
ATOM 3301 C C . TRP A 1 439 ? -11.931 10.825 -16.754 1.00 29.20 439 TRP A C 1
ATOM 3303 O O . TRP A 1 439 ? -12.638 11.820 -16.935 1.00 29.20 439 TRP A O 1
ATOM 3313 N N . SER A 1 440 ? -12.428 9.682 -16.275 1.00 26.25 440 SER A N 1
ATOM 3314 C CA . SER A 1 440 ? -13.743 9.573 -15.631 1.00 26.25 440 SER A CA 1
ATOM 3315 C C . SER A 1 440 ? -13.532 9.464 -14.117 1.00 26.25 440 SER A C 1
ATOM 3317 O O . SER A 1 440 ? -12.977 8.462 -13.673 1.00 26.25 440 SER A O 1
ATOM 3319 N N . PRO A 1 441 ? -13.963 10.449 -13.310 1.00 30.41 441 PRO A N 1
ATOM 3320 C CA . PRO A 1 441 ? -13.785 10.432 -11.865 1.00 30.41 441 PRO A CA 1
ATOM 3321 C C . PRO A 1 441 ? -14.951 9.672 -11.230 1.00 30.41 441 PRO A C 1
ATOM 3323 O O . PRO A 1 441 ? -15.913 10.295 -10.803 1.00 30.41 441 PRO A O 1
ATOM 3326 N N . TRP A 1 442 ? -14.944 8.338 -11.241 1.00 23.03 442 TRP A N 1
ATOM 3327 C CA . TRP A 1 442 ? -16.004 7.579 -10.564 1.00 23.03 442 TRP A CA 1
ATOM 3328 C C . TRP A 1 442 ? -15.512 6.244 -10.004 1.00 23.03 442 TRP A C 1
ATOM 3330 O O . TRP A 1 442 ? -15.423 5.256 -10.728 1.00 23.03 442 TRP A O 1
ATOM 3340 N N . ILE A 1 443 ? -15.320 6.219 -8.683 1.00 29.09 443 ILE A N 1
ATOM 3341 C CA . ILE A 1 443 ? -15.523 5.051 -7.821 1.00 29.09 443 ILE A CA 1
ATOM 3342 C C . ILE A 1 443 ? -16.350 5.582 -6.634 1.00 29.09 443 ILE A C 1
ATOM 3344 O O . ILE A 1 443 ? -15.850 6.369 -5.840 1.00 29.09 443 ILE A O 1
ATOM 3348 N N . GLY A 1 444 ? -17.653 5.286 -6.578 1.00 26.27 444 GLY A N 1
ATOM 3349 C CA . GLY A 1 444 ? -18.512 5.666 -5.438 1.00 26.27 444 GLY A CA 1
ATOM 3350 C C . GLY A 1 444 ? -18.495 4.605 -4.323 1.00 26.27 444 GLY A C 1
ATOM 3351 O O . GLY A 1 444 ? -18.015 3.501 -4.581 1.00 26.27 444 GLY A O 1
ATOM 3352 N N . PRO A 1 445 ? -19.081 4.848 -3.130 1.00 30.80 445 PRO A N 1
ATOM 3353 C CA . PRO A 1 445 ? -19.563 6.104 -2.573 1.00 30.80 445 PRO A CA 1
ATOM 3354 C C . PRO A 1 445 ? -18.585 6.625 -1.505 1.00 30.80 445 PRO A C 1
ATOM 3356 O O . PRO A 1 445 ? -18.519 6.106 -0.397 1.00 30.80 445 PRO A O 1
ATOM 3359 N N . LEU A 1 446 ? -17.888 7.707 -1.819 1.00 33.25 446 LEU A N 1
ATOM 3360 C CA . LEU A 1 446 ? -17.646 8.768 -0.850 1.00 33.25 446 LEU A CA 1
ATOM 3361 C C . LEU A 1 446 ? -18.229 10.012 -1.514 1.00 33.25 446 LEU A C 1
ATOM 3363 O O . LEU A 1 446 ? -17.528 10.765 -2.181 1.00 33.25 446 LEU A O 1
ATOM 3367 N N . ASP A 1 447 ? -19.556 10.157 -1.440 1.00 31.23 447 ASP A N 1
ATOM 3368 C CA . ASP A 1 447 ? -20.243 11.350 -1.961 1.00 31.23 447 ASP A CA 1
ATOM 3369 C C . ASP A 1 447 ? -19.828 12.618 -1.177 1.00 31.23 447 ASP A C 1
ATOM 3371 O O . ASP A 1 447 ? -20.103 13.730 -1.624 1.00 31.23 447 ASP A O 1
ATOM 3375 N N . GLU A 1 448 ? -19.110 12.461 -0.055 1.00 36.44 448 GLU A N 1
ATOM 3376 C CA . GLU A 1 448 ? -18.435 13.517 0.700 1.00 36.44 448 GLU A CA 1
ATOM 3377 C C . GLU A 1 448 ? -17.059 13.036 1.220 1.00 36.44 448 GLU A C 1
ATOM 3379 O O . GLU A 1 448 ? -16.890 11.836 1.449 1.00 36.44 448 GLU A O 1
ATOM 3384 N N . PRO A 1 449 ? -16.067 13.936 1.404 1.00 40.59 449 PRO A N 1
ATOM 3385 C CA . PRO A 1 449 ? -14.822 13.603 2.102 1.00 40.59 449 PRO A CA 1
ATOM 3386 C C . PRO A 1 449 ? -15.126 13.038 3.496 1.00 40.59 449 PRO A C 1
ATOM 3388 O O . PRO A 1 449 ? -16.004 13.563 4.185 1.00 40.59 449 PRO A O 1
ATOM 3391 N N . VAL A 1 450 ? -14.398 11.999 3.917 1.00 41.09 450 VAL A N 1
ATOM 3392 C CA . VAL A 1 450 ? -14.437 11.534 5.310 1.00 41.09 450 VAL A CA 1
ATOM 3393 C C . VAL A 1 450 ? -13.686 12.581 6.125 1.00 41.09 450 VAL A C 1
ATOM 3395 O O . VAL A 1 450 ? -12.516 12.851 5.870 1.00 41.09 450 VAL A O 1
ATOM 3398 N N . ARG A 1 451 ? -14.409 13.273 7.005 1.00 38.84 451 ARG A N 1
ATOM 3399 C CA . ARG A 1 451 ? -13.889 14.370 7.828 1.00 38.84 451 ARG A CA 1
ATOM 3400 C C . ARG A 1 451 ? -13.733 13.850 9.255 1.00 38.84 451 ARG A C 1
ATOM 3402 O O . ARG A 1 451 ? -14.722 13.346 9.786 1.00 38.84 451 ARG A O 1
ATOM 3409 N N . GLU A 1 452 ? -12.528 13.956 9.816 1.00 44.59 452 GLU A N 1
ATOM 3410 C CA . GLU A 1 452 ? -12.154 13.395 11.129 1.00 44.59 452 GLU A CA 1
ATOM 3411 C C . GLU A 1 452 ? -12.344 14.331 12.311 1.00 44.59 452 GLU A C 1
ATOM 3413 O O . GLU A 1 452 ? -11.384 15.049 12.648 1.00 44.59 452 GLU A O 1
#

Foldseek 3Di:
DDDDDDDDDDDDDDDDDDDDDDDDPDPDDDPDQQKEAEAEPVRQGDFQKWKWWAAQLQAIDIWTAHPRRITHDPPDTRTAWMWIGDPQWAIDIDGPDDDYHYTYGQPFQPQQCPLQHTPSNCVVLVADSNDQQRFQLQEGQPLCRHSDHPGHVVSLPRHSFAAEAEAFEAEACVCPCLLQQDPLLVVLLQVQQQPAQRATNVGGGGHGYRYDCPRNPGNYHFHDDDQAPQPDPPCVRGPDDLLCQLRYQYEYADANDVVNVFQKWADLSSYMYGHQPSDPDPNLSSLLSSLVVNLNNLVLLPQELQQNDVAEQFQQACASSHPLNSLVSSVVDRYGFQQPGDKAFLAWGQQCPDGDPRNGADQVPPVDRGRGTHHDDRQQNRSDDVVVVCVSCVSVPDDVNVSTDPPRDGGIRGYDRNVVSSSPSSHNSPPSDPDDDDDDPDDDDPVGIDGD

Sequence (452 aa):
MSRFLVIISTLAIVAGCTVPKDKTPDPNPEPDPDALVVVDVDGAPIAGASVVVADWTGFAVSLVSSDDGTVQLPVGERLVMMTVDAPDMLAVTRQPLKGPVTLLDDSDRDDSDGDGVSNGEEAELGTDPEVADTDSDGINDGDEAKVIEGFAPVALGANPLRRDMFVELDWWSEFGDSGRFGSGAQDLLNATFRDSSLKNPDGTFGIEVHVDAGEFGGGTAVEVDEWCDYSEPNPLRFDVAPERRSLFFHVTMVPLREQCGHRGIAYATRSVMVDPIVQQDAGVRDLFWAGVVAHELGHTLGLSHGGDEEVNCKPNYPSLMNYDYLPMILMGSVSFSRGTQPPIDENAIVESQPFLVYPGYDFNKDGKISSTPYAMDLNDGTWMDPALAEMLYSVAGRDVEEACSSSGDLTVLTDHDDWPRIDRGLPAAVGLPLGEGNWSPWIGPLDEPVRE